Protein AF-A0A1T4M269-F1 (afdb_monomer)

Secondary structure (DSSP, 8-state):
-------HHHHHHHHHHHHHHTT----------PEEEEEEEEEGGG-S---S-TTTEEE---TTSGGG--SEEEEEEEETT-SS-SEEEEEETTT-GGGEEEEEES--SEEEEEEEE-GGGG---SSSSGGGG-TT--HHHHHH---EE-TTS-BTTB---SSS----EEEEEEEEE--TTSBS-SSSSSPEEP--HHHHHHH-TT---S---SEEEEESSEEEEEEEEEEEEEEEEETTEEEEEE-PPTT--TTEEEEEEEES--SEE-SS--SS---GGG----EEEEEETTSPP-GGGEEE----S--GGGPEEEEEEEEEEE--B---TT--GGGS-EEEEEEEETT-S--EEEEEE---SSS--TTHHHHTT-----TT-B-TTEEEEEEE--PPP-PPP--

Sequence (407 aa):
MKIYTLSAKTLFFSLLTIALLACNGISKKEIEQETFVAFQFETLRAHGEDTESDELTTPNTDAQHSEDRVSELRVVLFPSGVNAPIFNHKFTANELLNDRVVFKLKEMKHYDFYFIANESASNQTVAELAFLSSPSLTRAELEEFSNVKINDLVQANTQFTGKGNNIMMTACYKQVLLSKSLSGAGTQSDPYIIDFTSFNRVQRPLIKISSRKAAEMMRSLAKLEITFKNIVWVIPTGRKMYCYKWALPYGFKDNSHLEVAILNIPQAYTLFPRNIHTDIAQVGKVQKYTFDFANAPDKANVVFTKTSENSIGGILAGDYKLTVYLPEYLAKPTLAETERPGINISYYTQDADTKFNRLFPIQNGGKNTHYEEFLKGLTDRPDWNVYRNRLYKVTVDIPGRVYPASN

Structure (mmCIF, N/CA/C/O backbone):
data_AF-A0A1T4M269-F1
#
_entry.id   AF-A0A1T4M269-F1
#
loop_
_atom_site.group_PDB
_atom_site.id
_atom_site.type_symbol
_atom_site.label_atom_id
_atom_site.label_alt_id
_atom_site.label_comp_id
_atom_site.label_asym_id
_atom_site.label_entity_id
_atom_site.label_seq_id
_atom_site.pdbx_PDB_ins_code
_atom_site.Cartn_x
_atom_site.Cartn_y
_atom_site.Cartn_z
_atom_site.occupancy
_atom_site.B_iso_or_equiv
_atom_site.auth_seq_id
_atom_site.auth_comp_id
_atom_site.auth_asym_id
_atom_site.auth_atom_id
_atom_site.pdbx_PDB_model_num
ATOM 1 N N . MET A 1 1 ? -55.853 23.474 89.218 1.00 35.88 1 MET A N 1
ATOM 2 C CA . MET A 1 1 ? -54.665 22.739 88.737 1.00 35.88 1 MET A CA 1
ATOM 3 C C . MET A 1 1 ? -55.068 21.986 87.470 1.00 35.88 1 MET A C 1
ATOM 5 O O . MET A 1 1 ? -55.731 20.966 87.565 1.00 35.88 1 MET A O 1
ATOM 9 N N . LYS A 1 2 ? -54.833 22.570 86.288 1.00 36.75 2 LYS A N 1
ATOM 10 C CA . LYS A 1 2 ? -55.185 21.989 84.979 1.00 36.75 2 LYS A CA 1
ATOM 11 C C . LYS A 1 2 ? -53.878 21.731 84.239 1.00 36.75 2 LYS A C 1
ATOM 13 O O . LYS A 1 2 ? -53.133 22.680 84.019 1.00 36.75 2 LYS A O 1
ATOM 18 N N . ILE A 1 3 ? -53.589 20.472 83.916 1.00 41.00 3 ILE A N 1
ATOM 19 C CA . ILE A 1 3 ? -52.370 20.077 83.206 1.00 41.00 3 ILE A CA 1
ATOM 20 C C . ILE A 1 3 ? -52.748 19.517 81.831 1.00 41.00 3 ILE A C 1
ATOM 22 O O . ILE A 1 3 ? -53.536 18.586 81.697 1.00 41.00 3 ILE A O 1
ATOM 26 N N . TYR A 1 4 ? -52.179 20.204 80.847 1.00 40.38 4 TYR A N 1
ATOM 27 C CA . TYR A 1 4 ? -52.012 19.999 79.415 1.00 40.38 4 TYR A CA 1
ATOM 28 C C . TYR A 1 4 ? -52.230 18.590 78.835 1.00 40.38 4 TYR A C 1
ATOM 30 O O . TYR A 1 4 ? -51.443 17.672 79.039 1.00 40.38 4 TYR A O 1
ATOM 38 N N . THR A 1 5 ? -53.232 18.493 77.959 1.00 47.84 5 THR A N 1
ATOM 39 C CA . THR A 1 5 ? -53.354 17.495 76.885 1.00 47.84 5 THR A CA 1
ATOM 40 C C . THR A 1 5 ? -53.250 18.211 75.536 1.00 47.84 5 THR A C 1
ATOM 42 O O . THR A 1 5 ? -54.244 18.517 74.892 1.00 47.84 5 THR A O 1
ATOM 45 N N . LEU A 1 6 ? -52.028 18.546 75.126 1.00 44.69 6 LEU A N 1
ATOM 46 C CA . LEU A 1 6 ? -51.680 19.023 73.780 1.00 44.69 6 LEU A CA 1
ATOM 47 C C . LEU A 1 6 ? -50.144 18.955 73.721 1.00 44.69 6 LEU A C 1
ATOM 49 O O . LEU A 1 6 ? -49.491 19.674 74.462 1.00 44.69 6 LEU A O 1
ATOM 53 N N . SER A 1 7 ? -49.487 18.028 73.024 1.00 50.19 7 SER A N 1
ATOM 54 C CA . SER A 1 7 ? -49.105 18.258 71.624 1.00 50.19 7 SER A CA 1
ATOM 55 C C . SER A 1 7 ? -48.372 17.049 70.998 1.00 50.19 7 SER A C 1
ATOM 57 O O . SER A 1 7 ? -47.523 17.212 70.129 1.00 50.19 7 SER A O 1
ATOM 59 N N . ALA A 1 8 ? -48.688 15.806 71.381 1.00 46.16 8 ALA A N 1
ATOM 60 C CA . ALA A 1 8 ? -48.010 14.635 70.799 1.00 46.16 8 ALA A CA 1
ATOM 61 C C . ALA A 1 8 ? -48.356 14.389 69.309 1.00 46.16 8 ALA A C 1
ATOM 63 O O . ALA A 1 8 ? -47.584 13.767 68.584 1.00 46.16 8 ALA A O 1
ATOM 64 N N . LYS A 1 9 ? -49.491 14.911 68.817 1.00 45.25 9 LYS A N 1
ATOM 65 C CA . LYS A 1 9 ? -49.915 14.747 67.412 1.00 45.25 9 LYS A CA 1
ATOM 66 C C . LYS A 1 9 ? -49.215 15.702 66.438 1.00 45.25 9 LYS A C 1
ATOM 68 O O . LYS A 1 9 ? -49.086 15.369 65.264 1.00 45.25 9 LYS A O 1
ATOM 73 N N . THR A 1 10 ? -48.716 16.845 66.908 1.00 49.28 10 THR A N 1
ATOM 74 C CA . THR A 1 10 ? -48.052 17.836 66.044 1.00 49.28 10 THR A CA 1
ATOM 75 C C . THR A 1 10 ? -46.598 17.460 65.754 1.00 49.28 10 THR A C 1
ATOM 77 O O . THR A 1 10 ? -46.094 17.777 64.683 1.00 49.28 10 THR A O 1
ATOM 80 N N . LEU A 1 11 ? -45.944 16.721 66.660 1.00 47.12 11 LEU A N 1
ATOM 81 C CA . LEU A 1 11 ? -44.564 16.250 66.477 1.00 47.12 11 LEU A CA 1
ATOM 82 C C . LEU A 1 11 ? -44.461 15.067 65.495 1.00 47.12 11 LEU A C 1
ATOM 84 O O . LEU A 1 11 ? -43.456 14.903 64.811 1.00 47.12 11 LEU A O 1
ATOM 88 N N . PHE A 1 12 ? -45.512 14.248 65.397 1.00 48.75 12 PHE A N 1
ATOM 89 C CA . PHE A 1 12 ? -45.532 13.095 64.490 1.00 48.75 12 PHE A CA 1
ATOM 90 C C . PHE A 1 12 ? -45.795 13.507 63.030 1.00 48.75 12 PHE A C 1
ATOM 92 O O . PHE A 1 12 ? -45.286 12.882 62.104 1.00 48.75 12 PHE A O 1
ATOM 99 N N . PHE A 1 13 ? -46.535 14.601 62.813 1.00 47.94 13 PHE A N 1
ATOM 100 C CA . PHE A 1 13 ? -46.828 15.116 61.470 1.00 47.94 13 PHE A CA 1
ATOM 101 C C . PHE A 1 13 ? -45.659 15.908 60.853 1.00 47.94 13 PHE A C 1
ATOM 103 O O . PHE A 1 13 ? -45.517 15.942 59.629 1.00 47.94 13 PHE A O 1
ATOM 110 N N . SER A 1 14 ? -44.782 16.489 61.681 1.00 49.75 14 SER A N 1
ATOM 111 C CA . SER A 1 14 ? -43.559 17.168 61.228 1.00 49.75 14 SER A CA 1
ATOM 112 C C . SER A 1 14 ? -42.406 16.201 60.928 1.00 49.75 14 SER A C 1
ATOM 114 O O . SER A 1 14 ? -41.631 16.462 60.012 1.00 49.75 14 SER A O 1
ATOM 116 N N . LEU A 1 15 ? -42.315 15.046 61.604 1.00 46.69 15 LEU A N 1
ATOM 117 C CA . LEU A 1 15 ? -41.339 14.010 61.227 1.00 46.69 15 LEU A CA 1
ATOM 118 C C . LEU A 1 15 ? -41.738 13.244 59.955 1.00 46.69 15 LEU A C 1
ATOM 120 O O . LEU A 1 15 ? -40.865 12.872 59.170 1.00 46.69 15 LEU A O 1
ATOM 124 N N . LEU A 1 16 ? -43.037 13.053 59.699 1.00 42.34 16 LEU A N 1
ATOM 125 C CA . LEU A 1 16 ? -43.501 12.347 58.499 1.00 42.34 16 LEU A CA 1
ATOM 126 C C . LEU A 1 16 ? -43.324 13.183 57.214 1.00 42.34 16 LEU A C 1
ATOM 128 O O . LEU A 1 16 ? -43.076 12.629 56.147 1.00 42.34 16 LEU A O 1
ATOM 132 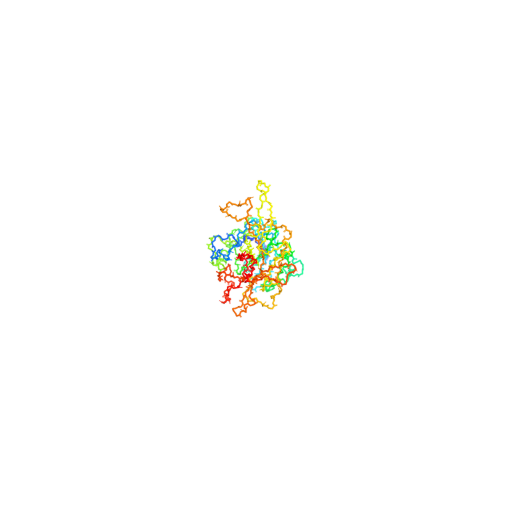N N . THR A 1 17 ? -43.364 14.517 57.310 1.00 48.34 17 THR A N 1
ATOM 133 C CA . THR A 1 17 ? -43.103 15.417 56.170 1.00 48.34 17 THR A CA 1
ATOM 134 C C . THR A 1 17 ? -41.613 15.581 55.847 1.00 48.34 17 THR A C 1
ATOM 136 O O . THR A 1 17 ? -41.276 15.787 54.683 1.00 48.34 17 THR A O 1
ATOM 139 N N . ILE A 1 18 ? -40.704 15.389 56.813 1.00 46.97 18 ILE A N 1
ATOM 140 C CA . ILE A 1 18 ? -39.248 15.371 56.555 1.00 46.97 18 ILE A CA 1
ATOM 141 C C . ILE A 1 18 ? -38.805 14.024 55.952 1.00 46.97 18 ILE A C 1
ATOM 143 O O . ILE A 1 18 ? -37.932 13.998 55.087 1.00 46.97 18 ILE A O 1
ATOM 147 N N . ALA A 1 19 ? -39.455 12.912 56.314 1.00 43.28 19 ALA A N 1
ATOM 148 C CA . ALA A 1 19 ? -39.176 11.601 55.717 1.00 43.28 19 ALA A CA 1
ATOM 149 C C . ALA A 1 19 ? -39.683 11.468 54.263 1.00 43.28 19 ALA A C 1
ATOM 151 O O . ALA A 1 19 ? -39.058 10.781 53.458 1.00 43.28 19 ALA A O 1
ATOM 152 N N . LEU A 1 20 ? -40.769 12.161 53.894 1.00 40.75 20 LEU A N 1
ATOM 153 C CA . LEU A 1 20 ? -41.319 12.136 52.528 1.00 40.75 20 LEU A CA 1
ATOM 154 C C . LEU A 1 20 ? -40.629 13.109 51.552 1.00 40.75 20 LEU A C 1
ATOM 156 O O . LEU A 1 20 ? -40.738 12.922 50.344 1.00 40.75 20 LEU A O 1
ATOM 160 N N . LEU A 1 21 ? -39.861 14.092 52.037 1.00 40.91 21 LEU A N 1
ATOM 161 C CA . LEU A 1 21 ? -39.027 14.965 51.190 1.00 40.91 21 LEU A CA 1
ATOM 162 C C . LEU A 1 21 ? -37.605 14.419 50.952 1.00 40.91 21 LEU A C 1
ATOM 164 O O . LEU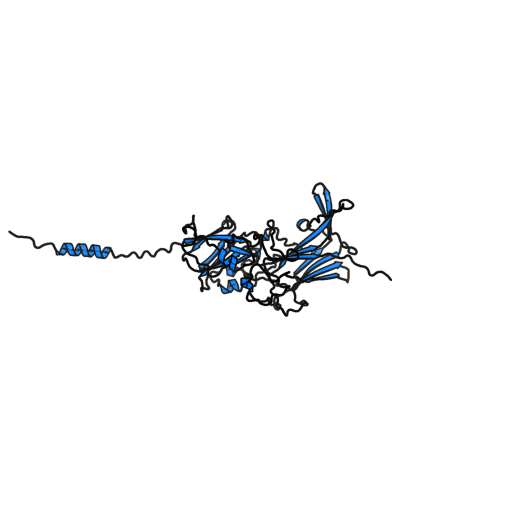 A 1 21 ? -36.907 14.909 50.068 1.00 40.91 21 LEU A O 1
ATOM 168 N N . ALA A 1 22 ? -37.194 13.364 51.666 1.00 36.00 22 ALA A N 1
ATOM 169 C CA . ALA A 1 22 ? -35.915 12.671 51.461 1.00 36.00 22 ALA A CA 1
ATOM 170 C C . ALA A 1 22 ? -35.990 11.503 50.450 1.00 36.00 22 ALA A C 1
ATOM 172 O O . ALA A 1 22 ? -35.004 10.801 50.238 1.00 36.00 22 ALA A O 1
ATOM 173 N N . CYS A 1 23 ? -37.143 11.302 49.802 1.00 36.28 23 CYS A N 1
ATOM 174 C CA . CYS A 1 23 ? -37.349 10.303 48.748 1.00 36.28 23 CYS A CA 1
ATOM 175 C C . CYS A 1 23 ? -37.754 10.928 47.405 1.00 36.28 23 CYS A C 1
ATOM 177 O O . CYS A 1 23 ? -38.388 10.282 46.582 1.00 36.28 23 CYS A O 1
ATOM 179 N N . ASN A 1 24 ? -37.312 12.154 47.120 1.00 33.31 24 ASN A N 1
ATOM 180 C CA . ASN A 1 24 ? -36.984 12.491 45.739 1.00 33.31 24 ASN A CA 1
ATOM 181 C C . ASN A 1 24 ? -35.551 12.033 45.509 1.00 33.31 24 ASN A C 1
ATOM 183 O O . ASN A 1 24 ? -34.603 12.819 45.540 1.00 33.31 24 ASN A O 1
ATOM 187 N N . GLY A 1 25 ? -35.412 10.726 45.284 1.00 32.81 25 GLY A N 1
ATOM 188 C CA . GLY A 1 25 ? -34.315 10.221 44.489 1.00 32.81 25 GLY A CA 1
ATOM 189 C C . GLY A 1 25 ? -34.392 10.943 43.156 1.00 32.81 25 GLY A C 1
ATOM 190 O O . GLY A 1 25 ? -35.079 10.509 42.235 1.00 32.81 25 GLY A O 1
ATOM 191 N N . ILE A 1 26 ? -33.687 12.070 43.060 1.00 32.03 26 ILE A N 1
ATOM 192 C CA . ILE A 1 26 ? -33.088 12.486 41.810 1.00 32.03 26 ILE A CA 1
ATOM 193 C C . ILE A 1 26 ? -32.258 11.265 41.444 1.00 32.03 26 ILE A C 1
ATOM 195 O O . ILE A 1 26 ? -31.132 11.092 41.909 1.00 32.03 26 ILE A O 1
ATOM 199 N N . SER A 1 27 ? -32.856 10.373 40.655 1.00 31.86 27 SER A N 1
ATOM 200 C CA . SER A 1 27 ? -32.118 9.605 39.684 1.00 31.86 27 SER A CA 1
ATOM 201 C C . SER A 1 27 ? -31.341 10.675 38.939 1.00 31.86 27 SER A C 1
ATOM 203 O O . SER A 1 27 ? -31.835 11.268 37.976 1.00 31.86 27 SER A O 1
ATOM 205 N N . LYS A 1 28 ? -30.124 10.960 39.417 1.00 35.16 28 LYS A N 1
ATOM 206 C CA . LYS A 1 28 ? -29.044 11.317 38.530 1.00 35.16 28 LYS A CA 1
ATOM 207 C C . LYS A 1 28 ? -29.113 10.180 37.527 1.00 35.16 28 LYS A C 1
ATOM 209 O O . LYS A 1 28 ? -28.625 9.089 37.788 1.00 35.16 28 LYS A O 1
ATOM 214 N N . LYS A 1 29 ? -29.782 10.430 36.395 1.00 33.06 29 LYS A N 1
ATOM 215 C CA . LYS A 1 29 ? -29.224 9.975 35.139 1.00 33.06 29 LYS A CA 1
ATOM 216 C C . LYS A 1 29 ? -27.777 10.399 35.295 1.00 33.06 29 LYS A C 1
ATOM 218 O O . LYS A 1 29 ? -27.512 11.603 35.314 1.00 33.06 29 LYS A O 1
ATOM 223 N N . GLU A 1 30 ? -26.896 9.455 35.623 1.00 35.16 30 GLU A N 1
ATOM 224 C CA . GLU A 1 30 ? -25.497 9.631 35.302 1.00 35.16 30 GLU A CA 1
ATOM 225 C C . GLU A 1 30 ? -25.568 10.063 33.850 1.00 35.16 30 GLU A C 1
ATOM 227 O O . GLU A 1 30 ? -26.002 9.313 32.977 1.00 35.16 30 GLU A O 1
ATOM 232 N N . ILE A 1 31 ? -25.374 11.362 33.632 1.00 36.56 31 ILE A N 1
ATOM 233 C CA . ILE A 1 31 ? -25.107 11.872 32.309 1.00 36.56 31 ILE A CA 1
ATOM 234 C C . ILE A 1 31 ? -23.854 11.087 31.985 1.00 36.56 31 ILE A C 1
ATOM 236 O O . ILE A 1 31 ? -22.835 11.363 32.616 1.00 36.56 31 ILE A O 1
ATOM 240 N N . GLU A 1 32 ? -23.983 10.027 31.180 1.00 48.44 32 GLU A N 1
ATOM 241 C CA . GLU A 1 32 ? -22.861 9.190 30.775 1.00 48.44 32 GLU A CA 1
ATOM 242 C C . GLU A 1 32 ? -21.792 10.154 30.291 1.00 48.44 32 GLU A C 1
ATOM 244 O O . GLU A 1 32 ? -21.928 10.798 29.246 1.00 48.44 32 GLU A O 1
ATOM 249 N N . GLN A 1 33 ? -20.804 10.380 31.153 1.00 66.94 33 GLN A N 1
ATOM 250 C CA . GLN A 1 33 ? -19.808 11.392 30.910 1.00 66.94 33 GLN A CA 1
ATOM 251 C C . GLN A 1 33 ? -18.917 10.783 29.850 1.00 66.94 33 GLN A C 1
ATOM 253 O O . GLN A 1 33 ? -18.185 9.824 30.103 1.00 66.94 33 GLN A O 1
ATOM 258 N N . GLU A 1 34 ? -19.054 11.310 28.638 1.00 83.25 34 GLU A N 1
ATOM 259 C CA . GLU A 1 34 ? -18.202 10.940 27.528 1.00 83.25 34 GLU A CA 1
ATOM 260 C C . GLU A 1 34 ? -16.745 10.994 27.980 1.00 83.25 34 GLU A C 1
ATOM 262 O O . GLU A 1 34 ? -16.253 12.015 28.466 1.00 83.25 34 GLU A O 1
ATOM 267 N N . THR A 1 35 ? -16.075 9.860 27.853 1.00 92.19 35 THR A N 1
ATOM 268 C CA . THR A 1 35 ? -14.712 9.672 28.319 1.00 92.19 35 THR A CA 1
ATOM 269 C C . THR A 1 35 ? -13.761 9.818 27.146 1.00 92.19 35 THR A C 1
ATOM 271 O O . THR A 1 35 ? -14.047 9.351 26.040 1.00 92.19 35 THR A O 1
ATOM 274 N N . PHE A 1 36 ? -12.624 10.467 27.377 1.00 95.44 36 PHE A N 1
ATOM 275 C CA . PHE A 1 36 ? -11.625 10.656 26.339 1.00 95.44 36 PHE A CA 1
ATOM 276 C C . PHE A 1 36 ? -10.740 9.421 26.208 1.00 95.44 36 PHE A C 1
ATOM 278 O O . PHE A 1 36 ? -10.197 8.909 27.189 1.00 95.44 36 PHE A O 1
ATOM 285 N N . VAL A 1 37 ? -10.569 8.982 24.969 1.00 96.06 37 VAL A N 1
ATOM 286 C CA . VAL A 1 37 ? -9.668 7.908 24.564 1.00 96.06 37 VAL A CA 1
ATOM 287 C C . VAL A 1 37 ? -8.691 8.438 23.528 1.00 96.06 37 VAL A C 1
ATOM 289 O O . VAL A 1 37 ? -8.994 9.375 22.785 1.00 96.06 37 VAL A O 1
ATOM 292 N N . ALA A 1 38 ? -7.507 7.845 23.483 1.00 96.06 38 ALA A N 1
ATOM 293 C CA . ALA A 1 38 ? -6.480 8.201 22.532 1.00 96.06 38 ALA A CA 1
ATOM 294 C C . ALA A 1 38 ? -5.747 6.975 22.009 1.00 96.06 38 ALA A C 1
ATOM 296 O O . ALA A 1 38 ? -5.571 5.985 22.715 1.00 96.06 38 ALA A O 1
ATOM 297 N N . PHE A 1 39 ? -5.254 7.087 20.785 1.00 96.19 39 PHE A N 1
ATOM 298 C CA . PHE A 1 39 ? -4.310 6.138 20.222 1.00 96.19 39 PHE A CA 1
ATOM 299 C C . PHE A 1 39 ? -3.256 6.868 19.401 1.00 96.19 39 PHE A C 1
ATOM 301 O O . PHE A 1 39 ? -3.462 8.001 18.958 1.00 96.19 39 PHE A O 1
ATOM 308 N N . GLN A 1 40 ? -2.128 6.196 19.211 1.00 95.38 40 GLN A N 1
ATOM 309 C CA . GLN A 1 40 ? -1.119 6.573 18.231 1.00 95.38 40 GLN A CA 1
ATOM 310 C C . GLN A 1 40 ? -1.299 5.725 16.980 1.00 95.38 40 GLN A C 1
ATOM 312 O O . GLN A 1 40 ? -1.774 4.592 17.073 1.00 95.38 40 GLN A O 1
ATOM 317 N N . PHE A 1 41 ? -0.909 6.250 15.829 1.00 93.12 41 PHE A N 1
ATOM 318 C CA . PHE A 1 41 ? -0.852 5.495 14.584 1.00 93.12 41 PHE A CA 1
ATOM 319 C C . PHE A 1 41 ? 0.529 5.640 13.954 1.00 93.12 41 PHE A C 1
ATOM 321 O O . PHE A 1 41 ? 1.234 6.615 14.181 1.00 93.12 41 PHE A O 1
ATOM 328 N N . GLU A 1 42 ? 0.917 4.656 13.161 1.00 89.31 42 GLU A N 1
ATOM 329 C CA . GLU A 1 42 ? 2.167 4.669 12.414 1.00 89.31 42 GLU A CA 1
ATOM 330 C C . GLU A 1 42 ? 1.971 3.976 11.070 1.00 89.31 42 GLU A C 1
ATOM 332 O O . GLU A 1 42 ? 1.026 3.209 10.875 1.00 89.31 42 GLU A O 1
ATOM 337 N N . THR A 1 43 ? 2.862 4.242 10.119 1.00 85.94 43 THR A N 1
ATOM 338 C CA . THR A 1 43 ? 2.883 3.477 8.872 1.00 85.94 43 THR A CA 1
ATOM 339 C C . THR A 1 43 ? 3.818 2.286 9.028 1.00 85.94 43 THR A C 1
ATOM 341 O O . THR A 1 43 ? 4.938 2.423 9.515 1.00 85.94 43 THR A O 1
ATOM 344 N N . LEU A 1 44 ? 3.383 1.111 8.569 1.00 78.19 44 LEU A N 1
ATOM 345 C CA . LEU A 1 44 ? 4.080 -0.166 8.783 1.00 78.19 44 LEU A CA 1
ATOM 346 C C . LEU A 1 44 ? 5.489 -0.248 8.146 1.00 78.19 44 LEU A C 1
ATOM 348 O O . LEU A 1 44 ? 6.165 -1.261 8.239 1.00 78.19 44 LEU A O 1
ATOM 352 N N . ARG A 1 45 ? 5.960 0.795 7.459 1.00 69.06 45 ARG A N 1
ATOM 353 C CA . ARG A 1 45 ? 7.310 0.826 6.874 1.00 69.06 45 ARG A CA 1
ATOM 354 C C . ARG A 1 45 ? 8.426 1.028 7.900 1.00 69.06 45 ARG A C 1
ATOM 356 O O . ARG A 1 45 ? 9.585 0.820 7.568 1.00 69.06 45 ARG A O 1
ATOM 363 N N . ALA A 1 46 ? 8.103 1.460 9.119 1.00 50.44 46 ALA A N 1
ATOM 364 C CA . ALA A 1 46 ? 9.095 1.851 10.123 1.00 50.44 46 ALA A CA 1
ATOM 365 C C . ALA A 1 46 ? 9.766 0.672 10.861 1.00 50.44 46 ALA A C 1
ATOM 367 O O . ALA A 1 46 ? 10.550 0.895 11.785 1.00 50.44 46 ALA A O 1
ATOM 368 N N . HIS A 1 47 ? 9.473 -0.579 10.496 1.00 55.25 47 HIS A N 1
ATOM 369 C CA . HIS A 1 47 ? 9.952 -1.743 11.237 1.00 55.25 47 HIS A CA 1
ATOM 370 C C . HIS A 1 47 ? 11.238 -2.303 10.607 1.00 55.25 47 HIS A C 1
ATOM 372 O O . HIS A 1 47 ? 11.225 -2.951 9.572 1.00 55.25 47 HIS A O 1
ATOM 378 N N . GLY A 1 48 ? 12.384 -2.002 11.220 1.00 49.69 48 GLY A N 1
ATOM 379 C CA . GLY A 1 48 ? 13.720 -2.287 10.676 1.00 49.69 48 GLY A CA 1
ATOM 380 C C . GLY A 1 48 ? 14.229 -3.734 10.773 1.00 49.69 48 GLY A C 1
ATOM 381 O O . GLY A 1 48 ? 15.437 -3.924 10.709 1.00 49.69 48 GLY A O 1
ATOM 382 N N . GLU A 1 49 ? 13.366 -4.741 10.943 1.00 56.03 49 GLU A N 1
ATOM 383 C CA . GLU A 1 49 ? 13.757 -6.161 11.032 1.00 56.03 49 GLU A CA 1
ATOM 384 C C . GLU A 1 49 ? 12.656 -7.068 10.444 1.00 56.03 49 GLU A C 1
ATOM 386 O O . GLU A 1 49 ? 11.903 -7.709 11.183 1.00 56.03 49 GLU A O 1
ATOM 391 N N . ASP A 1 50 ? 12.566 -7.117 9.111 1.00 62.62 50 ASP A N 1
ATOM 392 C CA . ASP A 1 50 ? 11.593 -7.934 8.373 1.00 62.62 50 ASP A CA 1
ATOM 393 C C . ASP A 1 50 ? 12.273 -9.143 7.694 1.00 62.62 50 ASP A C 1
ATOM 395 O O . ASP A 1 50 ? 13.473 -9.140 7.426 1.00 62.62 50 ASP A O 1
ATOM 399 N N . THR A 1 51 ? 11.519 -10.219 7.429 1.00 59.72 51 THR A N 1
ATOM 400 C CA . THR A 1 51 ? 12.046 -11.492 6.881 1.00 59.72 51 THR A CA 1
ATOM 401 C C . THR A 1 51 ? 11.978 -11.594 5.350 1.00 59.72 51 THR A C 1
ATOM 403 O O . THR A 1 51 ? 11.974 -12.703 4.813 1.00 59.72 51 THR A O 1
ATOM 406 N N . GLU A 1 52 ? 11.809 -10.480 4.638 1.00 65.06 52 GLU A N 1
ATOM 407 C CA . GLU A 1 52 ? 11.646 -10.478 3.177 1.00 65.06 52 GLU A CA 1
ATOM 408 C C . GLU A 1 52 ? 12.998 -10.504 2.431 1.00 65.06 52 GLU A C 1
ATOM 410 O O . GLU A 1 52 ? 14.038 -10.161 2.983 1.00 65.06 52 GLU A O 1
ATOM 415 N N . SER A 1 53 ? 12.991 -10.964 1.174 1.00 62.78 53 SER A N 1
ATOM 416 C CA . SER A 1 53 ? 14.203 -11.172 0.363 1.00 62.78 53 SER A CA 1
ATOM 417 C C . SER A 1 53 ? 14.671 -9.903 -0.357 1.00 62.78 53 SER A C 1
ATOM 419 O O . SER A 1 53 ? 14.142 -9.588 -1.427 1.00 62.78 53 SER A O 1
ATOM 421 N N . ASP A 1 54 ? 15.751 -9.286 0.127 1.00 63.34 54 ASP A N 1
ATOM 422 C CA . ASP A 1 54 ? 16.285 -7.999 -0.351 1.00 63.34 54 ASP A CA 1
ATOM 423 C C . ASP A 1 54 ? 16.478 -7.843 -1.872 1.00 63.34 54 ASP A C 1
ATOM 425 O O . ASP A 1 54 ? 16.360 -6.730 -2.402 1.00 63.34 54 ASP A O 1
ATOM 429 N N . GLU A 1 55 ? 16.723 -8.945 -2.583 1.00 64.88 55 GLU A N 1
ATOM 430 C CA . GLU A 1 55 ? 16.973 -8.972 -4.029 1.00 64.88 55 GLU A CA 1
ATOM 431 C C . GLU A 1 55 ? 15.715 -8.777 -4.895 1.00 64.88 55 GLU A C 1
ATOM 433 O O . GLU A 1 55 ? 15.777 -8.103 -5.923 1.00 64.88 55 GLU A O 1
ATOM 438 N N . LEU A 1 56 ? 14.571 -9.341 -4.490 1.00 63.75 56 LEU A N 1
ATOM 439 C CA . LEU A 1 56 ? 13.330 -9.349 -5.284 1.00 63.75 56 LEU A CA 1
ATOM 440 C C . LEU A 1 56 ? 12.241 -8.479 -4.660 1.00 63.75 56 LEU A C 1
ATOM 442 O O . LEU A 1 56 ? 11.483 -7.809 -5.368 1.00 63.75 56 LEU A O 1
ATOM 446 N N . THR A 1 57 ? 12.149 -8.488 -3.330 1.00 58.25 57 THR A N 1
ATOM 447 C CA . THR A 1 57 ? 11.107 -7.773 -2.596 1.00 58.25 57 THR A CA 1
ATOM 448 C C . THR A 1 57 ? 11.615 -7.264 -1.262 1.00 58.25 57 THR A C 1
ATOM 450 O O . THR A 1 57 ? 12.193 -8.032 -0.505 1.00 58.25 57 THR A O 1
ATOM 453 N N . THR A 1 58 ? 11.308 -6.022 -0.912 1.00 58.94 58 THR A N 1
ATOM 454 C CA . THR A 1 58 ? 11.599 -5.508 0.432 1.00 58.94 58 THR A CA 1
ATOM 455 C C . THR A 1 58 ? 10.369 -4.862 1.047 1.00 58.94 58 THR A C 1
ATOM 457 O O . THR A 1 58 ? 9.449 -4.465 0.318 1.00 58.94 58 THR A O 1
ATOM 460 N N . PRO A 1 59 ? 10.389 -4.613 2.364 1.00 57.62 59 PRO A N 1
ATOM 461 C CA . PRO A 1 59 ? 9.622 -3.517 2.917 1.00 57.62 59 PRO A CA 1
ATOM 462 C C . PRO A 1 59 ? 10.004 -2.257 2.144 1.00 57.62 59 PRO A C 1
ATOM 464 O O . PRO A 1 59 ? 11.168 -2.023 1.798 1.00 57.62 59 PRO A O 1
ATOM 467 N N . ASN A 1 60 ? 9.013 -1.461 1.782 1.00 58.91 60 ASN A N 1
ATOM 468 C CA . ASN A 1 60 ? 9.294 -0.175 1.175 1.00 58.91 60 ASN A CA 1
ATOM 469 C C . ASN A 1 60 ? 9.734 0.783 2.297 1.00 58.91 60 ASN A C 1
ATOM 471 O O . ASN A 1 60 ? 9.096 0.784 3.339 1.00 58.91 60 ASN A O 1
ATOM 475 N N . THR A 1 61 ? 10.828 1.530 2.146 1.00 52.66 61 THR A N 1
ATOM 476 C CA . THR A 1 61 ? 11.477 2.272 3.257 1.00 52.66 61 THR A CA 1
ATOM 477 C C . THR A 1 61 ? 11.764 3.742 2.928 1.00 52.66 61 THR A C 1
ATOM 479 O O . THR A 1 61 ? 12.581 4.393 3.581 1.00 52.66 61 THR A O 1
ATOM 482 N N . ASP A 1 62 ? 11.104 4.295 1.909 1.00 57.16 62 ASP A N 1
ATOM 483 C CA . ASP A 1 62 ? 11.429 5.625 1.392 1.00 57.16 62 ASP A CA 1
ATOM 484 C C . ASP A 1 62 ? 10.791 6.784 2.180 1.00 57.16 62 ASP A C 1
ATOM 486 O O . ASP A 1 62 ? 9.721 7.292 1.844 1.00 57.16 62 ASP A O 1
ATOM 490 N N . ALA A 1 63 ? 11.506 7.263 3.201 1.00 54.28 63 ALA A N 1
ATOM 491 C CA . ALA A 1 63 ? 11.075 8.376 4.049 1.00 54.28 63 ALA A CA 1
ATOM 492 C C . ALA A 1 63 ? 10.945 9.733 3.323 1.00 54.28 63 ALA A C 1
ATOM 494 O O . ALA A 1 63 ? 10.430 10.688 3.906 1.00 54.28 63 ALA A O 1
ATOM 495 N N . GLN A 1 64 ? 11.433 9.867 2.083 1.00 59.50 64 GLN A N 1
ATOM 496 C CA . GLN A 1 64 ? 11.395 11.140 1.351 1.00 59.50 64 GLN A CA 1
ATOM 497 C C . GLN A 1 64 ? 10.125 11.312 0.509 1.00 59.50 64 GLN A C 1
ATOM 499 O O . GLN A 1 64 ? 9.875 12.407 -0.005 1.00 59.50 64 GLN A O 1
ATOM 504 N N . HIS A 1 65 ? 9.319 10.260 0.357 1.00 69.50 65 HIS A N 1
ATOM 505 C CA . HIS A 1 65 ? 8.165 10.271 -0.531 1.00 69.50 65 HIS A CA 1
ATOM 506 C C . HIS A 1 65 ? 6.845 10.449 0.237 1.00 69.50 65 HIS A C 1
ATOM 508 O O . HIS A 1 65 ? 6.636 9.927 1.329 1.00 69.50 65 HIS A O 1
ATOM 514 N N . SER A 1 66 ? 5.911 11.198 -0.358 1.00 75.50 66 SER A N 1
ATOM 515 C CA . SER A 1 66 ? 4.595 11.468 0.244 1.00 75.50 66 SER A CA 1
ATOM 516 C C . SER A 1 66 ? 3.699 10.230 0.311 1.00 75.50 66 SER A C 1
ATOM 518 O O . SER A 1 66 ? 2.719 10.244 1.049 1.00 75.50 66 SER A O 1
ATOM 520 N N . GLU A 1 67 ? 4.064 9.141 -0.376 1.00 76.69 67 GLU A N 1
ATOM 521 C CA . GLU A 1 67 ? 3.384 7.842 -0.272 1.00 76.69 67 GLU A CA 1
ATOM 522 C C . GLU A 1 67 ? 3.310 7.283 1.161 1.00 76.69 67 GLU A C 1
ATOM 524 O O . GLU A 1 67 ? 2.547 6.345 1.408 1.00 76.69 67 GLU A O 1
ATOM 529 N N . ASP A 1 68 ? 4.080 7.853 2.092 1.00 78.56 68 ASP A N 1
ATOM 530 C CA . ASP A 1 68 ? 4.206 7.407 3.485 1.00 78.56 68 ASP A CA 1
ATOM 531 C C . ASP A 1 68 ? 3.540 8.358 4.470 1.00 78.56 68 ASP A C 1
ATOM 533 O O . ASP A 1 68 ? 3.423 8.062 5.656 1.00 78.56 68 ASP A O 1
ATOM 537 N N . ARG A 1 69 ? 3.059 9.499 3.983 1.00 85.19 69 ARG A N 1
ATOM 538 C CA . ARG A 1 69 ? 2.436 10.513 4.815 1.00 85.19 69 ARG A CA 1
ATOM 539 C C . ARG A 1 69 ? 0.969 10.177 5.051 1.00 85.19 69 ARG A C 1
ATOM 541 O O . ARG A 1 69 ? 0.233 9.886 4.112 1.00 85.19 69 ARG A O 1
ATOM 548 N N . VAL A 1 70 ? 0.519 10.318 6.294 1.00 88.50 70 VAL A N 1
ATOM 549 C CA . VAL A 1 70 ? -0.906 10.354 6.647 1.00 88.50 70 VAL A CA 1
ATOM 550 C C . VAL A 1 70 ? -1.326 11.821 6.755 1.00 88.50 70 VAL A C 1
ATOM 552 O O . VAL A 1 70 ? -0.867 12.540 7.636 1.00 88.50 70 VAL A O 1
ATOM 555 N N . SER A 1 71 ? -2.155 12.301 5.826 1.00 89.38 71 SER A N 1
ATOM 556 C CA . SER A 1 71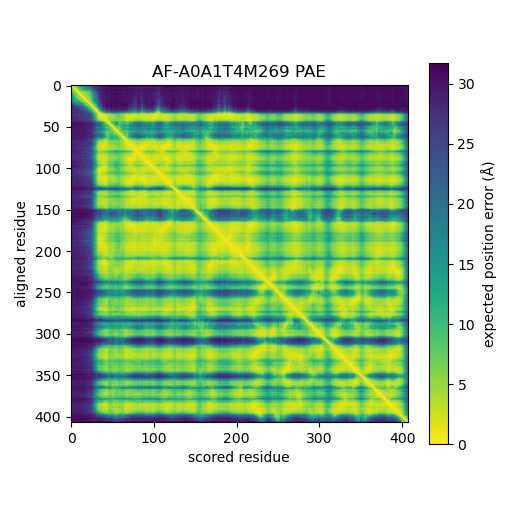 ? -2.700 13.670 5.855 1.00 89.38 71 SER A CA 1
ATOM 557 C C . SER A 1 71 ? -4.122 13.741 6.402 1.00 89.38 71 SER A C 1
ATOM 559 O O . SER A 1 71 ? -4.606 14.813 6.747 1.00 89.38 71 SER A O 1
ATOM 561 N N . GLU A 1 72 ? -4.814 12.612 6.428 1.00 93.06 72 GLU A N 1
ATOM 562 C CA . GLU A 1 72 ? -6.166 12.468 6.953 1.00 93.06 72 GLU A CA 1
ATOM 563 C C . GLU A 1 72 ? -6.359 11.028 7.423 1.00 93.06 72 GLU A C 1
ATOM 565 O O . GLU A 1 72 ? -5.746 10.110 6.870 1.00 93.06 72 GLU A O 1
ATOM 570 N N . LEU A 1 73 ? -7.217 10.831 8.421 1.00 96.25 73 LEU A N 1
ATOM 571 C CA . LEU A 1 73 ? -7.496 9.520 8.996 1.00 96.25 73 LEU A CA 1
ATOM 572 C C . LEU A 1 73 ? -8.971 9.419 9.369 1.00 96.25 73 LEU A C 1
ATOM 574 O O . LEU A 1 73 ? -9.450 10.137 10.242 1.00 96.25 73 LEU A O 1
ATOM 578 N N . ARG A 1 74 ? -9.695 8.497 8.740 1.00 96.69 74 ARG A N 1
ATOM 579 C CA . ARG A 1 74 ? -11.016 8.076 9.193 1.00 96.69 74 ARG A CA 1
ATOM 580 C C . ARG A 1 74 ? -10.888 6.952 10.205 1.00 96.69 74 ARG A C 1
ATOM 582 O O . ARG A 1 74 ? -10.191 5.968 9.966 1.00 96.69 74 ARG A O 1
ATOM 589 N N . VAL A 1 75 ? -11.609 7.098 11.307 1.00 97.44 75 VAL A N 1
ATOM 590 C CA . VAL A 1 75 ? -11.778 6.079 12.339 1.00 97.44 75 VAL A CA 1
ATOM 591 C C . VAL A 1 75 ? -13.252 5.701 12.382 1.00 97.44 75 VAL A C 1
ATOM 593 O O . VAL A 1 75 ? -14.108 6.563 12.595 1.00 97.44 75 VAL A O 1
ATOM 596 N N . VAL A 1 76 ? -13.541 4.416 12.194 1.00 97.69 76 VAL A N 1
ATOM 597 C CA . VAL A 1 76 ? -14.890 3.853 12.305 1.00 97.69 76 VAL A CA 1
ATOM 598 C C . VAL A 1 76 ? -14.893 2.787 13.391 1.00 97.69 76 VAL A C 1
ATOM 600 O O . VAL A 1 76 ? -14.077 1.865 13.351 1.00 97.69 76 VAL A O 1
ATOM 603 N N . LEU A 1 77 ? -15.798 2.914 14.363 1.00 96.75 77 LEU A N 1
ATOM 604 C CA . LEU A 1 77 ? -15.920 1.990 15.489 1.00 96.75 77 LEU A CA 1
ATOM 605 C C . LEU A 1 77 ? -17.278 1.312 15.488 1.00 96.75 77 LEU A C 1
ATOM 607 O O . LEU A 1 77 ? -18.319 1.968 15.585 1.00 96.75 77 LEU A O 1
ATOM 611 N N . PHE A 1 78 ? -17.246 -0.013 15.476 1.00 97.19 78 PHE A N 1
ATOM 612 C CA . PHE A 1 78 ? -18.428 -0.844 15.644 1.00 97.19 78 PHE A CA 1
ATOM 613 C C . PHE A 1 78 ? -18.375 -1.510 17.016 1.00 97.19 78 PHE A C 1
ATOM 615 O O . PHE A 1 78 ? -17.365 -2.141 17.338 1.00 97.19 78 PHE A O 1
ATOM 622 N N . PRO A 1 79 ? -19.429 -1.429 17.843 1.00 95.44 79 PRO A N 1
ATOM 623 C CA . PRO A 1 79 ? -19.535 -2.305 18.998 1.00 95.44 79 PRO A CA 1
ATOM 624 C C . PRO A 1 79 ? -19.465 -3.768 18.552 1.00 95.44 79 PRO A C 1
ATOM 626 O O . PRO A 1 79 ? -19.977 -4.144 17.491 1.00 95.44 79 PRO A O 1
ATOM 629 N N . SER A 1 80 ? -18.837 -4.603 19.369 1.00 87.38 80 SER A N 1
ATOM 630 C CA . SER A 1 80 ? -18.704 -6.033 19.076 1.00 87.38 80 SER A CA 1
ATOM 631 C C . SER A 1 80 ? -20.068 -6.682 18.844 1.00 87.38 80 SER A C 1
ATOM 633 O O . SER A 1 80 ? -20.980 -6.517 19.650 1.00 87.38 80 SER A O 1
ATOM 635 N N . GLY A 1 81 ? -20.222 -7.378 17.715 1.00 85.31 81 GLY A N 1
ATOM 636 C CA . GLY A 1 81 ? -21.488 -8.006 17.315 1.00 85.31 81 GLY A CA 1
ATOM 637 C C . GLY A 1 81 ? -22.549 -7.057 16.734 1.00 85.31 81 GLY A C 1
ATOM 638 O O . GLY A 1 81 ? -23.595 -7.524 16.300 1.00 85.31 81 GLY A O 1
ATOM 639 N N . VAL A 1 82 ? -22.293 -5.745 16.663 1.00 92.69 82 VAL A N 1
ATOM 640 C CA . VAL A 1 82 ? -23.234 -4.744 16.122 1.00 92.69 82 VAL A CA 1
ATOM 641 C C . VAL A 1 82 ? -22.753 -4.240 14.767 1.00 92.69 82 VAL A C 1
ATOM 643 O O . VAL A 1 82 ? -21.589 -3.882 14.630 1.00 92.69 82 VAL A O 1
ATOM 646 N N . ASN A 1 83 ? -23.629 -4.216 13.760 1.00 92.44 83 ASN A N 1
ATOM 647 C CA . ASN A 1 83 ? -23.262 -3.847 12.385 1.00 92.44 83 ASN A CA 1
ATOM 648 C C . ASN A 1 83 ? -23.322 -2.347 12.076 1.00 92.44 83 ASN A C 1
ATOM 650 O O . ASN A 1 83 ? -22.848 -1.960 11.014 1.00 92.44 83 ASN A O 1
ATOM 654 N N . ALA A 1 84 ? -23.869 -1.521 12.970 1.00 94.06 84 ALA A N 1
ATOM 655 C CA . ALA A 1 84 ? -23.903 -0.067 12.828 1.00 94.06 84 ALA A CA 1
ATOM 656 C C . ALA A 1 84 ? -22.760 0.589 13.628 1.00 94.06 84 ALA A C 1
ATOM 658 O O . ALA A 1 84 ? -22.503 0.170 14.766 1.00 94.06 84 ALA A O 1
ATOM 659 N N . PRO A 1 85 ? -22.072 1.604 13.075 1.00 95.50 85 PRO A N 1
ATOM 660 C CA . PRO A 1 85 ? -21.001 2.287 13.771 1.00 95.50 85 PRO A CA 1
ATOM 661 C C . PRO A 1 85 ? -21.576 3.224 14.834 1.00 95.50 85 PRO A C 1
ATOM 663 O O . PRO A 1 85 ? -22.575 3.905 14.617 1.00 95.50 85 PRO A O 1
ATOM 666 N N . ILE A 1 86 ? -20.910 3.295 15.982 1.00 94.12 86 ILE A N 1
ATOM 667 C CA . ILE A 1 86 ? -21.202 4.300 17.024 1.00 94.12 86 ILE A CA 1
ATOM 668 C C . ILE A 1 86 ? -20.287 5.521 16.920 1.00 94.12 86 ILE A C 1
ATOM 670 O O . ILE A 1 86 ? -20.538 6.548 17.545 1.00 94.12 86 ILE A O 1
ATOM 674 N N . PHE A 1 87 ? -19.215 5.396 16.140 1.00 94.62 87 PHE A N 1
ATOM 675 C CA . PHE A 1 87 ? -18.257 6.448 15.861 1.00 94.62 87 PHE A CA 1
ATOM 676 C C . PHE A 1 87 ? -17.800 6.301 14.412 1.00 94.62 87 PHE A C 1
ATOM 678 O O . PHE A 1 87 ? -17.409 5.214 13.994 1.00 94.62 87 PHE A O 1
ATOM 685 N N . ASN A 1 88 ? -17.868 7.384 13.649 1.00 96.06 88 ASN A N 1
ATOM 686 C CA . ASN A 1 88 ? -17.359 7.467 12.287 1.00 96.06 88 ASN A CA 1
ATOM 687 C C . ASN A 1 88 ? -16.909 8.908 12.065 1.00 96.06 88 ASN A C 1
ATOM 689 O O . ASN A 1 88 ? -17.738 9.802 11.893 1.00 96.06 88 ASN A O 1
ATOM 693 N N . HIS A 1 89 ? -15.605 9.141 12.145 1.00 95.38 89 HIS A N 1
ATOM 694 C CA . HIS A 1 89 ? -15.055 10.485 12.062 1.00 95.38 89 HIS A CA 1
ATOM 695 C C . HIS A 1 89 ? -13.791 10.506 11.218 1.00 95.38 89 HIS A C 1
ATOM 697 O O . HIS A 1 89 ? -12.948 9.618 11.338 1.00 95.38 89 HIS A O 1
ATOM 703 N N . LYS A 1 90 ? -13.665 11.541 10.386 1.00 95.31 90 LYS A N 1
ATOM 704 C CA . LYS A 1 90 ? -12.493 11.810 9.561 1.00 95.31 90 LYS A CA 1
ATOM 705 C C . LYS A 1 90 ? -11.710 12.973 10.158 1.00 95.31 90 LYS A C 1
ATOM 707 O O . LYS A 1 90 ? -12.124 14.118 10.023 1.00 95.31 90 LYS A O 1
ATOM 712 N N . PHE A 1 91 ? -10.568 12.654 10.748 1.00 94.88 91 PHE A N 1
ATOM 713 C CA . PHE A 1 91 ? -9.605 13.615 11.263 1.00 94.88 91 PHE A CA 1
ATOM 714 C C . PHE A 1 91 ? -8.781 14.208 10.116 1.00 94.88 91 PHE A C 1
ATOM 716 O O . PHE A 1 91 ? -8.286 13.488 9.241 1.00 94.88 91 PHE A O 1
ATOM 723 N N . THR A 1 92 ? -8.627 15.526 10.130 1.00 92.50 92 THR A N 1
ATOM 724 C CA . THR A 1 92 ? -7.797 16.297 9.199 1.00 92.50 92 THR A CA 1
ATOM 725 C C . THR A 1 92 ? -6.344 16.371 9.669 1.00 92.50 92 THR A C 1
ATOM 727 O O . THR A 1 92 ? -6.047 16.115 10.832 1.00 92.50 92 THR A O 1
ATOM 730 N N . ALA A 1 93 ? -5.421 16.800 8.801 1.00 87.56 93 ALA A N 1
ATOM 731 C CA . ALA A 1 93 ? -4.002 16.955 9.146 1.00 87.56 93 ALA A CA 1
ATOM 732 C C . ALA A 1 93 ? -3.756 17.783 10.425 1.00 87.56 93 ALA A C 1
ATOM 734 O O . ALA A 1 93 ? -2.822 17.500 11.168 1.00 87.56 93 ALA A O 1
ATOM 735 N N . ASN A 1 94 ? -4.602 18.782 10.698 1.00 88.06 94 ASN A N 1
ATOM 736 C CA . ASN A 1 94 ? -4.481 19.635 11.884 1.00 88.06 94 ASN A CA 1
ATOM 737 C C . ASN A 1 94 ? -4.898 18.926 13.181 1.00 88.06 94 ASN A C 1
ATOM 739 O O . ASN A 1 94 ? -4.506 19.353 14.262 1.00 88.06 94 ASN A O 1
ATOM 743 N N . GLU A 1 95 ? -5.695 17.864 13.082 1.00 90.12 95 GLU A N 1
ATOM 744 C CA . GLU A 1 95 ? -6.170 17.064 14.216 1.00 90.12 95 GLU A CA 1
ATOM 745 C C . GLU A 1 95 ? -5.261 15.857 14.492 1.00 90.12 95 GLU A C 1
ATOM 747 O O . GLU A 1 95 ? -5.350 15.249 15.555 1.00 90.12 95 GLU A O 1
ATOM 752 N N . LEU A 1 96 ? -4.358 15.538 13.560 1.00 88.25 96 LEU A N 1
ATOM 753 C CA . LEU A 1 96 ? -3.399 14.431 13.624 1.00 88.25 96 LEU A CA 1
ATOM 754 C C . LEU A 1 96 ? -2.031 14.865 14.178 1.00 88.25 96 LEU A C 1
ATOM 756 O O . LEU A 1 96 ? -0.981 14.473 13.672 1.00 88.25 96 LEU A O 1
ATOM 760 N N . LEU A 1 97 ? -2.023 15.712 15.208 1.00 83.12 97 LEU A N 1
ATOM 761 C CA . LEU A 1 97 ? -0.781 16.224 15.792 1.00 83.12 97 LEU A CA 1
ATOM 762 C C . LEU A 1 97 ? 0.018 15.099 16.466 1.00 83.12 97 LEU A C 1
ATOM 764 O O . LEU A 1 97 ? -0.510 14.376 17.311 1.00 83.12 97 LEU A O 1
ATOM 768 N N . ASN A 1 98 ? 1.313 15.006 16.144 1.00 84.38 98 ASN A N 1
ATOM 769 C CA . ASN A 1 98 ? 2.240 13.997 16.678 1.00 84.38 98 ASN A CA 1
ATOM 770 C C . ASN A 1 98 ? 1.738 12.551 16.503 1.00 84.38 98 ASN A C 1
ATOM 772 O O . ASN A 1 98 ? 1.864 11.740 17.423 1.00 84.38 98 ASN A O 1
ATOM 776 N N . ASP A 1 99 ? 1.110 12.268 15.359 1.00 88.00 99 ASP A N 1
ATOM 777 C CA . ASP A 1 99 ? 0.580 10.950 14.994 1.00 88.00 99 ASP A CA 1
ATOM 778 C C . ASP A 1 99 ? -0.350 10.343 16.058 1.00 88.00 99 ASP A C 1
ATOM 780 O O . ASP A 1 99 ? -0.374 9.137 16.322 1.00 88.00 99 ASP A O 1
ATOM 784 N N . ARG A 1 100 ? -1.130 11.214 16.707 1.00 91.88 100 ARG A N 1
ATOM 785 C CA . ARG A 1 100 ? -2.042 10.868 17.793 1.00 91.88 100 ARG A CA 1
ATOM 786 C C . ARG A 1 100 ? -3.441 11.378 17.498 1.00 91.88 100 ARG A C 1
ATOM 788 O O . ARG A 1 100 ? -3.628 12.508 17.062 1.00 91.88 100 ARG A O 1
ATOM 795 N N . VAL A 1 101 ? -4.427 10.555 17.829 1.00 94.06 101 VAL A N 1
ATOM 796 C CA . VAL A 1 101 ? -5.845 10.911 17.786 1.00 94.06 101 VAL A CA 1
ATOM 797 C C . VAL A 1 101 ? -6.412 10.871 19.196 1.00 94.06 101 VAL A C 1
ATOM 799 O O . VAL A 1 101 ? -6.109 9.956 19.963 1.00 94.06 101 VAL A O 1
ATOM 802 N N . VAL A 1 102 ? -7.251 11.852 19.531 1.00 93.94 102 VAL A N 1
ATOM 803 C CA . VAL A 1 102 ? -8.006 11.910 20.789 1.00 93.94 102 VAL A CA 1
ATOM 804 C C . VAL A 1 102 ? -9.476 12.135 20.464 1.00 93.94 102 VAL A C 1
ATOM 806 O O . VAL A 1 102 ? -9.814 13.042 19.708 1.00 93.94 102 VAL A O 1
ATOM 809 N N . PHE A 1 103 ? -10.361 11.325 21.035 1.00 94.25 103 PHE A N 1
ATOM 810 C CA . PHE A 1 103 ? -11.800 11.434 20.810 1.00 94.25 103 PHE A CA 1
ATOM 811 C C . PHE A 1 103 ? -12.592 10.945 22.021 1.00 94.25 103 PHE A C 1
ATOM 813 O O . PHE A 1 103 ? -12.034 10.422 22.984 1.00 94.25 103 PHE A O 1
ATOM 820 N N . LYS A 1 104 ? -13.904 11.164 21.986 1.00 94.50 104 LYS A N 1
ATOM 821 C CA . LYS A 1 104 ? -14.825 10.854 23.077 1.00 94.50 104 LYS A CA 1
ATOM 822 C C . LYS A 1 104 ? -15.644 9.606 22.784 1.00 94.50 104 LYS A C 1
ATOM 824 O O . LYS A 1 104 ? -16.117 9.426 21.665 1.00 94.50 104 LYS A O 1
ATOM 829 N N . LEU A 1 105 ? -15.867 8.797 23.815 1.00 92.62 105 LEU A N 1
ATOM 830 C CA . LEU A 1 105 ? -16.772 7.651 23.786 1.00 92.62 105 LEU A CA 1
ATOM 831 C C . LEU A 1 105 ? -17.679 7.640 25.011 1.00 92.62 105 LEU A C 1
ATOM 833 O O . LEU A 1 105 ? -17.249 7.971 26.114 1.00 92.62 105 LEU A O 1
ATOM 837 N N . LYS A 1 106 ? -18.933 7.227 24.814 1.00 89.88 106 LYS A N 1
ATOM 838 C CA . LYS A 1 106 ? -19.923 7.102 25.894 1.00 89.88 106 LYS A CA 1
ATOM 839 C C . LYS A 1 106 ? -19.709 5.841 26.722 1.00 89.88 106 LYS A C 1
ATOM 841 O O . LYS A 1 106 ? -19.693 5.895 27.944 1.00 89.88 106 LYS A O 1
ATOM 846 N N . GLU A 1 107 ? -19.482 4.719 26.045 1.00 90.44 107 GLU A N 1
ATOM 847 C CA . GLU A 1 107 ? -19.393 3.406 26.677 1.00 90.44 107 GLU A CA 1
ATOM 848 C C . GLU A 1 107 ? -18.004 2.784 26.510 1.00 90.44 107 GLU A C 1
ATOM 850 O O . GLU A 1 107 ? -17.430 2.775 25.418 1.00 90.44 107 GLU A O 1
ATOM 855 N N . MET A 1 108 ? -17.497 2.188 27.588 1.00 91.06 108 MET A N 1
ATOM 856 C CA . MET A 1 108 ? -16.255 1.414 27.615 1.00 91.06 108 MET A CA 1
ATOM 857 C C . MET A 1 108 ? -16.585 -0.075 27.493 1.00 91.06 108 MET A C 1
ATOM 859 O O . MET A 1 108 ? -17.098 -0.682 28.431 1.00 91.06 108 MET A O 1
ATOM 863 N N . LYS A 1 109 ? -16.348 -0.645 26.311 1.00 94.25 109 LYS A N 1
ATOM 864 C CA . LYS A 1 109 ? -16.651 -2.041 25.963 1.00 94.25 109 LYS A CA 1
ATOM 865 C C . LYS A 1 109 ? -15.744 -2.515 24.826 1.00 94.25 109 LYS A C 1
ATOM 867 O O . LYS A 1 109 ? -14.796 -1.825 24.459 1.00 94.25 109 LYS A O 1
ATOM 872 N N . HIS A 1 110 ? -16.024 -3.694 24.275 1.00 96.56 110 HIS A N 1
ATOM 873 C CA . HIS A 1 110 ? -15.295 -4.218 23.123 1.00 96.56 110 HIS A CA 1
ATOM 874 C C . HIS A 1 110 ? -15.757 -3.560 21.818 1.00 96.56 110 HIS A C 1
ATOM 876 O O . HIS A 1 110 ? -16.948 -3.605 21.481 1.00 96.56 110 HIS A O 1
ATOM 882 N N . TYR A 1 111 ? -14.806 -3.048 21.043 1.00 97.00 111 TYR A N 1
ATOM 883 C CA . TYR A 1 111 ? -15.043 -2.438 19.737 1.00 97.00 111 TYR A CA 1
ATOM 884 C C . TYR A 1 111 ? -14.182 -3.067 18.646 1.00 97.00 111 TYR A C 1
ATOM 886 O O . TYR A 1 111 ? -13.045 -3.472 18.880 1.00 97.00 111 TYR A O 1
ATOM 894 N N . ASP A 1 112 ? -14.716 -3.083 17.432 1.00 97.00 112 ASP A N 1
ATOM 895 C CA . ASP A 1 112 ? -13.933 -3.282 16.224 1.00 97.00 112 ASP A CA 1
ATOM 896 C C . ASP A 1 112 ? -13.534 -1.910 15.674 1.00 97.00 112 ASP A C 1
ATOM 898 O O . ASP A 1 112 ? -14.396 -1.085 15.359 1.00 97.00 112 ASP A O 1
ATOM 902 N N . PHE A 1 113 ? -12.230 -1.675 15.576 1.00 97.44 113 PHE A N 1
ATOM 903 C CA . PHE A 1 113 ? -11.628 -0.467 15.031 1.00 97.44 113 PHE A CA 1
ATOM 904 C C . PHE A 1 113 ? -11.291 -0.664 13.561 1.00 97.44 113 PHE A C 1
ATOM 906 O O . PHE A 1 113 ? -10.593 -1.615 13.204 1.00 97.44 113 PHE A O 1
ATOM 913 N N . TYR A 1 114 ? -11.709 0.289 12.736 1.00 97.50 114 TYR A N 1
ATOM 914 C CA . TYR A 1 114 ? -11.300 0.403 11.345 1.00 97.50 114 TYR A CA 1
ATOM 915 C C . TYR A 1 114 ? -10.677 1.765 11.111 1.00 97.50 114 TYR A C 1
ATOM 917 O O . TYR A 1 114 ? -11.247 2.800 11.463 1.00 97.50 114 TYR A O 1
ATOM 925 N N . PHE A 1 115 ? -9.515 1.742 10.479 1.00 97.75 115 PHE A N 1
ATOM 926 C CA . PHE A 1 115 ? -8.730 2.911 10.149 1.00 97.75 115 PHE A CA 1
ATOM 927 C C . PHE A 1 115 ? -8.588 3.013 8.637 1.00 97.75 115 PHE A C 1
ATOM 929 O O . PHE A 1 115 ? -8.236 2.027 7.988 1.00 97.75 115 PHE A O 1
ATOM 936 N N . ILE A 1 116 ? -8.845 4.199 8.086 1.00 96.38 116 ILE A N 1
ATOM 937 C CA . ILE A 1 116 ? -8.656 4.510 6.665 1.00 96.38 116 ILE A CA 1
ATOM 938 C C . ILE A 1 116 ? -7.927 5.846 6.574 1.00 96.38 116 ILE A C 1
ATOM 940 O O . ILE A 1 116 ? -8.509 6.902 6.809 1.00 96.38 116 ILE A O 1
ATOM 944 N N . ALA A 1 117 ? -6.641 5.808 6.260 1.00 94.06 117 ALA A N 1
ATOM 945 C CA . ALA A 1 117 ? -5.850 6.998 5.998 1.00 94.06 117 ALA A CA 1
ATOM 946 C C . ALA A 1 117 ? -5.914 7.377 4.521 1.00 94.06 117 ALA A C 1
ATOM 948 O O . ALA A 1 117 ? -5.947 6.500 3.657 1.00 94.06 117 ALA A O 1
ATOM 949 N N . ASN A 1 118 ? -5.845 8.681 4.247 1.00 90.75 118 ASN A N 1
ATOM 950 C CA . ASN A 1 118 ? -5.757 9.244 2.897 1.00 90.75 118 ASN A CA 1
ATOM 951 C C . ASN A 1 118 ? -6.849 8.727 1.945 1.00 90.75 118 ASN A C 1
ATOM 953 O O . ASN A 1 118 ? -6.561 8.388 0.798 1.00 90.75 118 ASN A O 1
ATOM 957 N N . GLU A 1 119 ? -8.102 8.648 2.398 1.00 89.31 119 GLU A N 1
ATOM 958 C CA . GLU A 1 119 ? -9.213 8.215 1.541 1.00 89.31 119 GLU A CA 1
ATOM 959 C C . GLU A 1 119 ? -9.375 9.102 0.290 1.00 89.31 119 GLU A C 1
ATOM 961 O O . GLU A 1 119 ? -9.728 8.609 -0.784 1.00 89.31 119 GLU A O 1
ATOM 966 N N . SER A 1 120 ? -9.027 10.389 0.400 1.00 85.19 120 SER A N 1
ATOM 967 C CA . SER A 1 120 ? -9.018 11.361 -0.695 1.00 85.19 120 SER A CA 1
ATOM 968 C C . SER A 1 120 ? -7.964 11.081 -1.766 1.00 85.19 120 SER A C 1
ATOM 970 O O . SER A 1 120 ? -8.136 11.539 -2.890 1.00 85.19 120 SER A O 1
ATOM 972 N N . ALA A 1 121 ? -6.928 10.281 -1.480 1.00 79.81 121 ALA A N 1
ATOM 973 C CA . ALA A 1 121 ? -5.891 9.931 -2.457 1.00 79.81 121 ALA A CA 1
ATOM 974 C C . ALA A 1 121 ? -6.420 9.116 -3.648 1.00 79.81 121 ALA A C 1
ATOM 976 O O . ALA A 1 121 ? -5.790 9.075 -4.699 1.00 79.81 121 ALA A O 1
ATOM 977 N N . SER A 1 122 ? -7.575 8.468 -3.487 1.00 71.56 122 SER A N 1
ATOM 978 C CA . SER A 1 122 ? -8.267 7.781 -4.580 1.00 71.56 122 SER A CA 1
ATOM 979 C C . SER A 1 122 ? -8.902 8.741 -5.592 1.00 71.56 122 SER A C 1
ATOM 981 O O . SER A 1 122 ? -9.318 8.288 -6.652 1.00 71.56 122 SER A O 1
ATOM 983 N N . ASN A 1 123 ? -9.052 10.031 -5.243 1.00 69.56 123 ASN A N 1
ATOM 984 C CA . ASN A 1 123 ? -9.817 11.048 -5.979 1.00 69.56 123 ASN A CA 1
ATOM 985 C C . ASN A 1 123 ? -11.260 10.637 -6.341 1.00 69.56 123 ASN A C 1
ATOM 987 O O . ASN A 1 123 ? -11.943 11.328 -7.102 1.00 69.56 123 ASN A O 1
ATOM 991 N N . GLN A 1 124 ? -11.779 9.560 -5.742 1.00 69.00 124 GLN A N 1
ATOM 992 C CA . GLN A 1 124 ? -13.166 9.128 -5.873 1.00 69.00 124 GLN A CA 1
ATOM 993 C C . GLN A 1 124 ? -14.061 10.081 -5.075 1.00 69.00 124 GLN A C 1
ATOM 995 O O . GLN A 1 124 ? -14.447 9.818 -3.936 1.00 69.00 124 GLN A O 1
ATOM 1000 N N . THR A 1 125 ? -14.360 11.244 -5.653 1.00 56.50 125 THR A N 1
ATOM 1001 C CA . THR A 1 125 ? -15.192 12.263 -5.010 1.00 56.50 125 THR A CA 1
ATOM 1002 C C . THR A 1 125 ? -16.684 11.890 -5.069 1.00 56.50 125 THR A C 1
ATOM 1004 O O . THR A 1 125 ? -17.215 11.490 -6.102 1.00 56.50 125 THR A O 1
ATOM 1007 N N . VAL A 1 126 ? -17.346 12.008 -3.909 1.00 54.19 126 VAL A N 1
ATOM 1008 C CA . VAL A 1 126 ? -18.801 12.075 -3.613 1.00 54.19 126 VAL A CA 1
ATOM 1009 C C . VAL A 1 126 ? -19.724 10.918 -4.056 1.00 54.19 126 VAL A C 1
ATOM 1011 O O . VAL A 1 126 ? -20.765 10.752 -3.434 1.00 54.19 126 VAL A O 1
ATOM 1014 N N . ALA A 1 127 ? -19.397 10.075 -5.037 1.00 62.78 127 ALA A N 1
ATOM 1015 C CA . ALA A 1 127 ? -20.294 8.974 -5.434 1.00 62.78 127 ALA A CA 1
ATOM 1016 C C . ALA A 1 127 ? -19.865 7.604 -4.881 1.00 62.78 127 ALA A C 1
ATOM 1018 O O . ALA A 1 127 ? -20.663 6.906 -4.263 1.00 62.78 127 ALA A O 1
ATOM 1019 N N . GLU A 1 128 ? -18.603 7.214 -5.073 1.00 75.50 128 GLU A N 1
ATOM 1020 C CA . GLU A 1 128 ? -18.180 5.816 -4.869 1.00 75.50 128 GLU A CA 1
ATOM 1021 C C . GLU A 1 128 ? -17.682 5.526 -3.449 1.00 75.50 128 GLU A C 1
ATOM 1023 O O . GLU A 1 128 ? -17.930 4.443 -2.929 1.00 75.50 128 GLU A O 1
ATOM 1028 N N . LEU A 1 129 ? -17.042 6.500 -2.791 1.00 86.81 129 LEU A N 1
ATOM 1029 C CA . LEU A 1 129 ? -16.616 6.404 -1.387 1.00 86.81 129 LEU A CA 1
ATOM 1030 C C . LEU A 1 129 ? -17.518 7.190 -0.422 1.00 86.81 129 LEU A C 1
ATOM 1032 O O . LEU A 1 129 ? -17.244 7.241 0.775 1.00 86.81 129 LEU A O 1
ATOM 1036 N N . ALA A 1 130 ? -18.616 7.791 -0.895 1.00 86.00 130 ALA A N 1
ATOM 1037 C CA . ALA A 1 130 ? -19.500 8.571 -0.023 1.00 86.00 130 ALA A CA 1
ATOM 1038 C C . ALA A 1 130 ? -20.191 7.737 1.058 1.00 86.00 130 ALA A C 1
ATOM 1040 O O . ALA A 1 130 ? -20.502 8.271 2.124 1.00 86.00 130 ALA A O 1
ATOM 1041 N N . PHE A 1 131 ? -20.353 6.430 0.832 1.00 90.38 131 PHE A N 1
ATOM 1042 C CA . PHE A 1 131 ? -20.865 5.512 1.847 1.00 90.38 131 PHE A CA 1
ATOM 1043 C C . PHE A 1 131 ? -20.020 5.541 3.134 1.00 90.38 131 PHE A C 1
ATOM 1045 O O . PHE A 1 131 ? -20.575 5.398 4.220 1.00 90.38 131 PHE A O 1
ATOM 1052 N N . LEU A 1 132 ? -18.712 5.840 3.047 1.00 92.38 132 LEU A N 1
ATOM 1053 C CA . LEU A 1 132 ? -17.833 5.990 4.214 1.00 92.38 132 LEU A CA 1
ATOM 1054 C C . LEU A 1 132 ? -18.278 7.114 5.153 1.00 92.38 132 LEU A C 1
ATOM 1056 O O . LEU A 1 132 ? -17.969 7.071 6.339 1.00 92.38 132 LEU A O 1
ATOM 1060 N N . SER A 1 133 ? -18.990 8.119 4.643 1.00 90.12 133 SER A N 1
ATOM 1061 C CA . SER A 1 133 ? -19.559 9.210 5.445 1.00 90.12 133 SER A CA 1
ATOM 1062 C C . SER A 1 133 ? -21.055 9.027 5.716 1.00 90.12 133 SER A C 1
ATOM 1064 O O . SER A 1 133 ? -21.673 9.902 6.319 1.00 90.12 133 SER A O 1
ATOM 1066 N N . SER A 1 134 ? -21.651 7.912 5.279 1.00 89.25 134 SER A N 1
ATOM 1067 C CA . SER A 1 134 ? -23.075 7.657 5.468 1.00 89.25 134 SER A CA 1
ATOM 1068 C C . SER A 1 134 ? -23.388 7.314 6.930 1.00 89.25 134 SER A C 1
ATOM 1070 O O . SER A 1 134 ? -22.696 6.480 7.523 1.00 89.25 134 SER A O 1
ATOM 1072 N N . PRO A 1 135 ? -24.471 7.864 7.513 1.00 85.00 135 PRO A N 1
ATOM 1073 C CA . PRO A 1 135 ? -24.973 7.408 8.809 1.00 85.00 135 PRO A CA 1
ATOM 1074 C C . PRO A 1 135 ? -25.512 5.968 8.757 1.00 85.00 135 PRO A C 1
ATOM 1076 O O . PRO A 1 135 ? -25.659 5.340 9.800 1.00 85.00 135 PRO A O 1
ATOM 1079 N N . SER A 1 136 ? -25.804 5.445 7.561 1.00 89.81 136 SER A N 1
ATOM 1080 C CA . SER A 1 136 ? -26.260 4.068 7.346 1.00 89.81 136 SER A CA 1
ATOM 1081 C C . SER A 1 136 ? -25.126 3.082 7.063 1.00 89.81 136 SER A C 1
ATOM 1083 O O . SER A 1 136 ? -25.426 1.942 6.723 1.00 89.81 136 SER A O 1
ATOM 1085 N N . LEU A 1 137 ? -23.859 3.513 7.153 1.00 94.69 137 LEU A N 1
ATOM 1086 C CA . LEU A 1 137 ? -22.701 2.648 6.933 1.00 94.69 137 LEU A CA 1
ATOM 1087 C C . LEU A 1 137 ? -22.831 1.377 7.775 1.00 94.69 137 LEU A C 1
ATOM 1089 O O . LEU A 1 137 ? -23.055 1.443 8.983 1.00 94.69 137 LEU A O 1
ATOM 1093 N N . THR A 1 138 ? -22.631 0.226 7.150 1.00 94.88 138 THR A N 1
ATOM 1094 C CA . THR A 1 138 ? -22.584 -1.061 7.837 1.00 94.88 138 THR A CA 1
ATOM 1095 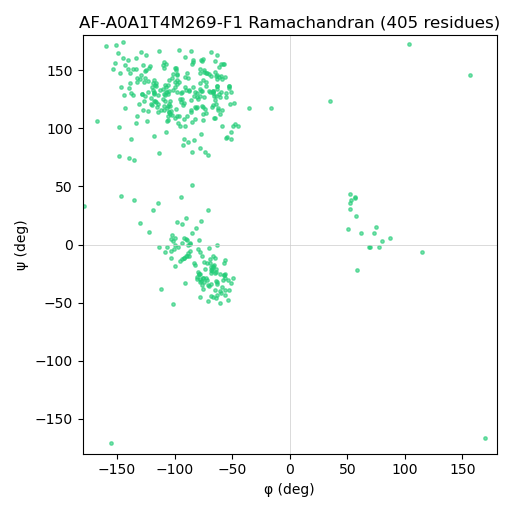C C . THR A 1 138 ? -21.171 -1.629 7.867 1.00 94.88 138 THR A C 1
ATOM 1097 O O . THR A 1 138 ? -20.322 -1.318 7.029 1.00 94.88 138 THR A O 1
ATOM 1100 N N . ARG A 1 139 ? -20.916 -2.516 8.836 1.00 94.44 139 ARG A N 1
ATOM 1101 C CA . ARG A 1 139 ? -19.654 -3.266 8.913 1.00 94.44 139 ARG A CA 1
ATOM 1102 C C . ARG A 1 139 ? -19.382 -4.044 7.617 1.00 94.44 139 ARG A C 1
ATOM 1104 O O . ARG A 1 139 ? -18.261 -4.022 7.125 1.00 94.44 139 ARG A O 1
ATOM 1111 N N . ALA A 1 140 ? -20.409 -4.698 7.071 1.00 92.31 140 ALA A N 1
ATOM 1112 C CA . ALA A 1 140 ? -20.293 -5.512 5.863 1.00 92.31 140 ALA A CA 1
ATOM 1113 C C . ALA A 1 140 ? -19.915 -4.666 4.639 1.00 92.31 140 ALA A C 1
ATOM 1115 O O . ALA A 1 140 ? -18.965 -5.007 3.944 1.00 92.31 140 ALA A O 1
ATOM 1116 N N . GLU A 1 141 ? -20.573 -3.519 4.430 1.00 92.56 141 GLU A N 1
ATOM 1117 C CA . GLU A 1 141 ? -20.211 -2.595 3.344 1.00 92.56 141 GLU A CA 1
ATOM 1118 C C . GLU A 1 141 ? -18.743 -2.169 3.427 1.00 92.56 141 GLU A C 1
ATOM 1120 O O . GLU A 1 141 ? -18.068 -2.092 2.406 1.00 92.56 141 GLU A O 1
ATOM 1125 N N . LEU A 1 142 ? -18.230 -1.931 4.638 1.00 92.88 142 LEU A N 1
ATOM 1126 C CA . LEU A 1 142 ? -16.841 -1.538 4.852 1.00 92.88 142 LEU A CA 1
ATOM 1127 C C . LEU A 1 142 ? -15.844 -2.663 4.521 1.00 92.88 142 LEU A C 1
ATOM 1129 O O . LEU A 1 142 ? -14.814 -2.411 3.896 1.00 92.88 142 LEU A O 1
ATOM 1133 N N . GLU A 1 143 ? -16.135 -3.892 4.949 1.00 92.06 143 GLU A N 1
ATOM 1134 C CA . GLU A 1 143 ? -15.257 -5.060 4.774 1.00 92.06 143 GLU A CA 1
ATOM 1135 C C . GLU A 1 143 ? -15.282 -5.631 3.354 1.00 92.06 143 GLU A C 1
ATOM 1137 O O . GLU A 1 143 ? -14.277 -6.160 2.875 1.00 92.06 143 GLU A O 1
ATOM 1142 N N . GLU A 1 144 ? -16.420 -5.526 2.671 1.00 90.88 144 GLU A N 1
ATOM 1143 C CA . GLU A 1 144 ? -16.623 -6.111 1.347 1.00 90.88 144 GLU A CA 1
ATOM 1144 C C . GLU A 1 144 ? -16.288 -5.144 0.205 1.00 90.88 144 GLU A C 1
ATOM 1146 O O . GLU A 1 144 ? -16.156 -5.586 -0.940 1.00 90.88 144 GLU A O 1
ATOM 1151 N N . PHE A 1 145 ? -16.093 -3.849 0.493 1.00 91.06 145 PHE A N 1
ATOM 1152 C CA . PHE A 1 145 ? -15.821 -2.844 -0.533 1.00 91.06 145 PHE A CA 1
ATOM 1153 C C . PHE A 1 145 ? -14.553 -3.162 -1.340 1.00 91.06 145 PHE A C 1
ATOM 1155 O O . PHE A 1 145 ? -13.427 -3.141 -0.830 1.00 91.06 145 PHE A O 1
ATOM 1162 N N . SER A 1 146 ? -14.743 -3.419 -2.637 1.00 87.88 146 SER A N 1
ATOM 1163 C CA . SER A 1 146 ? -13.694 -3.850 -3.570 1.00 87.88 146 SER A CA 1
ATOM 1164 C C . SER A 1 146 ? -13.508 -2.940 -4.782 1.00 87.88 146 SER A C 1
ATOM 1166 O O . SER A 1 146 ? -12.832 -3.329 -5.730 1.00 87.88 146 SER A O 1
ATOM 1168 N N . ASN A 1 147 ? -14.129 -1.759 -4.781 1.00 86.44 147 ASN A N 1
ATOM 1169 C CA . ASN A 1 147 ? -14.166 -0.865 -5.938 1.00 86.44 147 ASN A CA 1
ATOM 1170 C C . ASN A 1 147 ? -13.413 0.454 -5.694 1.00 86.44 147 ASN A C 1
ATOM 1172 O O . ASN A 1 147 ? -13.842 1.520 -6.145 1.00 86.44 147 ASN A O 1
ATOM 1176 N N . VAL A 1 148 ? -12.305 0.408 -4.945 1.00 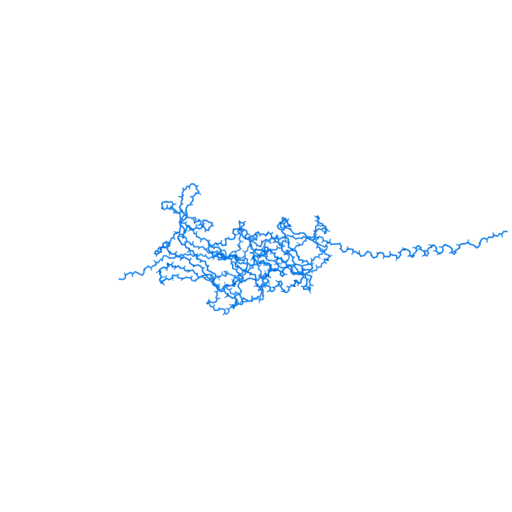86.31 148 VAL A N 1
ATOM 1177 C CA . VAL A 1 148 ? -11.439 1.584 -4.813 1.00 86.3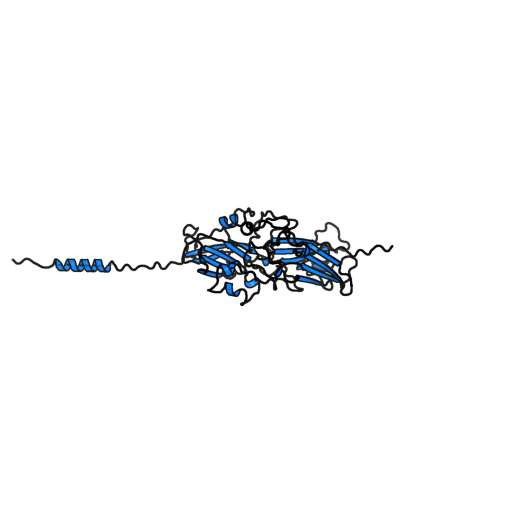1 148 VAL A CA 1
ATOM 1178 C C . VAL A 1 148 ? -10.628 1.722 -6.103 1.00 86.31 148 VAL A C 1
ATOM 1180 O O . VAL A 1 148 ? -9.905 0.802 -6.481 1.00 86.31 148 VAL A O 1
ATOM 1183 N N . LYS A 1 149 ? -10.771 2.839 -6.817 1.00 79.00 149 LYS A N 1
ATOM 1184 C CA . LYS A 1 149 ? -10.161 3.046 -8.140 1.00 79.00 149 LYS A CA 1
ATOM 1185 C C . LYS A 1 149 ? -8.676 3.381 -8.050 1.00 79.00 149 LYS A C 1
ATOM 1187 O O . LYS A 1 149 ? -8.216 4.015 -7.104 1.00 79.00 149 LYS A O 1
ATOM 1192 N N . ILE A 1 150 ? -7.950 3.000 -9.102 1.00 72.06 150 ILE A N 1
ATOM 1193 C CA . ILE A 1 150 ? -6.509 3.258 -9.282 1.00 72.06 150 ILE A CA 1
ATOM 1194 C C . ILE A 1 150 ? -6.254 4.409 -10.274 1.00 72.06 150 ILE A C 1
ATOM 1196 O O . ILE A 1 150 ? -5.136 4.910 -10.355 1.00 72.06 150 ILE A O 1
ATOM 1200 N N . ASN A 1 151 ? -7.286 4.852 -11.007 1.00 55.97 151 ASN A N 1
ATOM 1201 C CA . ASN A 1 151 ? -7.179 5.657 -12.235 1.00 55.97 151 ASN A CA 1
ATOM 1202 C C . ASN A 1 151 ? -6.421 6.995 -12.114 1.00 55.97 151 ASN A C 1
ATOM 1204 O O . ASN A 1 151 ? -5.994 7.520 -13.136 1.00 55.97 151 ASN A O 1
ATOM 1208 N N . ASP A 1 152 ? -6.183 7.512 -10.908 1.00 51.19 152 ASP A N 1
ATOM 1209 C CA . ASP A 1 152 ? -5.429 8.754 -10.686 1.00 51.19 152 ASP A CA 1
ATOM 1210 C C . ASP A 1 152 ? -3.982 8.546 -10.202 1.00 51.19 152 ASP A C 1
ATOM 1212 O O . ASP A 1 152 ? -3.199 9.494 -10.136 1.00 51.19 152 ASP A O 1
ATOM 1216 N N . LEU A 1 153 ? -3.586 7.300 -9.919 1.00 50.41 153 LEU A N 1
ATOM 1217 C CA . LEU A 1 153 ? -2.206 6.924 -9.585 1.00 50.41 153 LEU A CA 1
ATOM 1218 C C . LEU A 1 153 ? -1.417 6.470 -10.819 1.00 50.41 153 LEU A C 1
ATOM 1220 O O . LEU A 1 153 ? -0.255 6.089 -10.711 1.00 50.41 153 LEU A O 1
ATOM 1224 N N . VAL A 1 154 ? -2.035 6.491 -12.002 1.00 46.97 154 VAL A N 1
ATOM 1225 C CA . VAL A 1 154 ? -1.371 6.191 -13.267 1.00 46.97 154 VAL A CA 1
ATOM 1226 C C . VAL A 1 154 ? -1.823 7.178 -14.331 1.00 46.97 154 VAL A C 1
ATOM 1228 O O . VAL A 1 154 ? -2.794 6.952 -15.047 1.00 46.97 154 VAL A O 1
ATOM 1231 N N . GLN A 1 155 ? -1.098 8.284 -14.460 1.00 45.59 155 GLN A N 1
ATOM 1232 C CA . GLN A 1 155 ? -1.310 9.196 -15.573 1.00 45.59 155 GLN A CA 1
ATOM 1233 C C . GLN A 1 155 ? -0.457 8.754 -16.769 1.00 45.59 155 GLN A C 1
ATOM 1235 O O . GLN A 1 155 ? 0.730 8.444 -16.643 1.00 45.59 155 GLN A O 1
ATOM 1240 N N . ALA A 1 156 ? -1.064 8.710 -17.956 1.00 39.66 156 ALA A N 1
ATOM 1241 C CA . ALA A 1 156 ? -0.313 8.540 -19.192 1.00 39.66 156 ALA A CA 1
ATOM 1242 C C . ALA A 1 156 ? 0.666 9.719 -19.335 1.00 39.66 156 ALA A C 1
ATOM 1244 O O . ALA A 1 156 ? 0.258 10.873 -19.249 1.00 39.66 156 ALA A O 1
ATOM 1245 N N . ASN A 1 157 ? 1.951 9.428 -19.545 1.00 40.03 157 ASN A N 1
ATOM 1246 C CA . ASN A 1 157 ? 3.044 10.399 -19.722 1.00 40.03 157 ASN A CA 1
ATOM 1247 C C . ASN A 1 157 ? 3.466 11.214 -18.478 1.00 40.03 157 ASN A C 1
ATOM 1249 O O . ASN A 1 157 ? 4.454 11.942 -18.552 1.00 40.03 157 ASN A O 1
A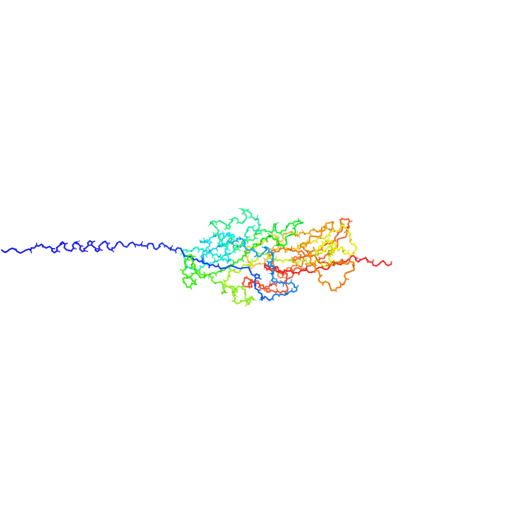TOM 1253 N N . THR A 1 158 ? 2.812 11.051 -17.326 1.00 49.59 158 THR A N 1
ATOM 1254 C CA . THR A 1 158 ? 3.252 11.596 -16.030 1.00 49.59 158 THR A CA 1
ATOM 1255 C C . THR A 1 158 ? 3.383 10.455 -15.030 1.00 49.59 158 THR A C 1
ATOM 1257 O O . THR A 1 158 ? 2.407 9.866 -14.569 1.00 49.59 158 THR A O 1
ATOM 1260 N N . GLN A 1 159 ? 4.626 10.091 -14.713 1.00 55.19 159 GLN A N 1
ATOM 1261 C CA . GLN A 1 159 ? 4.883 8.998 -13.785 1.00 55.19 159 GLN A CA 1
ATOM 1262 C C . GLN A 1 159 ? 4.382 9.361 -12.388 1.00 55.19 159 GLN A C 1
ATOM 1264 O O . GLN A 1 159 ? 4.769 10.380 -11.813 1.00 55.19 159 GLN A O 1
ATOM 1269 N N . PHE A 1 160 ? 3.576 8.482 -11.805 1.00 54.38 160 PHE A N 1
ATOM 1270 C CA . PHE A 1 160 ? 3.294 8.534 -10.385 1.00 54.38 160 PHE A CA 1
ATOM 1271 C C . PHE A 1 160 ? 4.502 7.969 -9.630 1.00 54.38 160 PHE A C 1
ATOM 1273 O O . PHE A 1 160 ? 4.671 6.767 -9.456 1.00 54.38 160 PHE A O 1
ATOM 1280 N N . THR A 1 161 ? 5.387 8.858 -9.199 1.00 55.00 161 THR A N 1
ATOM 1281 C CA . THR A 1 161 ? 6.655 8.498 -8.544 1.00 55.00 161 THR A CA 1
ATOM 1282 C C . THR A 1 161 ? 6.514 8.297 -7.028 1.00 55.00 161 THR A C 1
ATOM 1284 O O . THR A 1 161 ? 7.508 8.094 -6.331 1.00 55.00 161 THR A O 1
ATOM 1287 N N . GLY A 1 162 ? 5.301 8.443 -6.477 1.00 54.78 162 GLY A N 1
ATOM 1288 C CA . GLY A 1 162 ? 5.059 8.570 -5.030 1.00 54.78 162 GLY A CA 1
ATOM 1289 C C . GLY A 1 162 ? 5.575 9.891 -4.430 1.00 54.78 162 GLY A C 1
ATOM 1290 O O . GLY A 1 162 ? 5.394 10.159 -3.242 1.00 54.78 162 GLY A O 1
ATOM 1291 N N . LYS A 1 163 ? 6.212 10.746 -5.242 1.00 55.94 163 LYS A N 1
ATOM 1292 C CA . LYS A 1 163 ? 6.797 12.027 -4.842 1.00 55.94 163 LYS A CA 1
ATOM 1293 C C . LYS A 1 163 ? 5.740 13.128 -4.958 1.00 55.94 163 LYS A C 1
ATOM 1295 O O . LYS A 1 163 ? 5.604 13.755 -6.002 1.00 55.94 163 LYS A O 1
ATOM 1300 N N . GLY A 1 164 ? 4.966 13.329 -3.894 1.00 62.41 164 GLY A N 1
ATOM 1301 C CA . GLY A 1 164 ? 3.941 14.381 -3.803 1.00 62.41 164 GLY A CA 1
ATOM 1302 C C . GLY A 1 164 ? 2.501 13.883 -3.695 1.00 62.41 164 GLY A C 1
ATOM 1303 O O . GLY A 1 164 ? 1.610 14.687 -3.444 1.00 62.41 164 GLY A O 1
ATOM 1304 N N . ASN A 1 165 ? 2.275 12.576 -3.823 1.00 73.19 165 ASN A N 1
ATOM 1305 C CA . ASN A 1 165 ? 0.947 11.985 -3.729 1.00 73.19 165 ASN A CA 1
ATOM 1306 C C . ASN A 1 165 ? 0.869 11.015 -2.550 1.00 73.19 165 ASN A C 1
ATOM 1308 O O . ASN A 1 165 ? 1.721 10.137 -2.402 1.00 73.19 165 ASN A O 1
ATOM 1312 N N . ASN A 1 166 ? -0.167 11.174 -1.732 1.00 81.38 166 ASN A N 1
ATOM 1313 C CA . ASN A 1 166 ? -0.457 10.256 -0.638 1.00 81.38 166 ASN A CA 1
ATOM 1314 C C . ASN A 1 166 ? -1.060 8.957 -1.192 1.00 81.38 166 ASN A C 1
ATOM 1316 O O . ASN A 1 166 ? -1.588 8.932 -2.301 1.00 81.38 166 ASN A O 1
ATOM 1320 N N . ILE A 1 167 ? -1.006 7.877 -0.414 1.00 84.81 167 ILE A N 1
ATOM 1321 C CA . ILE A 1 167 ? -1.633 6.595 -0.762 1.00 84.81 167 ILE A CA 1
ATOM 1322 C C . ILE A 1 167 ? -2.594 6.203 0.350 1.00 84.81 167 ILE A C 1
ATOM 1324 O O . ILE A 1 167 ? -2.284 6.390 1.529 1.00 84.81 167 ILE A O 1
ATOM 1328 N N . MET A 1 168 ? -3.748 5.650 -0.026 1.00 89.81 168 MET A N 1
ATOM 1329 C CA . MET A 1 168 ? -4.720 5.131 0.929 1.00 89.81 168 MET A CA 1
ATOM 1330 C C . MET A 1 168 ? -4.107 3.993 1.752 1.00 89.81 168 MET A C 1
ATOM 1332 O O . MET A 1 168 ? -3.569 3.026 1.198 1.00 89.81 168 MET A O 1
ATOM 1336 N N . MET A 1 169 ? -4.231 4.080 3.074 1.00 92.38 169 MET A N 1
ATOM 1337 C CA . MET A 1 169 ? -3.765 3.043 3.995 1.00 92.38 169 MET A CA 1
ATOM 1338 C C . MET A 1 169 ? -4.889 2.584 4.906 1.00 92.38 169 MET A C 1
ATOM 1340 O O . MET A 1 169 ? -5.764 3.373 5.251 1.00 92.38 169 MET A O 1
ATOM 1344 N N . THR A 1 170 ? -4.842 1.333 5.338 1.00 94.75 170 THR A N 1
ATOM 1345 C CA . THR A 1 170 ? -5.861 0.748 6.200 1.00 94.75 170 THR A CA 1
ATOM 1346 C C . THR A 1 170 ? -5.264 -0.080 7.332 1.00 94.75 170 THR A C 1
ATOM 1348 O O . THR A 1 170 ? -4.169 -0.636 7.218 1.00 94.75 170 THR A O 1
ATOM 1351 N N . ALA A 1 171 ? -5.989 -0.144 8.449 1.00 95.06 171 ALA A N 1
ATOM 1352 C CA . ALA A 1 171 ? -5.743 -1.078 9.545 1.00 95.06 171 ALA A CA 1
ATOM 1353 C C . ALA A 1 171 ? -7.070 -1.465 10.203 1.00 95.06 171 ALA A C 1
ATOM 1355 O O . ALA A 1 171 ? -8.006 -0.666 10.253 1.00 95.06 171 ALA A O 1
ATOM 1356 N N . CYS A 1 172 ? -7.161 -2.695 10.702 1.00 94.62 172 CYS A N 1
ATOM 1357 C CA . CYS A 1 172 ? -8.370 -3.213 11.330 1.00 94.62 172 CYS A CA 1
ATOM 1358 C C . CYS A 1 172 ? -8.013 -4.013 12.580 1.00 94.62 172 CYS A C 1
ATOM 1360 O O . CYS A 1 172 ? -7.192 -4.926 12.519 1.00 94.62 172 CYS A O 1
ATOM 1362 N N . TYR A 1 173 ? -8.687 -3.725 13.690 1.00 95.19 173 TYR A N 1
ATOM 1363 C CA . TYR A 1 173 ? -8.498 -4.404 14.969 1.00 95.19 173 TYR A CA 1
ATOM 1364 C C . TYR A 1 173 ? -9.848 -4.821 15.523 1.00 95.19 173 TYR A C 1
ATOM 1366 O O . TYR A 1 173 ? -10.725 -3.990 15.729 1.00 95.19 173 TYR A O 1
ATOM 1374 N N . LYS A 1 174 ? -10.029 -6.117 15.746 1.00 93.88 174 LYS A N 1
ATOM 1375 C CA . LYS A 1 174 ? -11.297 -6.686 16.207 1.00 93.88 174 LYS A CA 1
ATOM 1376 C C . LYS A 1 174 ? -11.265 -6.905 17.707 1.00 93.88 174 LYS A C 1
ATOM 1378 O O . LYS A 1 174 ? -10.221 -7.282 18.226 1.00 93.88 174 LYS A O 1
ATOM 1383 N N . GLN A 1 175 ? -12.406 -6.752 18.375 1.00 95.44 175 GLN A N 1
ATOM 1384 C CA . GLN A 1 175 ? -12.548 -7.064 19.806 1.00 95.44 175 GLN A CA 1
ATOM 1385 C C . GLN A 1 175 ? -11.558 -6.306 20.714 1.00 95.44 175 GLN A C 1
ATOM 1387 O O . GLN A 1 175 ? -11.024 -6.854 21.676 1.00 95.44 175 GLN A O 1
ATOM 1392 N N . VAL A 1 176 ? -11.310 -5.027 20.434 1.00 96.12 176 VAL A N 1
ATOM 1393 C CA . VAL A 1 176 ? -10.481 -4.166 21.284 1.00 96.12 176 VAL A CA 1
ATOM 1394 C C . VAL A 1 176 ? -11.278 -3.768 22.521 1.00 96.12 176 VAL A C 1
ATOM 1396 O O . VAL A 1 176 ? -12.263 -3.034 22.419 1.00 96.12 176 VAL A O 1
ATOM 1399 N N . LEU A 1 177 ? -10.865 -4.253 23.693 1.00 95.44 177 LEU A N 1
ATOM 1400 C CA . LEU A 1 177 ? -11.465 -3.869 24.968 1.00 95.44 177 LEU A CA 1
ATOM 1401 C C . LEU A 1 177 ? -11.042 -2.449 25.348 1.00 95.44 177 LEU A C 1
ATOM 1403 O O . LEU A 1 177 ? -9.875 -2.198 25.641 1.00 95.44 177 LEU A O 1
ATOM 1407 N N . LEU A 1 178 ? -12.013 -1.542 25.419 1.00 94.25 178 LEU A N 1
ATOM 1408 C CA . LEU A 1 178 ? -11.838 -0.253 26.074 1.00 94.25 178 LEU A CA 1
ATOM 1409 C C . LEU A 1 178 ? -12.346 -0.347 27.507 1.00 94.25 178 LEU A C 1
ATOM 1411 O O . LEU A 1 178 ? -13.485 -0.748 27.746 1.00 94.25 178 LEU A O 1
ATOM 1415 N N . SER A 1 179 ? -11.497 0.010 28.464 1.00 92.62 179 SER A N 1
ATOM 1416 C CA . SER A 1 179 ? -11.808 -0.064 29.889 1.00 92.62 179 SER A CA 1
ATOM 1417 C C . SER A 1 179 ? -11.077 1.031 30.665 1.00 92.62 179 SER A C 1
ATOM 1419 O O . SER A 1 179 ? -10.098 1.613 30.199 1.00 92.62 179 SER A O 1
ATOM 1421 N N . LYS A 1 180 ? -11.512 1.263 31.908 1.00 90.19 180 LYS A N 1
ATOM 1422 C CA . LYS A 1 180 ? -10.852 2.193 32.837 1.00 90.19 180 LYS A CA 1
ATOM 1423 C C . LYS A 1 180 ? -9.487 1.701 33.347 1.00 90.19 180 LYS A C 1
ATOM 1425 O O . LYS A 1 180 ? -8.851 2.410 34.117 1.00 90.19 180 LYS A O 1
ATOM 1430 N N . SER A 1 181 ? -9.057 0.492 32.965 1.00 91.38 181 SER A N 1
ATOM 1431 C CA . SER A 1 181 ? -7.727 -0.039 33.297 1.00 91.38 181 SER A CA 1
ATOM 1432 C C . SER A 1 181 ? -6.659 0.342 32.271 1.00 91.38 181 SER A C 1
ATOM 1434 O O . SER A 1 181 ? -5.487 0.038 32.481 1.00 91.38 181 SER A O 1
ATOM 1436 N N . LEU A 1 182 ? -7.050 0.961 31.153 1.00 93.50 182 LEU A N 1
ATOM 1437 C CA . LEU A 1 182 ? -6.106 1.575 30.226 1.00 93.50 182 LEU A CA 1
ATOM 1438 C C . LEU A 1 182 ? -5.334 2.697 30.933 1.00 93.50 182 LEU A C 1
ATOM 1440 O O . LEU A 1 182 ? -5.828 3.308 31.879 1.00 93.50 182 LEU A O 1
ATOM 1444 N N . SER A 1 183 ? -4.114 2.975 30.477 1.00 93.69 183 SER A N 1
ATOM 1445 C CA . SER A 1 183 ? -3.308 4.067 31.033 1.00 93.69 183 SER A CA 1
ATOM 1446 C C . SER A 1 183 ? -3.974 5.425 30.794 1.00 93.69 183 SER A C 1
ATOM 1448 O O . SER A 1 183 ? -4.524 5.640 29.719 1.00 93.69 183 SER A O 1
ATOM 1450 N N . GLY A 1 184 ? -3.878 6.335 31.765 1.00 93.62 184 GLY A N 1
ATOM 1451 C CA . GLY A 1 184 ? -4.503 7.664 31.744 1.00 93.62 184 GLY A CA 1
ATOM 1452 C C . GLY A 1 184 ? -5.752 7.754 32.629 1.00 93.62 184 GLY A C 1
ATOM 1453 O O . GLY A 1 184 ? -6.217 6.755 33.174 1.00 93.62 184 GLY A O 1
ATOM 1454 N N . ALA A 1 185 ? -6.290 8.961 32.798 1.00 93.12 185 ALA A N 1
ATOM 1455 C CA . ALA A 1 185 ? -7.446 9.246 33.656 1.00 93.12 185 ALA A CA 1
ATOM 1456 C C . ALA A 1 185 ? -8.784 9.379 32.897 1.00 93.12 185 ALA A C 1
ATOM 1458 O O . ALA A 1 185 ? -9.817 9.639 33.514 1.00 93.12 185 ALA A O 1
ATOM 1459 N N . GLY A 1 186 ? -8.786 9.242 31.567 1.00 92.69 186 GLY A N 1
ATOM 1460 C CA . GLY A 1 186 ? -9.983 9.404 30.730 1.00 92.69 186 GLY A CA 1
ATOM 1461 C C . GLY A 1 186 ? -10.423 10.860 30.520 1.00 92.69 186 GLY A C 1
ATOM 1462 O O . GLY A 1 186 ? -11.547 11.115 30.080 1.00 92.69 186 GLY A O 1
ATOM 1463 N N . THR A 1 187 ? -9.553 11.825 30.826 1.00 93.69 187 THR A N 1
ATOM 1464 C CA . THR A 1 187 ? -9.803 13.267 30.656 1.00 93.69 187 THR A CA 1
ATOM 1465 C C . THR A 1 187 ? -9.220 13.777 29.338 1.00 93.69 187 THR A C 1
ATOM 1467 O O . THR A 1 187 ? -8.420 13.101 28.705 1.00 93.69 187 THR A O 1
ATOM 1470 N N . GLN A 1 188 ? -9.575 14.990 28.906 1.00 90.81 188 GLN A N 1
ATOM 1471 C CA . GLN A 1 188 ? -9.025 15.548 27.663 1.00 90.81 188 GLN A CA 1
ATOM 1472 C C . GLN A 1 188 ? -7.496 15.705 27.702 1.00 90.81 188 GLN A C 1
ATOM 1474 O O . GLN A 1 188 ? -6.825 15.446 26.706 1.00 90.81 188 GLN A O 1
ATOM 1479 N N . SER A 1 189 ? -6.952 16.135 28.844 1.00 92.62 189 SER A N 1
ATOM 1480 C CA . SER A 1 189 ? -5.510 16.308 29.054 1.00 92.62 189 SER A CA 1
ATOM 1481 C C . SER A 1 189 ? -4.783 14.990 29.323 1.00 92.62 189 SER A C 1
ATOM 1483 O O . SER A 1 189 ? -3.590 14.892 29.052 1.00 92.62 189 SER A O 1
ATOM 1485 N N . ASP A 1 190 ? -5.495 13.988 29.838 1.00 94.56 190 ASP A N 1
ATOM 1486 C CA . ASP A 1 190 ? -4.967 12.661 30.156 1.00 94.56 190 ASP A CA 1
ATOM 1487 C C . ASP A 1 190 ? -5.985 11.570 29.767 1.00 94.56 190 ASP A C 1
ATOM 1489 O O . ASP A 1 190 ? -6.717 11.058 30.625 1.00 94.56 190 ASP A O 1
ATOM 1493 N N . PRO A 1 191 ? -6.128 11.283 28.459 1.00 96.50 191 PRO A N 1
ATOM 1494 C CA . PRO A 1 191 ? -7.117 10.339 27.948 1.00 96.50 191 PRO A CA 1
ATOM 1495 C C . PRO A 1 191 ? -6.668 8.897 28.171 1.00 96.50 191 PRO A C 1
ATOM 1497 O O . PRO A 1 191 ? -5.474 8.623 28.272 1.00 96.50 191 PRO A O 1
ATOM 1500 N N . TYR A 1 192 ? -7.615 7.960 28.159 1.00 97.12 192 TYR A N 1
ATOM 1501 C CA . TYR A 1 192 ? -7.279 6.538 28.174 1.00 97.12 192 TYR A CA 1
ATOM 1502 C C . TYR A 1 192 ? -6.539 6.137 26.892 1.00 97.12 192 TYR A C 1
ATOM 1504 O O . TYR A 1 192 ? -7.041 6.358 25.791 1.00 97.12 192 TYR A O 1
ATOM 1512 N N . ILE A 1 193 ? -5.351 5.549 27.025 1.00 95.94 193 ILE A N 1
ATOM 1513 C CA . ILE A 1 193 ? -4.467 5.209 25.905 1.00 95.94 193 ILE A CA 1
ATOM 1514 C C . ILE A 1 193 ? -4.707 3.765 25.467 1.00 95.94 193 ILE A C 1
ATOM 1516 O O . ILE A 1 193 ? -4.552 2.832 26.254 1.00 95.94 193 ILE A O 1
ATOM 1520 N N . ILE A 1 194 ? -5.048 3.587 24.195 1.00 96.69 194 ILE A N 1
ATOM 1521 C CA . ILE A 1 194 ? -5.223 2.281 23.559 1.00 96.69 194 ILE A CA 1
ATOM 1522 C C . ILE A 1 194 ? -3.851 1.759 23.121 1.00 96.69 194 ILE A C 1
ATOM 1524 O O . ILE A 1 194 ? -3.118 2.456 22.420 1.00 96.69 194 ILE A O 1
ATOM 1528 N N . ASP A 1 195 ? -3.521 0.531 23.523 1.00 94.88 195 ASP A N 1
ATOM 1529 C CA . ASP A 1 195 ? -2.287 -0.163 23.143 1.00 94.88 195 ASP A CA 1
ATOM 1530 C C . ASP A 1 195 ? -2.608 -1.317 22.182 1.00 94.88 195 ASP A C 1
ATOM 1532 O O . ASP A 1 195 ? -3.290 -2.279 22.547 1.00 94.88 195 ASP A O 1
ATOM 1536 N N . PHE A 1 196 ? -2.111 -1.225 20.947 1.00 95.50 196 PHE A N 1
ATOM 1537 C CA . PHE A 1 196 ? -2.331 -2.227 19.903 1.00 95.50 196 PHE A CA 1
ATOM 1538 C C . PHE A 1 196 ? -1.278 -3.348 19.875 1.00 95.50 196 PHE A C 1
ATOM 1540 O O . PHE A 1 196 ? -1.361 -4.232 19.022 1.00 95.50 196 PHE A O 1
ATOM 1547 N N . THR A 1 197 ? -0.326 -3.385 20.817 1.00 93.50 197 THR A N 1
ATOM 1548 C CA . THR A 1 197 ? 0.820 -4.318 20.799 1.00 93.50 197 THR A CA 1
ATOM 1549 C C . THR A 1 197 ? 0.408 -5.779 20.660 1.00 93.50 197 THR A C 1
ATOM 1551 O O . THR A 1 197 ? 0.979 -6.505 19.844 1.00 93.50 197 THR A O 1
ATOM 1554 N N . SER A 1 198 ? -0.570 -6.239 21.445 1.00 93.12 198 SER A N 1
ATOM 1555 C CA . SER A 1 198 ? -1.024 -7.635 21.393 1.00 93.12 198 SER A CA 1
ATOM 1556 C C . SER A 1 198 ? -1.622 -7.979 20.028 1.00 93.12 198 SER A C 1
ATOM 1558 O O . SER A 1 198 ? -1.283 -9.012 19.453 1.00 93.12 198 SER A O 1
ATOM 1560 N N . PHE A 1 199 ? -2.446 -7.090 19.473 1.00 94.00 199 PHE A N 1
ATOM 1561 C CA . PHE A 1 199 ? -3.058 -7.283 18.165 1.00 94.00 199 PHE A CA 1
ATOM 1562 C C . PHE A 1 199 ? -2.030 -7.264 17.038 1.00 94.00 199 PHE A C 1
ATOM 1564 O O . PHE A 1 199 ? -2.055 -8.138 16.179 1.00 94.00 199 PHE A O 1
ATOM 1571 N N . ASN A 1 200 ? -1.101 -6.310 17.064 1.00 92.50 200 ASN A N 1
ATOM 1572 C CA . ASN A 1 200 ? -0.041 -6.183 16.070 1.00 92.50 200 ASN A CA 1
ATOM 1573 C C . ASN A 1 200 ? 0.845 -7.438 16.027 1.00 92.50 200 ASN A C 1
ATOM 1575 O O . ASN A 1 200 ? 1.160 -7.938 14.944 1.00 92.50 200 ASN A O 1
ATOM 1579 N N . ARG A 1 201 ? 1.183 -8.007 17.193 1.00 90.56 201 ARG A N 1
ATOM 1580 C CA . ARG A 1 201 ? 1.942 -9.266 17.291 1.00 90.56 201 ARG A CA 1
ATOM 1581 C C . ARG A 1 201 ? 1.185 -10.466 16.727 1.00 90.56 201 ARG A C 1
ATOM 1583 O O . ARG A 1 201 ? 1.803 -11.307 16.086 1.00 90.56 201 ARG A O 1
ATOM 1590 N N . VAL A 1 202 ? -0.127 -10.540 16.951 1.00 90.56 202 VAL A N 1
ATOM 1591 C CA . VAL A 1 202 ? -0.967 -11.618 16.407 1.00 90.56 202 VAL A CA 1
ATOM 1592 C C . VAL A 1 202 ? -1.133 -11.469 14.897 1.00 90.56 202 VAL A C 1
ATOM 1594 O O . VAL A 1 202 ? -0.925 -12.426 14.163 1.00 90.56 202 VAL A O 1
ATOM 1597 N N . GLN A 1 203 ? -1.473 -10.271 14.420 1.00 88.50 203 GLN A N 1
ATOM 1598 C CA . GLN A 1 203 ? -1.738 -10.032 13.002 1.00 88.50 203 GLN A CA 1
ATOM 1599 C C . GLN A 1 203 ? -0.479 -10.146 12.138 1.00 88.50 203 GLN A C 1
ATOM 1601 O O . GLN A 1 203 ? -0.557 -10.574 10.984 1.00 88.50 203 GLN A O 1
ATOM 1606 N N . ARG A 1 204 ? 0.676 -9.746 12.688 1.00 86.38 204 ARG A N 1
ATOM 1607 C CA . ARG A 1 204 ? 1.955 -9.664 11.969 1.00 86.38 204 ARG A CA 1
ATOM 1608 C C . ARG A 1 204 ? 3.079 -10.266 12.821 1.00 86.38 204 ARG A C 1
ATOM 1610 O O . ARG A 1 204 ? 3.907 -9.530 13.364 1.00 86.38 204 ARG A O 1
ATOM 1617 N N . PRO A 1 205 ? 3.122 -11.600 12.964 1.00 85.75 205 PRO A N 1
ATOM 1618 C CA . PRO A 1 205 ? 4.076 -12.273 13.848 1.00 85.75 205 PRO A CA 1
ATOM 1619 C C . PRO A 1 205 ? 5.531 -12.192 13.364 1.00 85.75 205 PRO A C 1
ATOM 1621 O O . PRO A 1 205 ? 6.450 -12.457 14.133 1.00 85.75 205 PRO A O 1
ATOM 1624 N N . LEU A 1 206 ? 5.750 -11.829 12.098 1.00 83.56 206 LEU A N 1
ATOM 1625 C CA . LEU A 1 206 ? 7.081 -11.772 11.489 1.00 83.56 206 LEU A CA 1
ATOM 1626 C C . LEU A 1 206 ? 7.844 -10.477 11.794 1.00 83.56 206 LEU A C 1
ATOM 1628 O O . LEU A 1 206 ? 9.063 -10.467 11.665 1.00 83.56 206 LEU A O 1
ATOM 1632 N N . ILE A 1 207 ? 7.147 -9.426 12.238 1.00 82.12 207 ILE A N 1
ATOM 1633 C CA . ILE A 1 207 ? 7.741 -8.134 12.597 1.00 82.12 207 ILE A CA 1
ATOM 1634 C C . ILE A 1 207 ? 8.217 -8.189 14.052 1.00 82.12 207 ILE A C 1
ATOM 1636 O O . ILE A 1 207 ? 7.399 -8.300 14.976 1.00 82.12 207 ILE A O 1
ATOM 1640 N N . LYS A 1 208 ? 9.538 -8.099 14.258 1.00 77.69 208 LYS A N 1
ATOM 1641 C CA . LYS A 1 208 ? 10.196 -8.434 15.538 1.00 77.69 208 LYS A CA 1
ATOM 1642 C C . LYS A 1 208 ? 10.501 -7.257 16.470 1.00 77.69 208 LYS A C 1
ATOM 1644 O O . LYS A 1 208 ? 10.970 -7.481 17.585 1.00 77.69 208 LYS A O 1
ATOM 1649 N N . ILE A 1 209 ? 10.203 -6.019 16.073 1.00 79.12 209 ILE A N 1
ATOM 1650 C CA . ILE A 1 209 ? 10.474 -4.842 16.912 1.00 79.12 209 ILE A CA 1
ATOM 1651 C C . ILE A 1 209 ? 9.676 -4.863 18.232 1.00 79.12 209 ILE A C 1
ATOM 1653 O O . ILE A 1 209 ? 8.541 -5.340 18.306 1.00 79.12 209 ILE A O 1
ATOM 1657 N N . SER A 1 210 ? 10.277 -4.334 19.300 1.00 69.31 210 SER A N 1
ATOM 1658 C CA . SER A 1 210 ? 9.754 -4.421 20.670 1.00 69.31 210 SER A CA 1
ATOM 1659 C C . SER A 1 210 ? 8.587 -3.471 20.970 1.00 69.31 210 SER A C 1
ATOM 1661 O O . SER A 1 210 ? 7.683 -3.848 21.720 1.00 69.31 210 SER A O 1
ATOM 1663 N N . SER A 1 211 ? 8.576 -2.269 20.383 1.00 81.75 211 SER A N 1
ATOM 1664 C CA . SER A 1 211 ? 7.511 -1.271 20.545 1.00 81.75 211 SER A CA 1
ATOM 1665 C C . SER A 1 211 ? 6.565 -1.303 19.348 1.00 81.75 211 SER A C 1
ATOM 1667 O O . SER A 1 211 ? 6.949 -0.886 18.263 1.00 81.75 211 SER A O 1
ATOM 1669 N N . ARG A 1 212 ? 5.337 -1.794 19.560 1.00 88.62 212 ARG A N 1
ATOM 1670 C CA . ARG A 1 212 ? 4.284 -1.922 18.532 1.00 88.62 212 ARG A CA 1
ATOM 1671 C C . ARG A 1 212 ? 2.932 -1.432 19.058 1.00 88.62 212 ARG A C 1
ATOM 1673 O O . ARG A 1 212 ? 1.905 -2.065 18.841 1.00 88.62 212 ARG A O 1
ATOM 1680 N N . LYS A 1 213 ? 2.952 -0.352 19.847 1.00 92.12 213 LYS A N 1
ATOM 1681 C CA . LYS A 1 213 ? 1.772 0.164 20.566 1.00 92.12 213 LYS A CA 1
ATOM 1682 C C . LYS A 1 213 ? 0.789 0.904 19.664 1.00 92.12 213 LYS A C 1
ATOM 1684 O O . LYS A 1 213 ? -0.398 0.952 19.979 1.00 92.12 213 LYS A O 1
ATOM 1689 N N . ALA A 1 214 ? 1.287 1.506 18.589 1.00 93.19 214 ALA A N 1
ATOM 1690 C CA . ALA A 1 214 ? 0.494 2.293 17.661 1.00 93.19 214 ALA A CA 1
ATOM 1691 C C . ALA A 1 214 ? -0.349 1.402 16.735 1.00 93.19 214 ALA A C 1
ATOM 1693 O O . ALA A 1 214 ? -0.047 0.230 16.513 1.00 93.19 214 ALA A O 1
ATOM 1694 N N . ALA A 1 215 ? -1.421 1.964 16.182 1.00 94.69 215 ALA A N 1
ATOM 1695 C CA . ALA A 1 215 ? -2.141 1.359 15.073 1.00 94.69 215 ALA A CA 1
ATOM 1696 C C . ALA A 1 215 ? -1.241 1.368 13.827 1.00 94.69 215 ALA A C 1
ATOM 1698 O O . ALA A 1 215 ? -0.850 2.425 13.338 1.00 94.69 215 ALA A O 1
ATOM 1699 N N . GLU A 1 216 ? -0.926 0.189 13.313 1.00 91.56 216 GLU A N 1
ATOM 1700 C CA . GLU A 1 216 ? -0.008 -0.025 12.200 1.00 91.56 216 GLU A CA 1
ATOM 1701 C C . GLU A 1 216 ? -0.764 -0.027 10.863 1.00 91.56 216 GLU A C 1
ATOM 1703 O O . GLU A 1 216 ? -1.395 -1.017 10.468 1.00 91.56 216 GLU A O 1
ATOM 1708 N N . MET A 1 217 ? -0.680 1.096 10.155 1.00 90.62 217 MET A N 1
ATOM 1709 C CA . MET A 1 217 ? -1.343 1.338 8.878 1.00 90.62 217 MET A CA 1
ATOM 1710 C C . MET A 1 217 ? -0.573 0.704 7.717 1.00 90.62 217 MET A C 1
ATOM 1712 O O . MET A 1 217 ? 0.628 0.930 7.537 1.00 90.62 217 MET A O 1
ATOM 1716 N N . MET A 1 218 ? -1.283 -0.047 6.876 1.00 89.06 218 MET A N 1
ATOM 1717 C CA . MET A 1 218 ? -0.746 -0.663 5.663 1.00 89.06 218 MET A CA 1
ATOM 1718 C C . MET A 1 218 ? -1.269 0.037 4.420 1.00 89.06 218 MET A C 1
ATOM 1720 O O . MET A 1 218 ? -2.469 0.265 4.315 1.00 89.06 218 MET A O 1
ATOM 1724 N N . ARG A 1 219 ? -0.418 0.296 3.423 1.00 88.62 219 ARG A N 1
ATOM 1725 C CA . ARG A 1 219 ? -0.916 0.728 2.108 1.00 88.62 219 ARG A CA 1
ATOM 1726 C C . ARG A 1 219 ? -1.844 -0.313 1.515 1.00 88.62 219 ARG A C 1
ATOM 1728 O O . ARG A 1 219 ? -1.576 -1.510 1.577 1.00 88.62 219 ARG A O 1
ATOM 1735 N N . SER A 1 220 ? -2.883 0.179 0.859 1.00 89.31 220 SER A N 1
ATOM 1736 C CA . SER A 1 220 ? -3.835 -0.661 0.132 1.00 89.31 220 SER A CA 1
ATOM 1737 C C . SER A 1 220 ? -3.273 -1.172 -1.203 1.00 89.31 220 SER A C 1
ATOM 1739 O O . SER A 1 220 ? -3.855 -2.062 -1.813 1.00 89.31 220 SER A O 1
ATOM 1741 N N . LEU A 1 221 ? -2.121 -0.641 -1.632 1.00 87.94 221 LEU A N 1
ATOM 1742 C CA . LEU A 1 221 ? -1.419 -0.975 -2.872 1.00 87.94 221 LEU A CA 1
ATOM 1743 C C . LEU A 1 221 ? 0.004 -1.473 -2.588 1.00 87.94 221 LEU A C 1
ATOM 1745 O O . LEU A 1 221 ? 0.620 -1.097 -1.586 1.00 87.94 221 LEU A O 1
ATOM 1749 N N . ALA A 1 222 ? 0.533 -2.294 -3.488 1.00 87.12 222 ALA A N 1
ATOM 1750 C CA . ALA A 1 222 ? 1.948 -2.622 -3.604 1.00 87.12 222 ALA A CA 1
ATOM 1751 C C . ALA A 1 222 ? 2.689 -1.560 -4.432 1.00 87.12 222 ALA A C 1
ATOM 1753 O O . ALA A 1 222 ? 2.077 -0.868 -5.246 1.00 87.12 222 ALA A O 1
ATOM 1754 N N . LYS A 1 223 ? 4.010 -1.464 -4.268 1.00 86.25 223 LYS A N 1
ATOM 1755 C CA . LYS A 1 223 ? 4.905 -0.690 -5.139 1.00 86.25 223 LYS A CA 1
ATOM 1756 C C . LYS A 1 223 ? 5.694 -1.651 -6.020 1.00 86.25 223 LYS A C 1
ATOM 1758 O O . LYS A 1 223 ? 6.183 -2.666 -5.543 1.00 86.25 223 LYS A O 1
ATOM 1763 N N . LEU A 1 224 ? 5.841 -1.319 -7.289 1.00 85.38 224 LEU A N 1
ATOM 1764 C CA . LEU A 1 224 ? 6.687 -1.997 -8.256 1.00 85.38 224 LEU A CA 1
ATOM 1765 C C . LEU A 1 224 ? 7.713 -0.984 -8.765 1.00 85.38 224 LEU A C 1
ATOM 1767 O O . LEU A 1 224 ? 7.344 0.044 -9.327 1.00 85.38 224 LEU A O 1
ATOM 1771 N N . GLU A 1 225 ? 8.994 -1.272 -8.571 1.00 86.88 225 GLU A N 1
ATOM 1772 C CA . GLU A 1 225 ? 10.099 -0.497 -9.127 1.00 86.88 225 GLU A CA 1
ATOM 1773 C C . GLU A 1 225 ? 10.750 -1.277 -10.270 1.00 86.88 225 GLU A C 1
ATOM 1775 O O . GLU A 1 225 ? 11.303 -2.357 -10.064 1.00 86.88 225 GLU A O 1
ATOM 1780 N N . ILE A 1 226 ? 10.700 -0.719 -11.479 1.00 86.44 226 ILE A N 1
ATOM 1781 C CA . ILE A 1 226 ? 11.352 -1.266 -12.670 1.00 86.44 226 ILE A CA 1
ATOM 1782 C C . ILE A 1 226 ? 12.588 -0.416 -12.957 1.00 86.44 226 ILE A C 1
ATOM 1784 O O . ILE A 1 226 ? 12.472 0.761 -13.291 1.00 86.44 226 ILE A O 1
ATOM 1788 N N . THR A 1 227 ? 13.773 -1.000 -12.822 1.00 88.19 227 THR A N 1
ATOM 1789 C CA . THR A 1 227 ? 15.050 -0.334 -13.089 1.00 88.19 227 THR A CA 1
ATOM 1790 C C . THR A 1 227 ? 15.589 -0.769 -14.444 1.00 88.19 227 THR A C 1
ATOM 1792 O O . THR A 1 227 ? 16.004 -1.914 -14.612 1.00 88.19 227 THR A O 1
ATOM 1795 N N . PHE A 1 228 ? 15.612 0.158 -15.396 1.00 86.06 228 PHE A N 1
ATOM 1796 C CA . PHE A 1 228 ? 16.250 -0.010 -16.696 1.00 86.06 228 PHE A CA 1
ATOM 1797 C C . PHE A 1 228 ? 17.723 0.352 -16.591 1.00 86.06 228 PHE A C 1
ATOM 1799 O O . PHE A 1 228 ? 18.065 1.502 -16.303 1.00 86.06 228 PHE A O 1
ATOM 1806 N N . LYS A 1 229 ? 18.590 -0.630 -16.806 1.00 87.69 229 LYS A N 1
ATOM 1807 C CA . LYS A 1 229 ? 20.027 -0.463 -16.627 1.00 87.69 229 LYS A CA 1
ATOM 1808 C C . LYS A 1 229 ? 20.674 0.271 -17.788 1.00 87.69 229 LYS A C 1
ATOM 1810 O O . LYS A 1 229 ? 20.365 -0.007 -18.945 1.00 87.69 229 LYS A O 1
ATOM 1815 N N . ASN A 1 230 ? 21.600 1.175 -17.463 1.00 84.25 230 ASN A N 1
ATOM 1816 C CA . ASN A 1 230 ? 22.491 1.845 -18.416 1.00 84.25 230 ASN A CA 1
ATOM 1817 C C . ASN A 1 230 ? 21.780 2.509 -19.615 1.00 84.25 230 ASN A C 1
ATOM 1819 O O . ASN A 1 230 ? 22.345 2.589 -20.705 1.00 84.25 230 ASN A O 1
ATOM 1823 N N . ILE A 1 231 ? 20.546 2.986 -19.426 1.00 82.56 231 ILE A N 1
ATOM 1824 C CA . ILE A 1 231 ? 19.718 3.580 -20.490 1.00 82.56 231 ILE A CA 1
ATOM 1825 C C . ILE A 1 231 ? 19.742 5.116 -20.473 1.00 82.56 231 ILE A C 1
ATOM 1827 O O . ILE A 1 231 ? 19.028 5.769 -21.232 1.00 82.56 231 ILE A O 1
ATOM 1831 N N . VAL A 1 232 ? 20.559 5.730 -19.615 1.00 86.44 232 VAL A N 1
ATOM 1832 C CA . VAL A 1 232 ? 20.700 7.188 -19.524 1.00 86.44 232 VAL A CA 1
ATOM 1833 C C . VAL A 1 232 ? 22.170 7.579 -19.604 1.00 86.44 232 VAL A C 1
ATOM 1835 O O . VAL A 1 232 ? 23.003 7.075 -18.858 1.00 86.44 232 VAL A O 1
ATOM 1838 N N . TRP A 1 233 ? 22.492 8.527 -20.478 1.00 87.94 233 TRP A N 1
ATOM 1839 C CA . TRP A 1 233 ? 23.737 9.279 -20.421 1.00 87.94 233 TRP A CA 1
ATOM 1840 C C . TRP A 1 233 ? 23.573 10.465 -19.483 1.00 87.94 233 TRP A C 1
ATOM 1842 O O . TRP A 1 233 ? 22.697 11.312 -19.673 1.00 87.94 233 TRP A O 1
ATOM 1852 N N . VAL A 1 234 ? 24.455 10.542 -18.494 1.00 87.56 234 VAL A N 1
ATOM 1853 C CA . VAL A 1 234 ? 24.548 11.649 -17.551 1.00 87.56 234 VAL A CA 1
ATOM 1854 C C . VAL A 1 234 ? 25.784 12.468 -17.904 1.00 87.56 234 VAL A C 1
ATOM 1856 O O . VAL A 1 234 ? 26.921 12.050 -17.689 1.00 87.56 234 VAL A O 1
ATOM 1859 N N . ILE A 1 235 ? 25.554 13.641 -18.486 1.00 87.88 235 ILE A N 1
ATOM 1860 C CA . ILE A 1 235 ? 26.581 14.508 -19.062 1.00 87.88 235 ILE A CA 1
ATOM 1861 C C . ILE A 1 235 ? 26.829 15.674 -18.097 1.00 87.88 235 ILE A C 1
ATOM 1863 O O . ILE A 1 235 ? 25.940 16.513 -17.925 1.00 87.88 235 ILE A O 1
ATOM 1867 N N . PRO A 1 236 ? 28.006 15.776 -17.460 1.00 85.19 236 PRO A N 1
ATOM 1868 C CA . PRO A 1 236 ? 28.340 16.915 -16.614 1.00 85.19 236 PRO A CA 1
ATOM 1869 C C . PRO A 1 236 ? 28.399 18.207 -17.436 1.00 85.19 236 PRO A C 1
ATOM 1871 O O . PRO A 1 236 ? 29.111 18.289 -18.433 1.00 85.19 236 PRO A O 1
ATOM 1874 N N . THR A 1 237 ? 27.674 19.236 -17.004 1.00 85.69 237 THR A N 1
ATOM 1875 C CA . THR A 1 237 ? 27.679 20.572 -17.632 1.00 85.69 237 THR A CA 1
ATOM 1876 C C . THR A 1 237 ? 28.287 21.646 -16.729 1.00 85.69 237 THR A C 1
ATOM 1878 O O . THR A 1 237 ? 28.414 22.802 -17.122 1.00 85.69 237 THR A O 1
ATOM 1881 N N . GLY A 1 238 ? 28.684 21.275 -15.510 1.00 78.38 238 GLY A N 1
ATOM 1882 C CA . GLY A 1 238 ? 29.329 22.149 -14.536 1.00 78.38 238 GLY A CA 1
ATOM 1883 C C . GLY A 1 238 ? 29.420 21.491 -13.160 1.00 78.38 238 GLY A C 1
ATOM 1884 O O . GLY A 1 238 ? 29.201 20.288 -13.004 1.00 78.38 238 GLY A O 1
ATOM 1885 N N . ARG A 1 239 ? 29.725 22.276 -12.121 1.00 75.81 239 ARG A N 1
ATOM 1886 C CA . ARG A 1 239 ? 29.843 21.759 -10.748 1.00 75.81 239 ARG A CA 1
ATOM 1887 C C . ARG A 1 239 ? 28.480 21.270 -10.245 1.00 75.81 239 ARG A C 1
ATOM 1889 O O . ARG A 1 239 ? 27.614 22.084 -9.947 1.00 75.81 239 ARG A O 1
ATOM 1896 N N . LYS A 1 240 ? 28.313 19.947 -10.116 1.00 73.88 240 LYS A N 1
ATOM 1897 C CA . LYS A 1 240 ? 27.052 19.284 -9.713 1.00 73.88 240 LYS A CA 1
ATOM 1898 C C . LYS A 1 240 ? 25.856 19.608 -10.628 1.00 73.88 240 LYS A C 1
ATOM 1900 O O . LYS A 1 240 ? 24.711 19.525 -10.191 1.00 73.88 240 LYS A O 1
ATOM 1905 N N . MET A 1 241 ? 26.117 19.980 -11.880 1.00 81.25 241 MET A N 1
ATOM 1906 C CA . MET A 1 241 ? 25.089 20.205 -12.896 1.00 81.25 241 MET A CA 1
ATOM 1907 C C . MET A 1 241 ? 25.212 19.139 -13.976 1.00 81.25 241 MET A C 1
ATOM 1909 O O . MET A 1 241 ? 26.315 18.871 -14.457 1.00 81.25 241 MET A O 1
ATOM 1913 N N . TYR A 1 242 ? 24.079 18.542 -14.337 1.00 85.19 242 TYR A N 1
ATOM 1914 C CA . TYR A 1 242 ? 24.016 17.423 -15.268 1.00 85.19 242 TYR A CA 1
ATOM 1915 C C . TYR A 1 242 ? 22.931 17.653 -16.319 1.00 85.19 242 TYR A C 1
ATOM 1917 O O . TYR A 1 242 ? 21.836 18.132 -16.015 1.00 85.19 242 TYR A O 1
ATOM 1925 N N . CYS A 1 243 ? 23.259 17.282 -17.548 1.00 88.25 243 CYS A N 1
ATOM 1926 C CA . CYS A 1 243 ? 22.354 17.070 -18.666 1.00 88.25 243 CYS A CA 1
ATOM 1927 C C . CYS A 1 243 ? 22.076 15.565 -18.769 1.00 88.25 243 CYS A C 1
ATOM 1929 O O . CYS A 1 243 ? 22.985 14.760 -18.570 1.00 88.25 243 CYS A O 1
ATOM 1931 N N . TYR A 1 244 ? 20.837 15.190 -19.079 1.00 87.25 244 TYR A N 1
ATOM 1932 C CA . TYR A 1 244 ? 20.436 13.793 -19.206 1.00 87.25 244 TYR A CA 1
ATOM 1933 C C . TYR A 1 244 ? 19.940 13.527 -20.623 1.00 87.25 244 TYR A C 1
ATOM 1935 O O . TYR A 1 244 ? 19.142 14.299 -21.157 1.00 87.25 244 TYR A O 1
ATOM 1943 N N . LYS A 1 245 ? 20.407 12.437 -21.229 1.00 86.69 245 LYS A N 1
ATOM 1944 C CA . LYS A 1 245 ? 19.952 11.957 -22.540 1.00 86.69 245 LYS A CA 1
ATOM 1945 C C . LYS A 1 245 ? 19.695 10.462 -22.473 1.00 86.69 245 LYS A C 1
ATOM 1947 O O . LYS A 1 245 ? 20.352 9.771 -21.703 1.00 86.69 245 LYS A O 1
ATOM 1952 N N . TRP A 1 246 ? 18.771 9.957 -23.279 1.00 84.50 246 TRP A N 1
ATOM 1953 C CA . TRP A 1 246 ? 18.596 8.516 -23.410 1.00 84.50 246 TRP A CA 1
ATOM 1954 C C . TRP A 1 246 ? 19.822 7.894 -24.080 1.00 84.50 246 TRP A C 1
ATOM 1956 O O . TRP A 1 246 ? 20.290 8.374 -25.110 1.00 84.50 246 TRP A O 1
ATOM 1966 N N . ALA A 1 247 ? 20.337 6.829 -23.477 1.00 81.44 247 ALA A N 1
ATOM 1967 C CA . ALA A 1 247 ? 21.338 5.956 -24.063 1.00 81.44 247 ALA A CA 1
ATOM 1968 C C . ALA A 1 247 ? 20.592 4.828 -24.778 1.00 81.44 247 ALA A C 1
ATOM 1970 O O . ALA A 1 247 ? 20.211 3.828 -24.168 1.00 81.44 247 ALA A O 1
ATOM 1971 N N . LEU A 1 248 ? 20.300 5.026 -26.064 1.00 71.75 248 LEU A N 1
ATOM 1972 C CA . LEU A 1 248 ? 19.601 4.015 -26.849 1.00 71.75 248 LEU A CA 1
ATOM 1973 C C . LEU A 1 248 ? 20.502 2.782 -27.015 1.00 71.75 248 LEU A C 1
ATOM 1975 O O . LEU A 1 248 ? 21.669 2.937 -27.389 1.00 71.75 248 LEU A O 1
ATOM 1979 N N . PRO A 1 249 ? 19.995 1.559 -26.772 1.00 68.12 249 PRO A N 1
ATOM 1980 C CA . PRO A 1 249 ? 20.766 0.362 -27.068 1.00 68.12 249 PRO A CA 1
ATOM 1981 C C . PRO A 1 249 ? 21.126 0.301 -28.562 1.00 68.12 249 PRO A C 1
ATOM 1983 O O . PRO A 1 249 ? 20.454 0.884 -29.418 1.00 68.12 249 PRO A O 1
ATOM 1986 N N . TYR A 1 250 ? 22.200 -0.417 -28.889 1.00 64.00 250 TYR A N 1
ATOM 1987 C CA . TYR A 1 250 ? 22.694 -0.524 -30.263 1.00 64.00 250 TYR A CA 1
ATOM 1988 C C . TYR A 1 250 ? 21.589 -0.956 -31.247 1.00 64.00 250 TYR A C 1
ATOM 1990 O O . TYR A 1 250 ? 20.842 -1.896 -30.978 1.00 64.00 250 TYR A O 1
ATOM 1998 N N . GLY A 1 251 ? 21.497 -0.285 -32.400 1.00 59.94 251 GLY A N 1
ATOM 1999 C CA . GLY A 1 251 ? 20.523 -0.598 -33.454 1.00 59.94 251 GLY A CA 1
ATOM 2000 C C . GLY A 1 251 ? 19.155 0.078 -33.311 1.00 59.94 251 GLY A C 1
ATOM 2001 O O . GLY A 1 251 ? 18.264 -0.195 -34.118 1.00 59.94 251 GLY A O 1
ATOM 2002 N N . PHE A 1 252 ? 18.990 0.970 -32.336 1.00 66.50 252 PHE A N 1
ATOM 2003 C CA . PHE A 1 252 ? 17.784 1.771 -32.174 1.00 66.50 252 PHE A CA 1
ATOM 2004 C C . PHE A 1 252 ? 18.006 3.259 -32.503 1.00 66.50 252 PHE A C 1
ATOM 2006 O O . PHE A 1 252 ? 19.124 3.761 -32.417 1.00 66.50 252 PHE A O 1
ATOM 2013 N N . LYS A 1 253 ? 16.941 3.940 -32.950 1.00 69.25 253 LYS A N 1
ATOM 2014 C CA . LYS A 1 253 ? 16.953 5.319 -33.485 1.00 69.25 253 LYS A CA 1
ATOM 2015 C C . LYS A 1 253 ? 16.201 6.294 -32.575 1.00 69.25 253 LYS A C 1
ATOM 2017 O O . LYS A 1 253 ? 15.402 5.856 -31.754 1.00 69.25 253 LYS A O 1
ATOM 2022 N N . ASP A 1 254 ? 16.369 7.595 -32.795 1.00 66.75 254 ASP A N 1
ATOM 2023 C CA . ASP A 1 254 ? 15.713 8.661 -32.018 1.00 66.75 254 ASP A CA 1
ATOM 2024 C C . ASP A 1 254 ? 14.170 8.587 -32.018 1.00 66.75 254 ASP A C 1
ATOM 2026 O O . ASP A 1 254 ? 13.546 9.006 -31.051 1.00 66.75 254 ASP A O 1
ATOM 2030 N N . ASN A 1 255 ? 13.545 7.994 -33.047 1.00 71.50 255 ASN A N 1
ATOM 2031 C CA . ASN A 1 255 ? 12.093 7.741 -33.125 1.00 71.50 255 ASN A CA 1
ATOM 2032 C C . ASN A 1 255 ? 11.666 6.375 -32.549 1.00 71.50 255 ASN A C 1
ATOM 2034 O O . ASN A 1 255 ? 10.661 5.786 -32.963 1.00 71.50 255 ASN A O 1
ATOM 2038 N N . SER A 1 256 ? 12.479 5.807 -31.663 1.00 76.50 256 SER A N 1
ATOM 2039 C CA . SER A 1 256 ? 12.137 4.568 -30.975 1.00 76.50 256 SER A CA 1
ATOM 2040 C C . SER A 1 256 ? 11.281 4.838 -29.740 1.00 76.50 256 SER A C 1
ATOM 2042 O O . SER A 1 256 ? 11.355 5.898 -29.122 1.00 76.50 256 SER A O 1
ATOM 2044 N N . HIS A 1 257 ? 10.517 3.829 -29.342 1.00 77.88 257 HIS A N 1
ATOM 2045 C CA . HIS A 1 257 ? 9.632 3.854 -28.191 1.00 77.88 257 HIS A CA 1
ATOM 2046 C C . HIS A 1 257 ? 9.874 2.634 -27.305 1.00 77.88 257 HIS A C 1
ATOM 2048 O O . HIS A 1 257 ? 10.070 1.514 -27.791 1.00 77.88 257 HIS A O 1
ATOM 2054 N N . LEU A 1 258 ? 9.795 2.859 -25.995 1.00 78.44 258 LEU A N 1
ATOM 2055 C CA . LEU A 1 258 ? 9.739 1.817 -24.976 1.00 78.44 258 LEU A CA 1
ATOM 2056 C C . LEU A 1 258 ? 8.331 1.794 -24.384 1.00 78.44 258 LEU A C 1
ATOM 2058 O O . LEU A 1 258 ? 7.877 2.772 -23.801 1.00 78.44 258 LEU A O 1
ATOM 2062 N N . GLU A 1 259 ? 7.640 0.670 -24.522 1.00 82.12 259 GLU A N 1
ATOM 2063 C CA . GLU A 1 259 ? 6.343 0.428 -23.897 1.00 82.12 259 GLU A CA 1
ATOM 2064 C C . GLU A 1 259 ? 6.518 -0.542 -22.727 1.00 82.12 259 GLU A C 1
ATOM 2066 O O . GLU A 1 259 ? 7.109 -1.609 -22.872 1.00 82.12 259 GLU A O 1
ATOM 2071 N N . VAL A 1 260 ? 5.982 -0.181 -21.567 1.00 81.81 260 VAL A N 1
ATOM 2072 C CA . VAL A 1 260 ? 5.872 -1.038 -20.388 1.00 81.81 260 VAL A CA 1
ATOM 2073 C C . VAL A 1 260 ? 4.394 -1.283 -20.138 1.00 81.81 260 VAL A C 1
ATOM 2075 O O . VAL A 1 260 ? 3.639 -0.366 -19.825 1.00 81.81 260 VAL A O 1
ATOM 2078 N N . ALA A 1 261 ? 3.974 -2.528 -20.294 1.00 84.12 261 ALA A N 1
ATOM 2079 C CA . ALA A 1 261 ? 2.600 -2.971 -20.150 1.00 84.12 261 ALA A CA 1
ATOM 2080 C C . ALA A 1 261 ? 2.470 -3.859 -18.908 1.00 84.12 261 ALA A C 1
ATOM 2082 O O . ALA A 1 261 ? 3.042 -4.943 -18.860 1.00 84.12 261 ALA A O 1
ATOM 2083 N N . ILE A 1 262 ? 1.704 -3.426 -17.910 1.00 84.69 262 ILE A N 1
ATOM 2084 C CA . ILE A 1 262 ? 1.369 -4.251 -16.746 1.00 84.69 262 ILE A CA 1
ATOM 2085 C C . ILE A 1 262 ? 0.196 -5.149 -17.123 1.00 84.69 262 ILE A C 1
ATOM 2087 O O . ILE A 1 262 ? -0.878 -4.662 -17.476 1.00 84.69 262 ILE A O 1
ATOM 2091 N N . LEU A 1 263 ? 0.419 -6.457 -17.084 1.00 84.50 263 LEU A N 1
ATOM 2092 C CA . LEU A 1 263 ? -0.531 -7.482 -17.486 1.00 84.50 263 LEU A CA 1
ATOM 2093 C C . LEU A 1 263 ? -1.201 -8.113 -16.272 1.00 84.50 263 LEU A C 1
ATOM 2095 O O . LEU A 1 263 ? -0.566 -8.335 -15.244 1.00 84.50 263 LEU A O 1
ATOM 2099 N N . ASN A 1 264 ? -2.459 -8.494 -16.466 1.00 83.69 264 ASN A N 1
ATOM 2100 C CA . ASN A 1 264 ? -3.218 -9.354 -15.569 1.00 83.69 264 ASN A CA 1
ATOM 2101 C C . ASN A 1 264 ? -3.335 -8.848 -14.117 1.00 83.69 264 ASN A C 1
ATOM 2103 O O . ASN A 1 264 ? -3.261 -9.619 -13.164 1.00 83.69 264 ASN A O 1
ATOM 2107 N N . ILE A 1 265 ? -3.540 -7.540 -13.960 1.00 83.88 265 ILE A N 1
ATOM 2108 C CA . ILE A 1 265 ? -3.724 -6.871 -12.671 1.00 83.88 265 ILE A CA 1
ATOM 2109 C C . ILE A 1 265 ? -5.125 -6.220 -12.610 1.00 83.88 265 ILE A C 1
ATOM 2111 O O . ILE A 1 265 ? -5.584 -5.696 -13.626 1.00 83.88 265 ILE A O 1
ATOM 2115 N N . PRO A 1 266 ? -5.826 -6.251 -11.457 1.00 82.06 266 PRO A N 1
ATOM 2116 C CA . PRO A 1 266 ? -7.110 -5.574 -11.267 1.00 82.06 266 PRO A CA 1
ATOM 2117 C C . PRO A 1 266 ? -7.055 -4.062 -11.529 1.00 82.06 266 PRO A C 1
ATOM 2119 O O . PRO A 1 266 ? -6.020 -3.425 -11.366 1.00 82.06 266 PRO A O 1
ATOM 2122 N N . GLN A 1 267 ? -8.191 -3.456 -11.879 1.00 77.56 267 GLN A N 1
ATOM 2123 C CA . GLN A 1 267 ? -8.305 -1.991 -12.038 1.00 77.56 267 GLN A CA 1
ATOM 2124 C C . GLN A 1 267 ? -8.755 -1.271 -10.761 1.00 77.56 267 GLN A C 1
ATOM 2126 O O . GLN A 1 267 ? -8.713 -0.042 -10.670 1.00 77.56 267 GLN A O 1
ATOM 2131 N N . ALA A 1 268 ? -9.200 -2.048 -9.779 1.00 82.44 268 ALA A N 1
ATOM 2132 C CA . ALA A 1 268 ? -9.636 -1.581 -8.481 1.00 82.44 268 ALA A CA 1
ATOM 2133 C C . ALA A 1 268 ? -9.012 -2.442 -7.382 1.00 82.44 268 ALA A C 1
ATOM 2135 O O . ALA A 1 268 ? -8.561 -3.562 -7.627 1.00 82.44 268 ALA A O 1
ATOM 2136 N N . TYR A 1 269 ? -8.989 -1.910 -6.168 1.00 86.62 269 TYR A N 1
ATOM 2137 C CA . TYR A 1 269 ? -8.526 -2.614 -4.982 1.00 86.62 269 TYR A CA 1
ATOM 2138 C C . TYR A 1 269 ? -9.584 -2.617 -3.887 1.00 86.62 269 TYR A C 1
ATOM 2140 O O . TYR A 1 269 ? -10.549 -1.848 -3.891 1.00 86.62 269 TYR A O 1
ATOM 2148 N N . THR A 1 270 ? -9.385 -3.514 -2.928 1.00 89.81 270 THR A N 1
ATOM 2149 C CA . THR A 1 270 ? -10.225 -3.621 -1.741 1.00 89.81 270 THR A CA 1
ATOM 2150 C C . THR A 1 270 ? -9.716 -2.707 -0.643 1.00 89.81 270 THR A C 1
ATOM 2152 O O . THR A 1 270 ? -8.505 -2.566 -0.439 1.00 89.81 270 THR A O 1
ATOM 2155 N N . LEU A 1 271 ? -10.653 -2.126 0.104 1.00 91.12 271 LEU A N 1
ATOM 2156 C CA . LEU A 1 271 ? -10.338 -1.216 1.201 1.00 91.12 271 LEU A CA 1
ATOM 2157 C C . LEU A 1 271 ? -9.505 -1.929 2.282 1.00 91.12 271 LEU A C 1
ATOM 2159 O O . LEU A 1 271 ? -8.410 -1.492 2.633 1.00 91.12 271 LEU A O 1
ATOM 2163 N N . PHE A 1 272 ? -9.969 -3.099 2.722 1.00 91.88 272 PHE A N 1
ATOM 2164 C CA . PHE A 1 272 ? -9.268 -3.978 3.661 1.00 91.88 272 PHE A CA 1
ATOM 2165 C C . PHE A 1 272 ? -8.773 -5.260 2.966 1.00 91.88 272 PHE A C 1
ATOM 2167 O O . PHE A 1 272 ? -9.344 -5.649 1.939 1.00 91.88 272 PHE A O 1
ATOM 2174 N N . PRO A 1 273 ? -7.714 -5.922 3.481 1.00 89.38 273 PRO A N 1
ATOM 2175 C CA . PRO A 1 273 ? -7.276 -7.228 2.984 1.00 89.38 273 PRO A CA 1
ATOM 2176 C C . PRO A 1 273 ? -8.429 -8.228 2.964 1.00 89.38 273 PRO A C 1
ATOM 2178 O O . PRO A 1 273 ? -9.184 -8.316 3.934 1.00 89.38 273 PRO A O 1
ATOM 2181 N N . ARG A 1 274 ? -8.552 -9.003 1.881 1.00 84.31 274 ARG A N 1
ATOM 2182 C CA . ARG A 1 274 ? -9.555 -10.070 1.792 1.00 84.31 274 ARG A CA 1
ATOM 2183 C C . ARG A 1 274 ? -8.865 -11.418 1.679 1.00 84.31 274 ARG A C 1
ATOM 2185 O O . ARG A 1 274 ? -7.941 -11.596 0.899 1.00 84.31 274 ARG A O 1
ATOM 2192 N N . ASN A 1 275 ? -9.368 -12.391 2.425 1.00 86.88 275 ASN A N 1
ATOM 2193 C CA . ASN A 1 275 ? -8.909 -13.774 2.355 1.00 86.88 275 ASN A CA 1
ATOM 2194 C C . ASN A 1 275 ? -9.616 -14.541 1.220 1.00 86.88 275 ASN A C 1
ATOM 2196 O O . ASN A 1 275 ? -10.234 -15.578 1.453 1.00 86.88 275 ASN A O 1
ATOM 2200 N N . ILE A 1 276 ? -9.617 -13.978 0.008 1.00 88.31 276 ILE A N 1
ATOM 2201 C CA . ILE A 1 276 ? -10.245 -14.582 -1.174 1.00 88.31 276 ILE A CA 1
ATOM 2202 C C . ILE A 1 276 ? -9.355 -14.400 -2.397 1.00 88.31 276 ILE A C 1
ATOM 2204 O O . ILE A 1 276 ? -8.682 -13.383 -2.538 1.00 88.31 276 ILE A O 1
ATOM 2208 N N . HIS A 1 277 ? -9.390 -15.368 -3.308 1.00 88.88 277 HIS A N 1
ATOM 2209 C CA . HIS A 1 277 ? -8.717 -15.222 -4.592 1.00 88.88 277 HIS A CA 1
ATOM 2210 C C . HIS A 1 277 ? -9.334 -14.092 -5.419 1.00 88.88 277 HIS A C 1
ATOM 2212 O O . HIS A 1 277 ? -10.551 -13.894 -5.413 1.00 88.88 277 HIS A O 1
ATOM 2218 N N . THR A 1 278 ? -8.488 -13.395 -6.171 1.00 86.88 278 THR A N 1
ATOM 2219 C CA . THR A 1 278 ? -8.914 -12.377 -7.128 1.00 86.88 278 THR A CA 1
ATOM 2220 C C . THR A 1 278 ? -9.769 -13.016 -8.220 1.00 86.88 278 THR A C 1
ATOM 2222 O O . THR A 1 278 ? -9.417 -14.060 -8.776 1.00 86.88 278 THR A O 1
ATOM 2225 N N . ASP A 1 279 ? -10.897 -12.383 -8.538 1.00 83.50 279 ASP A N 1
ATOM 2226 C CA . ASP A 1 279 ? -11.710 -12.776 -9.682 1.00 83.50 279 ASP A CA 1
ATOM 2227 C C . ASP A 1 279 ? -11.008 -12.364 -10.981 1.00 83.50 279 ASP A C 1
ATOM 2229 O O . ASP A 1 279 ? -10.854 -11.178 -11.278 1.00 83.50 279 ASP A O 1
ATOM 2233 N N . ILE A 1 280 ? -10.581 -13.356 -11.762 1.00 74.38 280 ILE A N 1
ATOM 2234 C CA . ILE A 1 280 ? -9.877 -13.145 -13.030 1.00 74.38 280 ILE A CA 1
ATOM 2235 C C . ILE A 1 280 ? -10.756 -12.438 -14.068 1.00 74.38 280 ILE A C 1
ATOM 2237 O O . ILE A 1 280 ? -10.230 -11.750 -14.934 1.00 74.38 280 ILE A O 1
ATOM 2241 N N . ALA A 1 281 ? -12.087 -12.527 -13.957 1.00 70.75 281 ALA A N 1
ATOM 2242 C CA . ALA A 1 281 ? -12.994 -11.788 -14.832 1.00 70.75 281 ALA A CA 1
ATOM 2243 C C . ALA A 1 281 ? -12.930 -10.269 -14.586 1.00 70.75 281 ALA A C 1
ATOM 2245 O O . ALA A 1 281 ? -13.243 -9.482 -15.479 1.00 70.75 281 ALA A O 1
ATOM 2246 N N . GLN A 1 282 ? -12.493 -9.849 -13.393 1.00 64.88 282 GLN A N 1
ATOM 2247 C CA . GLN A 1 282 ? -12.284 -8.442 -13.032 1.00 64.88 282 GLN A CA 1
ATOM 2248 C C . GLN A 1 282 ? -10.880 -7.930 -13.373 1.00 64.88 282 GLN A C 1
ATOM 2250 O O . GLN A 1 282 ? -10.564 -6.757 -13.154 1.00 64.88 282 GLN A O 1
ATOM 2255 N N . VAL A 1 283 ? -10.031 -8.787 -13.939 1.00 64.50 283 VAL A N 1
ATOM 2256 C CA . VAL A 1 283 ? -8.711 -8.411 -14.432 1.00 64.50 283 VAL A CA 1
ATOM 2257 C C . VAL A 1 283 ? -8.887 -7.713 -15.784 1.00 64.50 283 VAL A C 1
ATOM 2259 O O . VAL A 1 283 ? -8.838 -8.305 -16.859 1.00 64.50 283 VAL A O 1
ATOM 2262 N N . GLY A 1 284 ? -9.195 -6.420 -15.714 1.00 53.81 284 GLY A N 1
ATOM 2263 C CA . GLY A 1 284 ? -9.457 -5.566 -16.867 1.00 53.81 284 GLY A CA 1
ATOM 2264 C C . GLY A 1 284 ? -8.206 -4.833 -17.349 1.00 53.81 284 GLY A C 1
ATOM 2265 O O . GLY A 1 284 ? -7.530 -4.189 -16.562 1.00 53.81 284 GLY A O 1
ATOM 2266 N N . LYS A 1 285 ? -7.954 -4.903 -18.664 1.00 52.53 285 LYS A N 1
ATOM 2267 C CA . LYS A 1 285 ? -7.015 -4.131 -19.514 1.00 52.53 285 LYS A CA 1
ATOM 2268 C C . LYS A 1 285 ? -5.664 -3.693 -18.923 1.00 52.53 285 LYS A C 1
ATOM 2270 O O . LYS A 1 285 ? -5.572 -2.871 -18.023 1.00 52.53 285 LYS A O 1
ATOM 2275 N N . VAL A 1 286 ? -4.630 -4.120 -19.647 1.00 58.38 286 VAL A N 1
ATOM 2276 C CA . VAL A 1 286 ? -3.231 -3.690 -19.582 1.00 58.38 286 VAL A CA 1
ATOM 2277 C C . VAL A 1 286 ? -3.070 -2.201 -19.265 1.00 58.38 286 VAL A C 1
ATOM 2279 O O . VAL A 1 286 ? -3.431 -1.355 -20.088 1.00 58.38 286 VAL A O 1
ATOM 2282 N N . GLN A 1 287 ? -2.444 -1.885 -18.131 1.00 63.88 287 GLN A N 1
ATOM 2283 C CA . GLN A 1 287 ? -1.953 -0.532 -17.885 1.00 63.88 287 GLN A CA 1
ATOM 2284 C C . GLN A 1 287 ? -0.684 -0.330 -18.713 1.00 63.88 287 GLN A C 1
ATOM 2286 O O . GLN A 1 287 ? 0.293 -1.058 -18.539 1.00 63.88 287 GLN A O 1
ATOM 2291 N N . LYS A 1 288 ? -0.701 0.634 -19.636 1.00 67.31 288 LYS A N 1
ATOM 2292 C CA . LYS A 1 288 ? 0.418 0.897 -20.546 1.00 67.31 288 LYS A CA 1
ATOM 2293 C C . LYS A 1 288 ? 1.110 2.204 -20.195 1.00 67.31 288 LYS A C 1
ATOM 2295 O O . LYS A 1 288 ? 0.465 3.246 -20.113 1.00 67.31 288 LYS A O 1
ATOM 2300 N N . TYR A 1 289 ? 2.425 2.144 -20.074 1.00 66.56 289 TYR A N 1
ATOM 2301 C CA . TYR A 1 289 ? 3.317 3.292 -20.033 1.00 66.56 289 TYR A CA 1
ATOM 2302 C C . TYR A 1 289 ? 4.105 3.305 -21.336 1.00 66.56 289 TYR A C 1
ATOM 2304 O O . TYR A 1 289 ? 4.727 2.304 -21.678 1.00 66.56 289 TYR A O 1
ATOM 2312 N N . THR A 1 290 ? 4.067 4.412 -22.074 1.00 66.50 290 THR A N 1
ATOM 2313 C CA . THR A 1 290 ? 4.881 4.585 -23.283 1.00 66.50 290 THR A CA 1
ATOM 2314 C C . THR A 1 290 ? 5.881 5.701 -23.034 1.00 66.50 290 THR A C 1
ATOM 2316 O O . THR A 1 290 ? 5.503 6.786 -22.600 1.00 66.50 290 THR A O 1
ATOM 2319 N N . PHE A 1 291 ? 7.150 5.421 -23.294 1.00 66.06 291 PHE A N 1
ATOM 2320 C CA . PHE A 1 291 ? 8.242 6.377 -23.225 1.00 66.06 291 PHE A CA 1
ATOM 2321 C C . PHE A 1 291 ? 8.692 6.695 -24.641 1.00 66.06 291 PHE A C 1
ATOM 2323 O O . PHE A 1 291 ? 9.039 5.798 -25.414 1.00 66.06 291 PHE A O 1
ATOM 2330 N N . ASP A 1 292 ? 8.661 7.983 -24.960 1.00 66.56 292 ASP A N 1
ATOM 2331 C CA . ASP A 1 292 ? 9.226 8.521 -26.185 1.00 66.56 292 ASP A CA 1
ATOM 2332 C C . ASP A 1 292 ? 10.658 8.985 -25.912 1.00 66.56 292 ASP A C 1
ATOM 2334 O O . ASP A 1 292 ? 10.902 9.779 -24.996 1.00 66.56 292 ASP A O 1
ATOM 2338 N N . PHE A 1 293 ? 11.605 8.474 -26.696 1.00 71.75 293 PHE A N 1
ATOM 2339 C CA . PHE A 1 293 ? 13.010 8.838 -26.575 1.00 71.75 293 PHE A CA 1
ATOM 2340 C C . PHE A 1 293 ? 13.359 10.177 -27.241 1.00 71.75 293 PHE A C 1
ATOM 2342 O O . PHE A 1 293 ? 14.486 10.648 -27.080 1.00 71.75 293 PHE A O 1
ATOM 2349 N N . ALA A 1 294 ? 12.407 10.833 -27.913 1.00 70.00 294 ALA A N 1
ATOM 2350 C CA . ALA A 1 294 ? 12.593 12.165 -28.485 1.00 70.00 294 ALA A CA 1
ATOM 2351 C C . ALA A 1 294 ? 12.839 13.249 -27.417 1.00 70.00 294 ALA A C 1
ATOM 2353 O O . ALA A 1 294 ? 13.560 14.217 -27.662 1.00 70.00 294 ALA A O 1
ATOM 2354 N N . ASN A 1 295 ? 12.264 13.091 -26.219 1.00 76.81 295 ASN A N 1
ATOM 2355 C CA . ASN A 1 295 ? 12.428 14.028 -25.107 1.00 76.81 295 ASN A CA 1
ATOM 2356 C C . ASN A 1 295 ? 13.476 13.535 -24.106 1.00 76.81 295 ASN A C 1
ATOM 2358 O O . ASN A 1 295 ? 13.655 12.335 -23.921 1.00 76.81 295 ASN A O 1
ATOM 2362 N N . ALA A 1 296 ? 14.139 14.460 -23.406 1.00 81.94 296 ALA A N 1
ATOM 2363 C CA . ALA A 1 296 ? 15.083 14.101 -22.348 1.00 81.94 296 ALA A CA 1
ATOM 2364 C C . ALA A 1 296 ? 14.398 13.293 -21.221 1.00 81.94 296 ALA A C 1
ATOM 2366 O O . ALA A 1 296 ? 13.245 13.581 -20.881 1.00 81.94 296 ALA A O 1
ATOM 2367 N N . PRO A 1 297 ? 15.093 12.318 -20.603 1.00 81.81 297 PRO A N 1
ATOM 2368 C CA . PRO A 1 297 ? 14.560 11.585 -19.460 1.00 81.81 297 PRO A CA 1
ATOM 2369 C C . PRO A 1 297 ? 14.289 12.526 -18.283 1.00 81.81 297 PRO A C 1
ATOM 2371 O O . PRO A 1 297 ? 15.063 13.447 -18.006 1.00 81.81 297 PRO A O 1
ATOM 2374 N N . ASP A 1 298 ? 13.216 12.255 -17.538 1.00 80.75 298 ASP A N 1
ATOM 2375 C CA . ASP A 1 298 ? 12.962 12.953 -16.277 1.00 80.75 298 ASP A CA 1
ATOM 2376 C C . ASP A 1 298 ? 14.089 12.667 -15.273 1.00 80.75 298 ASP A C 1
ATOM 2378 O O . ASP A 1 298 ? 14.265 11.538 -14.806 1.00 80.75 298 ASP A O 1
ATOM 2382 N N . LYS A 1 299 ? 14.827 13.722 -14.911 1.00 83.06 299 LYS A N 1
ATOM 2383 C CA . LYS A 1 299 ? 15.942 13.682 -13.958 1.00 83.06 299 LYS A CA 1
ATOM 2384 C C . LYS A 1 299 ? 15.561 13.113 -12.590 1.00 83.06 299 LYS A C 1
ATOM 2386 O O . LYS A 1 299 ? 16.442 12.640 -11.884 1.00 83.06 299 LYS A O 1
ATOM 2391 N N . ALA A 1 300 ? 14.287 13.183 -12.189 1.00 79.31 300 ALA A N 1
ATOM 2392 C CA . ALA A 1 300 ? 13.832 12.645 -10.907 1.00 79.31 300 ALA A CA 1
ATOM 2393 C C . ALA A 1 300 ? 13.900 11.110 -10.845 1.00 79.31 300 ALA A C 1
ATOM 2395 O O . ALA A 1 300 ? 13.958 10.557 -9.750 1.00 79.31 300 ALA A O 1
ATOM 2396 N N . ASN A 1 301 ? 13.929 10.453 -12.007 1.00 81.19 301 ASN A N 1
ATOM 2397 C CA . ASN A 1 301 ? 13.914 8.998 -12.155 1.00 81.19 301 ASN A CA 1
ATOM 2398 C C . ASN A 1 301 ? 15.277 8.430 -12.575 1.00 81.19 301 ASN A C 1
ATOM 2400 O O . ASN A 1 301 ? 15.431 7.216 -12.701 1.00 81.19 301 ASN A O 1
ATOM 2404 N N . VAL A 1 302 ? 16.274 9.295 -12.789 1.00 84.56 302 VAL A N 1
ATOM 2405 C CA . VAL A 1 302 ? 17.638 8.875 -13.120 1.00 84.56 302 VAL A CA 1
ATOM 2406 C C . VAL A 1 302 ? 18.359 8.447 -11.848 1.00 84.56 302 VAL A C 1
ATOM 2408 O O . VAL A 1 302 ? 18.477 9.215 -10.891 1.00 84.56 302 VAL A O 1
ATOM 2411 N N . VAL A 1 303 ? 18.883 7.225 -11.854 1.00 84.56 303 VAL A N 1
ATOM 2412 C CA . VAL A 1 303 ? 19.686 6.673 -10.763 1.00 84.56 303 VAL A CA 1
ATOM 2413 C C . VAL A 1 303 ? 21.144 6.648 -11.206 1.00 84.56 303 VAL A C 1
ATOM 2415 O O . VAL A 1 303 ? 21.504 6.002 -12.189 1.00 84.56 303 VAL A O 1
ATOM 2418 N N . PHE A 1 304 ? 21.998 7.364 -10.476 1.00 79.56 304 PHE A N 1
ATOM 2419 C CA . PHE A 1 304 ? 23.435 7.363 -10.733 1.00 79.56 304 PHE A CA 1
ATOM 2420 C C . PHE A 1 304 ? 24.014 5.985 -10.422 1.00 79.56 304 PHE A C 1
ATOM 2422 O O . PHE A 1 304 ? 23.982 5.536 -9.273 1.00 79.56 304 PHE A O 1
ATOM 2429 N N . THR A 1 305 ? 24.605 5.338 -11.422 1.00 70.69 305 THR A N 1
ATOM 2430 C CA . THR A 1 305 ? 25.415 4.150 -11.175 1.00 70.69 305 THR A CA 1
ATOM 2431 C C . THR A 1 305 ? 26.740 4.590 -10.565 1.00 70.69 305 THR A C 1
ATOM 2433 O O . THR A 1 305 ? 27.436 5.446 -11.111 1.00 70.69 305 THR A O 1
ATOM 2436 N N . LYS A 1 306 ? 27.106 4.015 -9.415 1.00 61.47 306 LYS A N 1
ATOM 2437 C CA . LYS A 1 306 ? 28.451 4.166 -8.847 1.00 61.47 306 LYS A CA 1
ATOM 2438 C C . LYS A 1 306 ? 29.434 3.369 -9.710 1.00 61.47 306 LYS A C 1
ATOM 2440 O O . LYS A 1 306 ? 29.801 2.259 -9.349 1.00 61.47 306 LYS A O 1
ATOM 2445 N N . THR A 1 307 ? 29.823 3.882 -10.869 1.00 56.16 307 THR A N 1
ATOM 2446 C CA . THR A 1 307 ? 30.879 3.255 -11.670 1.00 56.16 307 THR A CA 1
ATOM 2447 C C . THR A 1 307 ? 32.246 3.648 -11.115 1.00 56.16 307 THR A C 1
ATOM 2449 O O . THR A 1 307 ? 32.534 4.829 -10.932 1.00 56.16 307 THR A O 1
ATOM 2452 N N . SER A 1 308 ? 33.080 2.644 -10.833 1.00 48.19 308 SER A N 1
ATOM 2453 C CA . SER A 1 308 ? 34.487 2.779 -10.425 1.00 48.19 308 SER A CA 1
ATOM 2454 C C . SER A 1 308 ? 35.431 3.086 -11.591 1.00 48.19 308 SER A C 1
ATOM 2456 O O . SER A 1 308 ? 36.619 3.311 -11.374 1.00 48.19 308 SER A O 1
ATOM 2458 N N . GLU A 1 309 ? 34.926 3.068 -12.824 1.00 49.22 309 GLU A N 1
ATOM 2459 C CA . GLU A 1 309 ? 35.715 3.270 -14.035 1.00 49.22 309 GLU A CA 1
ATOM 2460 C C . GLU A 1 309 ? 35.656 4.722 -14.516 1.00 49.22 309 GLU A C 1
ATOM 2462 O O . GLU A 1 309 ? 34.610 5.376 -14.491 1.00 49.22 309 GLU A O 1
ATOM 2467 N N . ASN A 1 310 ? 36.805 5.223 -14.973 1.00 49.00 310 ASN A N 1
ATOM 2468 C CA . ASN A 1 310 ? 36.929 6.546 -15.568 1.00 49.00 310 ASN A CA 1
ATOM 2469 C C . ASN A 1 310 ? 36.122 6.593 -16.874 1.00 49.00 310 ASN A C 1
ATOM 2471 O O . ASN A 1 310 ? 36.518 5.999 -17.874 1.00 49.00 310 ASN A O 1
ATOM 2475 N N . SER A 1 311 ? 35.004 7.318 -16.883 1.00 57.41 311 SER A N 1
ATOM 2476 C CA . SER A 1 311 ? 34.223 7.546 -18.100 1.00 57.41 311 SER A CA 1
ATOM 2477 C C . SER A 1 311 ? 35.051 8.253 -19.176 1.00 57.41 311 SER A C 1
ATOM 2479 O O . SER A 1 311 ? 35.633 9.312 -18.913 1.00 57.41 311 SER A O 1
ATOM 2481 N N . ILE A 1 312 ? 35.031 7.741 -20.406 1.00 54.75 312 ILE A N 1
ATOM 2482 C CA . ILE A 1 312 ? 35.620 8.420 -21.566 1.00 54.75 312 ILE A CA 1
ATOM 2483 C C . ILE A 1 312 ? 34.851 9.731 -21.804 1.00 54.75 312 ILE A C 1
ATOM 2485 O O . ILE A 1 312 ? 33.635 9.731 -21.982 1.00 54.75 312 ILE A O 1
ATOM 2489 N N . GLY A 1 313 ? 35.549 10.870 -21.757 1.00 63.03 313 GLY A N 1
ATOM 2490 C CA . GLY A 1 313 ? 34.950 12.195 -21.969 1.00 63.03 313 GLY A CA 1
ATOM 2491 C C . GLY A 1 313 ? 34.076 12.721 -20.820 1.00 63.03 313 GLY A C 1
ATOM 2492 O O . GLY A 1 313 ? 33.407 13.736 -20.993 1.00 63.03 313 GLY A O 1
ATOM 2493 N N . GLY A 1 314 ? 34.068 12.063 -19.654 1.00 71.38 314 GLY A N 1
ATOM 2494 C CA . GLY A 1 314 ? 33.286 12.503 -18.489 1.00 71.38 314 GLY A CA 1
ATOM 2495 C C . GLY A 1 314 ? 31.796 12.130 -18.522 1.00 71.38 314 GLY A C 1
ATOM 2496 O O . GLY A 1 314 ? 31.067 12.532 -17.618 1.00 71.38 314 GLY A O 1
ATOM 2497 N N . ILE A 1 315 ? 31.329 11.398 -19.542 1.00 80.44 315 ILE A N 1
ATOM 2498 C CA . ILE A 1 315 ? 29.928 10.964 -19.665 1.00 80.44 315 ILE A CA 1
ATOM 2499 C C . ILE A 1 315 ? 29.706 9.720 -18.809 1.00 80.44 315 ILE A C 1
ATOM 2501 O O . ILE A 1 315 ? 30.279 8.665 -19.071 1.00 80.44 315 ILE A O 1
ATOM 2505 N N . LEU A 1 316 ? 28.839 9.825 -17.808 1.00 83.94 316 LEU A N 1
ATOM 2506 C CA . LEU A 1 316 ? 28.511 8.708 -16.931 1.00 83.94 316 LEU A CA 1
ATOM 2507 C C . LEU A 1 316 ? 27.313 7.936 -17.493 1.00 83.94 316 LEU A C 1
ATOM 2509 O O . LEU A 1 316 ? 26.384 8.533 -18.044 1.00 83.94 316 LEU A O 1
ATOM 2513 N N . ALA A 1 317 ? 27.317 6.617 -17.323 1.00 83.81 317 ALA A N 1
ATOM 2514 C CA . ALA A 1 317 ? 26.106 5.823 -17.480 1.00 83.81 317 ALA A CA 1
ATOM 2515 C C . ALA A 1 317 ? 25.196 6.031 -16.260 1.00 83.81 317 ALA A C 1
ATOM 2517 O O . ALA A 1 317 ? 25.656 6.328 -15.156 1.00 83.81 317 ALA A O 1
ATOM 2518 N N . GLY A 1 318 ? 23.894 5.920 -16.477 1.00 87.00 318 GLY A N 1
ATOM 2519 C CA . GLY A 1 318 ? 22.879 5.965 -15.442 1.00 87.00 318 GLY A CA 1
ATOM 2520 C C . GLY A 1 318 ? 21.750 4.997 -15.755 1.00 87.00 318 GLY A C 1
ATOM 2521 O O . GLY A 1 318 ? 21.481 4.670 -16.916 1.00 87.00 318 GLY A O 1
ATOM 2522 N N . ASP A 1 319 ? 21.077 4.567 -14.698 1.00 87.94 319 ASP A N 1
ATOM 2523 C CA . ASP A 1 319 ? 19.870 3.760 -14.786 1.00 87.94 319 ASP A CA 1
ATOM 2524 C C . ASP A 1 319 ? 18.636 4.673 -14.809 1.00 87.94 319 ASP A C 1
ATOM 2526 O O . ASP A 1 319 ? 18.682 5.832 -14.381 1.00 87.94 319 ASP A O 1
ATOM 2530 N N . TYR A 1 320 ? 17.507 4.138 -15.264 1.00 85.31 320 TYR A N 1
ATOM 2531 C CA . TYR A 1 320 ? 16.212 4.808 -15.200 1.00 85.31 320 TYR A CA 1
ATOM 2532 C C . TYR A 1 320 ? 15.225 3.968 -14.391 1.00 85.31 320 TYR A C 1
ATOM 2534 O O . TYR A 1 320 ? 14.965 2.817 -14.738 1.00 85.31 320 TYR A O 1
ATOM 2542 N N . LYS A 1 321 ? 14.679 4.525 -13.307 1.00 85.94 321 LYS A N 1
ATOM 2543 C CA . LYS A 1 321 ? 13.748 3.830 -12.412 1.00 85.94 321 LYS A CA 1
ATOM 2544 C C . LYS A 1 321 ? 12.317 4.295 -12.650 1.00 85.94 321 LYS A C 1
ATOM 2546 O O . LYS A 1 321 ? 11.997 5.457 -12.431 1.00 85.94 321 LYS A O 1
ATOM 2551 N N . LEU A 1 322 ? 11.452 3.370 -13.042 1.00 81.69 322 LEU A N 1
ATOM 2552 C CA . LEU A 1 322 ? 10.011 3.569 -13.123 1.00 81.69 322 LEU A CA 1
ATOM 2553 C C . LEU A 1 322 ? 9.344 3.016 -11.862 1.00 81.69 322 LEU A C 1
ATOM 2555 O O . LEU A 1 322 ? 9.584 1.870 -11.489 1.00 81.69 322 LEU A O 1
ATOM 2559 N N . THR A 1 323 ? 8.465 3.807 -11.253 1.00 81.12 323 THR A N 1
ATOM 2560 C CA . THR A 1 323 ? 7.628 3.378 -10.127 1.00 81.12 323 THR A CA 1
ATOM 2561 C C . THR A 1 323 ? 6.187 3.197 -10.591 1.00 81.12 323 THR A C 1
ATOM 2563 O O . THR A 1 323 ? 5.618 4.075 -11.236 1.00 81.12 323 THR A O 1
ATOM 2566 N N . VAL A 1 324 ? 5.594 2.060 -10.241 1.00 80.69 324 VAL A N 1
ATOM 2567 C CA . VAL A 1 324 ? 4.199 1.700 -10.509 1.00 80.69 324 VAL A CA 1
ATOM 2568 C C . VAL A 1 324 ? 3.558 1.230 -9.208 1.00 80.69 324 VAL A C 1
ATOM 2570 O O . VAL A 1 324 ? 4.221 0.597 -8.391 1.00 80.69 324 VAL A O 1
ATOM 2573 N N . TYR A 1 325 ? 2.271 1.508 -9.007 1.00 82.44 325 TYR A N 1
ATOM 2574 C CA . TYR A 1 325 ? 1.517 0.970 -7.874 1.00 82.44 325 TYR A CA 1
ATOM 2575 C C . TYR A 1 325 ? 0.503 -0.052 -8.355 1.00 82.44 325 TYR A C 1
ATOM 2577 O O . TYR A 1 325 ? -0.195 0.173 -9.341 1.00 82.44 325 TYR A O 1
ATOM 2585 N N . LEU A 1 326 ? 0.452 -1.182 -7.657 1.00 84.69 326 LEU A N 1
ATOM 2586 C CA . LEU A 1 326 ? -0.359 -2.329 -8.036 1.00 84.69 326 LEU A CA 1
ATOM 2587 C C . LEU A 1 326 ? -1.382 -2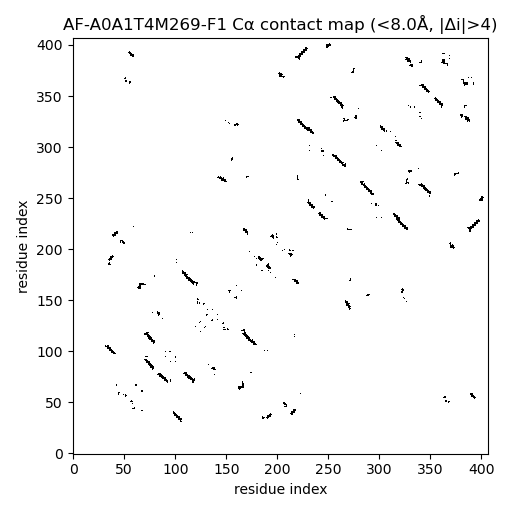.628 -6.935 1.00 84.69 326 LEU A C 1
ATOM 2589 O O . LEU A 1 326 ? -1.035 -2.578 -5.754 1.00 84.69 326 LEU A O 1
ATOM 2593 N N . PRO A 1 327 ? -2.628 -2.966 -7.282 1.00 87.38 327 PRO A N 1
ATOM 2594 C CA . PRO A 1 327 ? -3.565 -3.541 -6.339 1.00 87.38 327 PRO A CA 1
ATOM 2595 C C . PRO A 1 327 ? -3.132 -4.951 -5.942 1.00 87.38 327 PRO A C 1
ATOM 2597 O O . PRO A 1 327 ? -2.290 -5.587 -6.580 1.00 87.38 327 PRO A O 1
ATOM 2600 N N . GLU A 1 328 ? -3.742 -5.439 -4.872 1.00 88.94 328 GLU A N 1
ATOM 2601 C CA . GLU A 1 328 ? -3.574 -6.816 -4.436 1.00 88.94 328 GLU A CA 1
ATOM 2602 C C . GLU A 1 328 ? -4.104 -7.803 -5.487 1.00 88.94 328 GLU A C 1
ATOM 2604 O O . GLU A 1 328 ? -5.185 -7.624 -6.054 1.00 88.94 328 GLU A O 1
ATOM 2609 N N . TYR A 1 329 ? -3.332 -8.861 -5.720 1.00 89.31 329 TYR A N 1
ATOM 2610 C CA . TYR A 1 329 ? -3.666 -9.968 -6.601 1.00 89.31 329 TYR A CA 1
ATOM 2611 C C . TYR A 1 329 ? -3.381 -11.288 -5.886 1.00 89.31 329 TYR A C 1
ATOM 2613 O O . TYR A 1 329 ? -2.225 -11.644 -5.653 1.00 89.31 329 TYR A O 1
ATOM 2621 N N . LEU A 1 330 ? -4.439 -12.019 -5.543 1.00 90.38 330 LEU A N 1
ATOM 2622 C CA . LEU A 1 330 ? -4.365 -13.316 -4.878 1.00 90.38 330 LEU A CA 1
ATOM 2623 C C . LEU A 1 330 ? -4.741 -14.402 -5.883 1.00 90.38 330 LEU A C 1
ATOM 2625 O O . LEU A 1 330 ? -5.913 -14.682 -6.138 1.00 90.38 330 LEU A O 1
ATOM 2629 N N . ALA A 1 331 ? -3.726 -15.006 -6.478 1.00 88.56 331 ALA A N 1
ATOM 2630 C CA . ALA A 1 331 ? -3.855 -15.985 -7.533 1.00 88.56 331 ALA A CA 1
ATOM 2631 C C . ALA A 1 331 ? -4.376 -17.327 -7.021 1.00 88.56 331 ALA A C 1
ATOM 2633 O O . ALA A 1 331 ? -4.042 -17.768 -5.919 1.00 88.56 331 ALA A O 1
ATOM 2634 N N . LYS A 1 332 ? -5.140 -18.020 -7.867 1.00 88.25 332 LYS A N 1
ATOM 26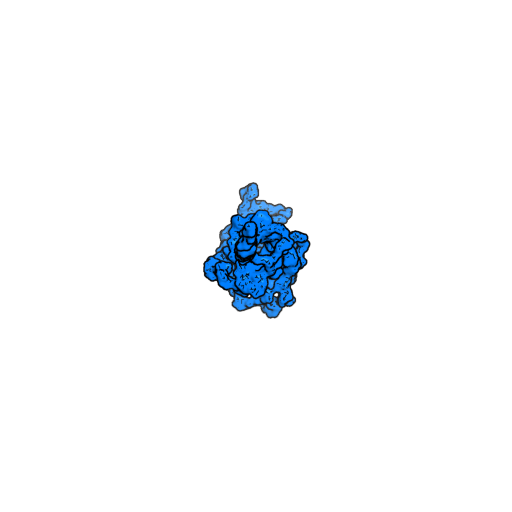35 C CA . LYS A 1 332 ? -5.422 -19.445 -7.669 1.00 88.25 332 LYS A CA 1
ATOM 2636 C C . LYS A 1 332 ? -4.181 -20.273 -8.038 1.00 88.25 332 LYS A C 1
ATOM 2638 O O . LYS A 1 332 ? -3.467 -19.902 -8.971 1.00 88.25 332 LYS A O 1
ATOM 2643 N N . PRO A 1 333 ? -3.941 -21.424 -7.392 1.00 85.00 333 PRO A N 1
ATOM 2644 C CA . PRO A 1 333 ? -2.794 -22.281 -7.719 1.00 85.00 333 PRO A CA 1
ATOM 2645 C C . PRO A 1 333 ? -2.847 -22.849 -9.138 1.00 85.00 333 PRO A C 1
ATOM 2647 O O . PRO A 1 333 ? -1.820 -23.026 -9.783 1.00 85.00 333 PRO A O 1
ATOM 2650 N N . THR A 1 334 ? -4.057 -23.092 -9.640 1.00 86.88 334 THR A N 1
ATOM 2651 C CA . THR A 1 334 ? -4.325 -23.679 -10.959 1.00 86.88 334 THR A CA 1
ATOM 2652 C C . THR A 1 334 ? -4.340 -22.653 -12.095 1.00 86.88 334 THR A C 1
ATOM 2654 O O . THR A 1 334 ? -4.803 -22.968 -13.188 1.00 86.88 334 THR A O 1
ATOM 2657 N N . LEU A 1 335 ? -3.920 -21.413 -11.838 1.00 85.94 335 LEU A N 1
ATOM 2658 C CA . LEU A 1 335 ? -3.982 -20.325 -12.810 1.00 85.94 335 LEU A CA 1
ATOM 2659 C C . LEU A 1 335 ? -3.034 -20.581 -13.994 1.00 85.94 335 LEU A C 1
ATOM 2661 O O . LEU A 1 335 ? -1.854 -20.904 -13.797 1.00 85.94 335 LEU A O 1
ATOM 2665 N N . ALA A 1 336 ? -3.539 -20.404 -15.218 1.00 85.94 336 ALA A N 1
ATOM 2666 C CA . ALA A 1 336 ? -2.743 -20.571 -16.427 1.00 85.94 336 ALA A CA 1
ATOM 2667 C C . ALA A 1 336 ? -1.633 -19.514 -16.502 1.00 85.94 336 ALA A C 1
ATOM 2669 O O . ALA A 1 336 ? -1.794 -18.386 -16.043 1.00 85.94 336 ALA A O 1
ATOM 2670 N N . GLU A 1 337 ? -0.497 -19.856 -17.110 1.00 83.94 337 GLU A N 1
ATOM 2671 C CA . GLU A 1 337 ? 0.658 -18.953 -17.187 1.00 83.94 337 GLU A CA 1
ATOM 2672 C C . GLU A 1 337 ? 0.339 -17.624 -17.883 1.00 83.94 337 GLU A C 1
ATOM 2674 O O . GLU A 1 337 ? 0.784 -16.570 -17.436 1.00 83.94 337 GLU A O 1
ATOM 2679 N N . THR A 1 338 ? -0.513 -17.659 -18.908 1.00 82.25 338 THR A N 1
ATOM 2680 C CA . THR A 1 338 ? -0.978 -16.477 -19.647 1.00 82.25 338 THR A CA 1
ATOM 2681 C C . THR A 1 338 ? -1.852 -15.533 -18.823 1.00 82.25 338 THR A C 1
ATOM 2683 O O . THR A 1 338 ? -2.026 -14.380 -19.208 1.00 82.25 338 THR A O 1
ATOM 2686 N N . GLU A 1 339 ? -2.407 -16.007 -17.707 1.00 82.31 339 GLU A N 1
ATOM 2687 C CA . GLU A 1 339 ? -3.280 -15.244 -16.807 1.00 82.31 339 GLU A CA 1
ATOM 2688 C C . GLU A 1 339 ? -2.527 -14.731 -15.569 1.00 82.31 339 GLU A C 1
ATOM 2690 O O . GLU A 1 339 ? -3.096 -14.001 -14.758 1.00 82.31 339 GLU A O 1
ATOM 2695 N N . ARG A 1 340 ? -1.244 -15.089 -15.410 1.00 87.38 340 ARG A N 1
ATOM 2696 C CA . ARG A 1 340 ? -0.410 -14.643 -14.285 1.00 87.38 340 ARG A CA 1
ATOM 2697 C C . ARG A 1 340 ? -0.051 -13.159 -14.418 1.00 87.38 340 ARG A C 1
ATOM 2699 O O . ARG A 1 340 ? 0.140 -12.680 -15.540 1.00 87.38 340 ARG A O 1
ATOM 2706 N N . PRO A 1 341 ? 0.090 -12.429 -13.298 1.00 87.81 341 PRO A N 1
ATOM 2707 C CA . PRO A 1 341 ? 0.523 -11.040 -13.321 1.00 87.81 341 PRO A CA 1
ATOM 2708 C C . PRO A 1 341 ? 1.942 -10.923 -13.877 1.00 87.81 341 PRO A C 1
ATOM 2710 O O . PRO A 1 341 ? 2.843 -11.698 -13.539 1.00 87.81 341 PRO A O 1
ATOM 2713 N N . GLY A 1 342 ? 2.146 -9.934 -14.740 1.00 88.81 342 GLY A N 1
ATOM 2714 C CA . GLY A 1 342 ? 3.405 -9.777 -15.456 1.00 88.81 342 GLY A CA 1
ATOM 2715 C C . GLY A 1 342 ? 3.623 -8.371 -15.988 1.00 88.81 342 GLY A C 1
ATOM 2716 O O . GLY A 1 342 ? 2.736 -7.523 -15.975 1.00 88.81 342 GLY A O 1
ATOM 2717 N N . ILE A 1 343 ? 4.832 -8.134 -16.471 1.00 88.25 343 ILE A N 1
ATOM 2718 C CA . ILE A 1 343 ? 5.284 -6.879 -17.058 1.00 88.25 343 ILE A CA 1
ATOM 2719 C C . ILE A 1 343 ? 5.779 -7.207 -18.455 1.00 88.25 343 ILE A C 1
ATOM 2721 O O . ILE A 1 343 ? 6.762 -7.920 -18.636 1.00 88.25 343 ILE A O 1
ATOM 2725 N N . ASN A 1 344 ? 5.094 -6.685 -19.454 1.00 87.62 344 ASN A N 1
ATOM 2726 C CA . ASN A 1 344 ? 5.462 -6.836 -20.841 1.00 87.62 344 ASN A CA 1
ATOM 2727 C C . ASN A 1 344 ? 6.212 -5.590 -21.297 1.00 87.62 344 ASN A C 1
ATOM 2729 O O . ASN A 1 344 ? 5.635 -4.509 -21.386 1.00 87.62 344 ASN A O 1
ATOM 2733 N N . ILE A 1 345 ? 7.505 -5.740 -21.553 1.00 85.75 345 ILE A N 1
ATOM 2734 C CA . ILE A 1 345 ? 8.373 -4.646 -21.969 1.00 85.75 345 ILE A CA 1
ATOM 2735 C C . ILE A 1 345 ? 8.632 -4.800 -23.449 1.00 85.75 345 ILE A C 1
ATOM 2737 O O . ILE A 1 345 ? 9.172 -5.810 -23.902 1.00 85.75 345 ILE A O 1
ATOM 2741 N N . SER A 1 346 ? 8.250 -3.782 -24.202 1.00 83.94 346 SER A N 1
ATOM 2742 C CA . SER A 1 346 ? 8.373 -3.793 -25.638 1.00 83.94 346 SER A CA 1
ATOM 2743 C C . SER A 1 346 ? 9.143 -2.605 -26.170 1.00 83.94 346 SER A C 1
ATOM 2745 O O . SER A 1 346 ? 8.987 -1.483 -25.704 1.00 83.94 346 SER A O 1
ATOM 2747 N N . TYR A 1 347 ? 9.919 -2.859 -27.211 1.00 79.56 347 TYR A N 1
ATOM 2748 C CA . TYR A 1 347 ? 10.721 -1.863 -27.891 1.00 79.56 347 TYR A CA 1
ATOM 2749 C C . TYR A 1 347 ? 10.394 -1.867 -29.383 1.00 79.56 347 TYR A C 1
ATOM 2751 O O . TYR A 1 347 ? 10.437 -2.921 -30.026 1.00 79.56 347 TYR A O 1
ATOM 2759 N N . TYR A 1 348 ? 10.082 -0.704 -29.952 1.00 76.88 348 TYR A N 1
ATOM 2760 C CA . TYR A 1 348 ? 9.756 -0.569 -31.374 1.00 76.88 348 TYR A CA 1
ATOM 2761 C C . TYR A 1 348 ? 10.106 0.821 -31.911 1.00 76.88 348 TYR A C 1
ATOM 2763 O O . TYR A 1 348 ? 10.186 1.779 -31.156 1.00 76.88 348 TYR A O 1
ATOM 2771 N N . THR A 1 349 ? 10.315 0.933 -33.220 1.00 71.50 349 THR A N 1
ATOM 2772 C CA . THR A 1 349 ? 10.300 2.222 -33.934 1.00 71.50 349 THR A CA 1
ATOM 2773 C C . THR A 1 349 ? 8.933 2.388 -34.575 1.00 71.50 349 THR A C 1
ATOM 2775 O O . THR A 1 349 ? 8.365 1.385 -35.009 1.00 71.50 349 THR A O 1
ATOM 2778 N N . GLN A 1 350 ? 8.420 3.616 -34.668 1.00 64.19 350 GLN A N 1
ATOM 2779 C CA . GLN A 1 350 ? 7.086 3.885 -35.226 1.00 64.19 350 GLN A CA 1
ATOM 2780 C C . GLN A 1 350 ? 6.879 3.278 -36.632 1.00 64.19 350 GLN A C 1
ATOM 2782 O O . GLN A 1 350 ? 5.778 2.841 -36.951 1.00 64.19 350 GLN A O 1
ATOM 2787 N N . ASP A 1 351 ? 7.961 3.164 -37.413 1.00 66.31 351 ASP A N 1
ATOM 2788 C CA . ASP A 1 351 ? 7.949 2.689 -38.804 1.00 66.31 351 ASP A CA 1
ATOM 2789 C C . ASP A 1 351 ? 8.412 1.228 -38.997 1.00 66.31 351 ASP A C 1
ATOM 2791 O O . ASP A 1 351 ? 8.658 0.819 -40.130 1.00 66.31 351 ASP A O 1
ATOM 2795 N N . ALA A 1 352 ? 8.621 0.439 -37.931 1.00 64.06 352 ALA A N 1
ATOM 2796 C CA . ALA A 1 352 ? 9.078 -0.953 -38.076 1.00 64.06 352 ALA A CA 1
ATOM 2797 C C . ALA A 1 352 ? 7.986 -1.980 -37.773 1.00 64.06 352 ALA A C 1
ATOM 2799 O O . ALA A 1 352 ? 7.351 -1.932 -36.723 1.00 64.06 352 ALA A O 1
ATOM 2800 N N . ASP A 1 353 ? 7.901 -2.999 -38.630 1.00 59.59 353 ASP A N 1
ATOM 2801 C CA . ASP A 1 353 ? 7.000 -4.147 -38.463 1.00 59.59 353 ASP A CA 1
ATOM 2802 C C . ASP A 1 353 ? 7.386 -5.059 -37.282 1.00 59.59 353 ASP A C 1
ATOM 2804 O O . ASP A 1 353 ? 6.575 -5.838 -36.783 1.00 59.59 353 ASP A O 1
ATOM 2808 N N . THR A 1 354 ? 8.631 -4.976 -36.804 1.00 63.22 354 THR A N 1
ATOM 2809 C CA . THR A 1 354 ? 9.148 -5.817 -35.716 1.00 63.22 354 THR A CA 1
ATOM 2810 C C . THR A 1 354 ? 9.212 -5.071 -34.387 1.00 63.22 354 THR A C 1
ATOM 2812 O O . THR A 1 354 ? 10.036 -4.168 -34.204 1.00 63.22 354 THR A O 1
ATOM 2815 N N . LYS A 1 355 ? 8.401 -5.527 -33.427 1.00 73.69 355 LYS A N 1
ATOM 2816 C CA . LYS A 1 355 ? 8.424 -5.121 -32.017 1.00 73.69 355 LYS A CA 1
ATOM 2817 C C . LYS A 1 355 ? 9.199 -6.160 -31.206 1.00 73.69 355 LYS A C 1
ATOM 2819 O O . LYS A 1 355 ? 8.779 -7.312 -31.122 1.00 73.69 355 LYS A O 1
ATOM 2824 N N . PHE A 1 356 ? 10.325 -5.769 -30.606 1.00 76.62 356 PHE A N 1
ATOM 2825 C CA . PHE A 1 356 ? 10.980 -6.622 -29.612 1.00 76.62 356 PHE A CA 1
ATOM 2826 C C . PHE A 1 356 ? 10.104 -6.638 -28.368 1.00 76.62 356 PHE A C 1
ATOM 2828 O O . PHE A 1 356 ? 9.661 -5.580 -27.923 1.00 76.62 356 PHE A O 1
ATOM 2835 N N . ASN A 1 357 ? 9.836 -7.817 -27.818 1.00 82.62 357 ASN A N 1
ATOM 2836 C CA . ASN A 1 357 ? 8.975 -7.948 -26.660 1.00 82.62 357 ASN A CA 1
ATOM 2837 C C . ASN A 1 357 ? 9.527 -8.976 -25.676 1.00 82.62 357 ASN A C 1
ATOM 2839 O O . ASN A 1 357 ? 9.914 -10.071 -26.079 1.00 82.62 357 ASN A O 1
ATOM 2843 N N . ARG A 1 358 ? 9.526 -8.634 -24.387 1.00 85.19 358 ARG A N 1
ATOM 2844 C CA . ARG A 1 358 ? 9.923 -9.535 -23.308 1.00 85.19 358 ARG A CA 1
ATOM 2845 C C . ARG A 1 358 ? 8.948 -9.430 -22.144 1.00 85.19 358 ARG A C 1
ATOM 2847 O O . ARG A 1 358 ? 8.688 -8.340 -21.638 1.00 85.19 358 ARG A O 1
ATOM 2854 N N . LEU A 1 359 ? 8.450 -10.584 -21.712 1.00 86.44 359 LEU A N 1
ATOM 2855 C CA . LEU A 1 359 ? 7.612 -10.720 -20.529 1.00 86.44 359 LEU A CA 1
ATOM 2856 C C . LEU A 1 359 ? 8.487 -10.983 -19.299 1.00 86.44 359 LEU A C 1
ATOM 2858 O O . LEU A 1 359 ? 9.362 -11.847 -19.324 1.00 86.44 359 LEU A O 1
ATOM 2862 N N . PHE A 1 360 ? 8.218 -10.254 -18.224 1.00 87.56 360 PHE A N 1
ATOM 2863 C CA . PHE A 1 360 ? 8.802 -10.448 -16.905 1.00 87.56 360 PHE A CA 1
ATOM 2864 C C . PHE A 1 360 ? 7.675 -10.802 -15.931 1.00 87.56 360 PHE A C 1
ATOM 2866 O O . PHE A 1 360 ? 6.713 -10.039 -15.830 1.00 87.56 360 PHE A O 1
ATOM 2873 N N . PRO A 1 361 ? 7.734 -11.941 -15.227 1.00 86.25 361 PRO A N 1
ATOM 2874 C CA . PRO A 1 361 ? 6.711 -12.279 -14.247 1.00 86.25 361 PRO A CA 1
ATOM 2875 C C . PRO A 1 361 ? 6.817 -11.358 -13.024 1.00 86.25 361 PRO A C 1
ATOM 2877 O O . PRO A 1 361 ? 7.916 -10.964 -12.630 1.00 86.25 361 PRO A O 1
ATOM 2880 N N . ILE A 1 362 ? 5.683 -11.037 -12.397 1.00 87.19 362 ILE A N 1
ATOM 2881 C CA . ILE A 1 362 ? 5.686 -10.406 -11.072 1.00 87.19 362 ILE A CA 1
ATOM 2882 C C . ILE A 1 362 ? 5.676 -11.532 -10.045 1.00 87.19 362 ILE A C 1
ATOM 2884 O O . ILE A 1 362 ? 4.686 -12.252 -9.924 1.00 87.19 362 ILE A O 1
ATOM 2888 N N . GLN A 1 363 ? 6.790 -11.697 -9.332 1.00 85.19 363 GLN A N 1
ATOM 2889 C CA . GLN A 1 363 ? 6.962 -12.767 -8.355 1.00 85.19 363 GLN A CA 1
ATOM 2890 C C . GLN A 1 363 ? 7.216 -12.205 -6.955 1.00 85.19 363 GLN A C 1
ATOM 2892 O O . GLN A 1 363 ? 8.016 -11.291 -6.764 1.00 85.19 363 GLN A O 1
ATOM 2897 N N . ASN A 1 364 ? 6.543 -12.771 -5.960 1.00 78.81 364 ASN A N 1
ATOM 2898 C CA . ASN A 1 364 ? 6.926 -12.699 -4.568 1.00 78.81 364 ASN A CA 1
ATOM 2899 C C . ASN A 1 364 ? 8.020 -13.750 -4.329 1.00 78.81 364 ASN A C 1
ATOM 2901 O O . ASN A 1 364 ? 7.806 -14.941 -4.514 1.00 78.81 364 ASN A O 1
ATOM 2905 N N . GLY A 1 365 ? 9.218 -13.315 -3.931 1.00 69.19 365 GLY A N 1
ATOM 2906 C CA . GLY A 1 365 ? 10.340 -14.203 -3.593 1.00 69.19 365 GLY A CA 1
ATOM 2907 C C . GLY A 1 365 ? 10.144 -14.967 -2.274 1.00 69.19 365 GLY A C 1
ATOM 2908 O O . GLY A 1 365 ? 11.109 -15.194 -1.552 1.00 69.19 365 GLY A O 1
ATOM 2909 N N . GLY A 1 366 ? 8.896 -15.272 -1.897 1.00 69.12 366 GLY A N 1
ATOM 2910 C CA . GLY A 1 366 ? 8.536 -15.923 -0.642 1.00 69.12 366 GLY A CA 1
ATOM 2911 C C . GLY A 1 366 ? 7.090 -15.654 -0.211 1.00 69.12 366 GLY A C 1
ATOM 2912 O O . GLY A 1 366 ? 6.565 -14.548 -0.375 1.00 69.12 366 GLY A O 1
ATOM 2913 N N . LYS A 1 367 ? 6.484 -16.670 0.421 1.00 67.69 367 LYS A N 1
ATOM 2914 C CA . LYS A 1 367 ? 5.057 -16.712 0.799 1.00 67.69 367 LYS A CA 1
ATOM 2915 C C . LYS A 1 367 ? 4.654 -15.732 1.900 1.00 67.69 367 LYS A C 1
ATOM 2917 O O . LYS A 1 367 ? 3.483 -15.380 1.989 1.00 67.69 367 LYS A O 1
ATOM 2922 N N . ASN A 1 368 ? 5.603 -15.334 2.737 1.00 76.44 368 ASN A N 1
ATOM 2923 C CA . ASN A 1 368 ? 5.351 -14.543 3.932 1.00 76.44 368 ASN A CA 1
ATOM 2924 C C . ASN A 1 368 ? 5.126 -13.056 3.610 1.00 76.44 368 ASN A C 1
ATOM 2926 O O . ASN A 1 368 ? 5.712 -12.515 2.673 1.00 76.44 368 ASN A O 1
ATOM 2930 N N . THR A 1 369 ? 4.281 -12.412 4.410 1.00 78.50 369 THR A N 1
ATOM 2931 C CA . THR A 1 369 ? 3.842 -11.017 4.298 1.00 78.50 369 THR A CA 1
ATOM 2932 C C . THR A 1 369 ? 3.636 -10.410 5.687 1.00 78.50 369 THR A C 1
ATOM 2934 O O . THR A 1 369 ? 3.663 -11.100 6.707 1.00 78.50 369 THR A O 1
ATOM 2937 N N . HIS A 1 370 ? 3.345 -9.113 5.753 1.00 78.25 370 HIS A N 1
ATOM 2938 C CA . HIS A 1 370 ? 3.042 -8.452 7.020 1.00 78.25 370 HIS A CA 1
ATOM 2939 C C . HIS A 1 370 ? 1.595 -8.639 7.509 1.00 78.25 370 HIS A C 1
ATOM 2941 O O . HIS A 1 370 ? 1.156 -7.887 8.364 1.00 78.25 370 HIS A O 1
ATOM 2947 N N . TYR A 1 371 ? 0.801 -9.562 6.969 1.00 81.38 371 TYR A N 1
ATOM 2948 C CA . TYR A 1 371 ? -0.591 -9.761 7.406 1.00 81.38 371 TYR A CA 1
ATOM 2949 C C . TYR A 1 371 ? -1.014 -11.232 7.307 1.00 81.38 371 TYR A C 1
ATOM 2951 O O . TYR A 1 371 ? -2.135 -11.556 6.915 1.00 81.38 371 TYR A O 1
ATOM 2959 N N . GLU A 1 372 ? -0.102 -12.126 7.704 1.00 84.81 372 GLU A N 1
ATOM 2960 C CA . GLU A 1 372 ? -0.269 -13.585 7.647 1.00 84.81 372 GLU A CA 1
ATOM 2961 C C . GLU A 1 372 ? -1.550 -14.086 8.315 1.00 84.81 372 GLU A C 1
ATOM 2963 O O . GLU A 1 372 ? -2.212 -14.970 7.777 1.00 84.81 372 GLU A O 1
ATOM 2968 N N . GLU A 1 373 ? -1.945 -13.499 9.447 1.00 86.94 373 GLU A N 1
ATOM 2969 C CA . GLU A 1 373 ? -3.153 -13.922 10.162 1.00 86.94 373 GLU A CA 1
ATOM 2970 C C . GLU A 1 373 ? -4.427 -13.706 9.331 1.00 86.94 373 GLU A C 1
ATOM 2972 O O . GLU A 1 373 ? -5.354 -14.513 9.395 1.00 86.94 373 GLU A O 1
ATOM 2977 N N . PHE A 1 374 ? -4.472 -12.653 8.506 1.00 85.75 374 PHE A N 1
ATOM 2978 C CA . PHE A 1 374 ? -5.587 -12.429 7.582 1.00 85.75 374 PHE A CA 1
ATOM 2979 C C . PHE A 1 374 ? -5.585 -13.448 6.439 1.00 85.75 374 PHE A C 1
ATOM 2981 O O . PHE A 1 374 ? -6.651 -13.873 5.998 1.00 85.75 374 PHE A O 1
ATOM 2988 N N . LEU A 1 375 ? -4.403 -13.862 5.978 1.00 87.06 375 LEU A N 1
ATOM 2989 C CA . LEU A 1 375 ? -4.229 -14.806 4.871 1.00 87.06 375 LEU A CA 1
ATOM 2990 C C . LEU A 1 375 ? -4.263 -16.278 5.303 1.00 87.06 375 LEU A C 1
ATOM 2992 O O . LEU A 1 375 ? -4.138 -17.155 4.454 1.00 87.06 375 LEU A O 1
ATOM 2996 N N . LYS A 1 376 ? -4.448 -16.583 6.593 1.00 85.44 376 LYS A N 1
ATOM 2997 C CA . LYS A 1 376 ? -4.348 -17.954 7.127 1.00 85.44 376 LYS A CA 1
ATOM 2998 C C . LYS A 1 376 ? -5.280 -18.973 6.464 1.00 85.44 376 LYS A C 1
ATOM 3000 O O . LYS A 1 376 ? -4.988 -20.164 6.482 1.00 85.44 376 LYS A O 1
ATOM 3005 N N . GLY A 1 377 ? -6.411 -18.527 5.910 1.00 82.69 377 GLY A N 1
ATOM 3006 C CA . GLY A 1 377 ? -7.342 -19.405 5.195 1.00 82.69 377 GLY A CA 1
ATOM 3007 C C . GLY A 1 377 ? -7.005 -19.600 3.712 1.00 82.69 377 GLY A C 1
ATOM 3008 O O . GLY A 1 377 ? -7.653 -20.415 3.064 1.00 82.69 377 GLY A O 1
ATOM 3009 N N . LEU A 1 378 ? -6.007 -18.890 3.181 1.00 85.12 378 LEU A N 1
ATOM 3010 C CA . LEU A 1 378 ? -5.477 -19.060 1.832 1.00 85.12 378 LEU A CA 1
ATOM 3011 C C . LEU A 1 378 ? -4.295 -20.038 1.886 1.00 85.12 378 LEU A C 1
ATOM 3013 O O . LEU A 1 378 ? -3.141 -19.643 2.047 1.00 85.12 378 LEU A O 1
ATOM 3017 N N . THR A 1 379 ? -4.586 -21.337 1.815 1.00 76.31 379 THR A N 1
ATOM 3018 C CA . THR A 1 379 ? -3.591 -22.396 2.065 1.00 76.31 379 THR A CA 1
ATOM 3019 C C . THR A 1 379 ? -2.535 -22.504 0.968 1.00 76.31 379 THR A C 1
ATOM 3021 O O . THR A 1 379 ? -1.358 -22.715 1.265 1.00 76.31 379 THR A O 1
ATOM 3024 N N . ASP A 1 380 ? -2.926 -22.285 -0.287 1.00 80.69 380 ASP A N 1
ATOM 3025 C CA . ASP A 1 380 ? -2.013 -22.288 -1.424 1.00 80.69 380 ASP A CA 1
ATOM 3026 C C . ASP A 1 380 ? -1.764 -20.860 -1.907 1.00 80.69 380 ASP A C 1
ATOM 3028 O O . ASP A 1 380 ? -2.641 -20.196 -2.464 1.00 80.69 380 ASP A O 1
ATOM 3032 N N . ARG A 1 381 ? -0.534 -20.391 -1.683 1.00 84.31 381 ARG A N 1
ATOM 3033 C CA . ARG A 1 381 ? -0.071 -19.047 -2.037 1.00 84.31 381 ARG A CA 1
ATOM 3034 C C . ARG A 1 381 ? 1.063 -19.151 -3.049 1.00 84.31 381 ARG A C 1
ATOM 3036 O O . ARG A 1 381 ? 2.206 -19.355 -2.632 1.00 84.31 381 ARG A O 1
ATOM 3043 N N . PRO A 1 382 ? 0.750 -19.089 -4.353 1.00 85.12 382 PRO A N 1
ATOM 3044 C CA . PRO A 1 382 ? 1.763 -19.134 -5.390 1.00 85.12 382 PRO A CA 1
ATOM 3045 C C . PRO A 1 382 ? 2.689 -17.920 -5.352 1.00 85.12 382 PRO A C 1
ATOM 3047 O O . PRO A 1 382 ? 2.316 -16.829 -4.905 1.00 85.12 382 PRO A O 1
ATOM 3050 N N . ASP A 1 383 ? 3.873 -18.092 -5.931 1.00 86.94 383 ASP A N 1
ATOM 3051 C CA . ASP A 1 383 ? 4.886 -17.040 -5.997 1.00 86.94 383 ASP A CA 1
ATOM 3052 C C . ASP A 1 383 ? 4.452 -15.864 -6.879 1.00 86.94 383 ASP A C 1
ATOM 3054 O O . ASP A 1 383 ? 5.087 -14.831 -6.860 1.00 86.94 383 ASP A O 1
ATOM 3058 N N . TRP A 1 384 ? 3.357 -15.950 -7.633 1.00 87.44 384 TRP A N 1
ATOM 3059 C CA . TRP A 1 384 ? 2.842 -14.840 -8.448 1.00 87.44 384 TRP A CA 1
ATOM 3060 C C . TRP A 1 384 ? 1.699 -14.058 -7.777 1.00 87.44 384 TRP A C 1
ATOM 3062 O O . TRP A 1 384 ? 0.950 -13.354 -8.449 1.00 87.44 384 TRP A O 1
ATOM 3072 N N . ASN A 1 385 ? 1.542 -14.155 -6.453 1.00 89.94 385 ASN A N 1
ATOM 3073 C CA . ASN A 1 385 ? 0.684 -13.228 -5.708 1.00 89.94 385 ASN A CA 1
ATOM 3074 C C . ASN A 1 385 ? 1.323 -11.836 -5.606 1.00 89.94 385 ASN A C 1
ATOM 3076 O O . ASN A 1 385 ? 2.519 -11.705 -5.312 1.00 89.94 385 ASN A O 1
ATOM 3080 N N . VAL A 1 386 ? 0.490 -10.806 -5.754 1.00 89.44 386 VAL A N 1
ATOM 3081 C CA . VAL A 1 386 ? 0.831 -9.410 -5.475 1.00 89.44 386 VAL A CA 1
ATOM 3082 C C . VAL A 1 386 ? 0.174 -9.007 -4.164 1.00 89.44 386 VAL A C 1
ATOM 3084 O O . VAL A 1 386 ? -1.047 -8.950 -4.066 1.00 89.44 386 VAL A O 1
ATOM 3087 N N . TYR A 1 387 ? 0.975 -8.729 -3.145 1.00 89.62 387 TYR A N 1
ATOM 3088 C CA . TYR A 1 387 ? 0.497 -8.381 -1.813 1.00 89.62 387 TYR A CA 1
ATOM 3089 C C . TYR A 1 387 ? 0.546 -6.873 -1.610 1.00 89.62 387 TYR A C 1
ATOM 3091 O O . TYR A 1 387 ? 1.555 -6.234 -1.916 1.00 89.62 387 TYR A O 1
ATOM 3099 N N . ARG A 1 388 ? -0.517 -6.298 -1.039 1.00 88.75 388 ARG A N 1
ATOM 3100 C CA . ARG A 1 388 ? -0.521 -4.876 -0.678 1.00 88.75 388 ARG A CA 1
ATOM 3101 C C . ARG A 1 388 ? 0.619 -4.530 0.285 1.00 88.75 388 ARG A C 1
ATOM 3103 O O . ARG A 1 388 ? 1.084 -5.380 1.043 1.00 88.75 388 ARG A O 1
ATOM 3110 N N . ASN A 1 389 ? 1.032 -3.264 0.285 1.00 87.12 389 ASN A N 1
ATOM 3111 C CA . ASN A 1 389 ? 2.098 -2.722 1.131 1.00 87.12 389 ASN A CA 1
ATOM 3112 C C . ASN A 1 389 ? 3.499 -3.335 0.919 1.00 87.12 389 ASN A C 1
ATOM 3114 O O . ASN A 1 389 ? 4.406 -3.032 1.691 1.00 87.12 389 ASN A O 1
ATOM 3118 N N . ARG A 1 390 ? 3.696 -4.144 -0.129 1.00 85.25 390 ARG A N 1
ATOM 3119 C CA . ARG A 1 390 ? 4.987 -4.748 -0.490 1.00 85.25 390 ARG A CA 1
ATOM 3120 C C . ARG A 1 390 ? 5.680 -3.968 -1.608 1.00 85.25 390 ARG A C 1
ATOM 3122 O O . ARG A 1 390 ? 4.995 -3.368 -2.438 1.00 85.25 390 ARG A O 1
ATOM 3129 N N . LEU A 1 391 ? 7.015 -3.966 -1.639 1.00 85.12 391 LEU A N 1
ATOM 3130 C CA . LEU A 1 391 ? 7.801 -3.452 -2.766 1.00 85.12 391 LEU A CA 1
ATOM 3131 C C . LEU A 1 391 ? 8.359 -4.616 -3.591 1.00 85.12 391 LEU A C 1
ATOM 3133 O O . LEU A 1 391 ? 9.086 -5.452 -3.069 1.00 85.12 391 LEU A O 1
ATOM 3137 N N . TYR A 1 392 ? 8.037 -4.630 -4.879 1.00 86.25 392 TYR A N 1
ATOM 3138 C CA . TYR A 1 392 ? 8.559 -5.531 -5.901 1.00 86.25 392 TYR A CA 1
ATOM 3139 C C . TYR A 1 392 ? 9.622 -4.805 -6.719 1.00 86.25 392 TYR A C 1
ATOM 3141 O O . TYR A 1 392 ? 9.395 -3.676 -7.156 1.00 86.25 392 TYR A O 1
ATOM 3149 N N . LYS A 1 393 ? 10.770 -5.440 -6.949 1.00 86.75 393 LYS A N 1
ATOM 3150 C CA . LYS A 1 393 ? 11.874 -4.859 -7.720 1.00 86.75 393 LYS A CA 1
ATOM 3151 C C . LYS A 1 393 ? 12.135 -5.702 -8.958 1.00 86.75 393 LYS A C 1
ATOM 3153 O O . LYS A 1 393 ? 12.305 -6.912 -8.871 1.00 86.75 393 LYS A O 1
ATOM 3158 N N . VAL A 1 394 ? 12.192 -5.050 -10.112 1.00 87.38 394 VAL A N 1
ATOM 3159 C CA . VAL A 1 394 ? 12.502 -5.683 -11.395 1.00 87.38 394 VAL A CA 1
ATOM 3160 C C . VAL A 1 394 ? 13.646 -4.920 -12.033 1.00 87.38 394 VAL A C 1
ATOM 3162 O O . VAL A 1 394 ? 13.558 -3.715 -12.246 1.00 87.38 394 VAL A O 1
ATOM 3165 N N . THR A 1 395 ? 14.733 -5.621 -12.340 1.00 88.25 395 THR A N 1
ATOM 3166 C CA . THR A 1 395 ? 15.868 -5.049 -13.069 1.00 88.25 395 THR A CA 1
ATOM 3167 C C . THR A 1 395 ? 15.848 -5.548 -14.503 1.00 88.25 395 THR A C 1
ATOM 3169 O O . THR A 1 395 ? 15.674 -6.741 -14.749 1.00 88.25 395 THR A O 1
ATOM 3172 N N . VAL A 1 396 ? 16.005 -4.626 -15.448 1.00 86.56 396 VAL A N 1
ATOM 3173 C CA . VAL A 1 396 ? 15.895 -4.892 -16.880 1.00 86.56 396 VAL A CA 1
ATOM 3174 C C . VAL A 1 396 ? 17.135 -4.368 -17.580 1.00 86.56 396 VAL A C 1
ATOM 3176 O O . VAL A 1 396 ? 17.360 -3.159 -17.647 1.00 86.56 396 VAL A O 1
ATOM 3179 N N . ASP A 1 397 ? 17.890 -5.289 -18.165 1.00 83.12 397 ASP A N 1
ATOM 3180 C CA . ASP A 1 397 ? 18.909 -4.981 -19.161 1.00 83.12 397 ASP A CA 1
ATOM 3181 C C . ASP A 1 397 ? 18.268 -5.058 -20.547 1.00 83.12 397 ASP A C 1
ATOM 3183 O O . ASP A 1 397 ? 17.711 -6.096 -20.925 1.00 83.12 397 ASP A O 1
ATOM 3187 N N . ILE A 1 398 ? 18.318 -3.962 -21.306 1.00 74.06 398 ILE A N 1
ATOM 3188 C CA . ILE A 1 398 ? 17.812 -3.941 -22.682 1.00 74.06 398 ILE A CA 1
ATOM 3189 C C . ILE A 1 398 ? 18.970 -4.296 -23.625 1.00 74.06 398 ILE A C 1
ATOM 3191 O O . ILE A 1 398 ? 19.864 -3.467 -23.815 1.00 74.06 398 ILE A O 1
ATOM 3195 N N . PRO A 1 399 ? 18.989 -5.499 -24.231 1.00 65.50 399 PRO A N 1
ATOM 3196 C CA . PRO A 1 399 ? 20.016 -5.840 -25.206 1.00 65.50 399 PRO A CA 1
ATOM 3197 C C . PRO A 1 399 ? 19.842 -4.994 -26.477 1.00 65.50 399 PRO A C 1
ATOM 3199 O O . PRO A 1 399 ? 18.721 -4.694 -26.893 1.00 65.50 399 PRO A O 1
ATOM 3202 N N . GLY A 1 400 ? 20.953 -4.621 -27.116 1.00 64.19 400 GLY A N 1
ATOM 3203 C CA . GLY A 1 400 ? 20.920 -4.039 -28.462 1.00 64.19 400 GLY A CA 1
ATOM 3204 C C . GLY A 1 400 ? 20.359 -5.023 -29.497 1.00 64.19 400 GLY A C 1
ATOM 3205 O O . GLY A 1 400 ? 20.320 -6.233 -29.261 1.00 64.19 400 GLY A O 1
ATOM 3206 N N . ARG A 1 401 ? 19.945 -4.525 -30.668 1.00 60.31 401 ARG A N 1
ATOM 3207 C CA . ARG A 1 401 ? 19.571 -5.391 -31.795 1.00 60.31 401 ARG A CA 1
ATOM 3208 C C . ARG A 1 401 ? 20.791 -6.201 -32.232 1.00 60.31 401 ARG A C 1
ATOM 3210 O O . ARG A 1 401 ? 21.779 -5.638 -32.701 1.00 60.31 401 ARG A O 1
ATOM 3217 N N . VAL A 1 402 ? 20.702 -7.522 -32.118 1.00 52.72 402 VAL A N 1
ATOM 3218 C CA . VAL A 1 402 ? 21.652 -8.439 -32.752 1.00 52.72 402 VAL A CA 1
ATOM 3219 C C . VAL A 1 402 ? 21.198 -8.609 -34.197 1.00 52.72 402 VAL A C 1
ATOM 3221 O O . VAL A 1 402 ? 20.156 -9.212 -34.452 1.00 52.72 402 VAL A O 1
ATOM 3224 N N . TYR A 1 403 ? 21.937 -8.038 -35.147 1.00 48.72 403 TYR A N 1
ATOM 3225 C CA . TYR A 1 403 ? 21.744 -8.394 -36.551 1.00 48.72 403 TYR A CA 1
ATOM 3226 C C . TYR A 1 403 ? 22.229 -9.837 -36.734 1.00 48.72 403 TYR A C 1
ATOM 3228 O O . TYR A 1 403 ? 23.323 -10.152 -36.254 1.00 48.72 403 TYR A O 1
ATOM 3236 N N . PRO A 1 404 ? 21.455 -10.729 -37.379 1.00 41.97 404 PRO A N 1
ATOM 3237 C CA . PRO A 1 404 ? 21.984 -12.032 -37.750 1.00 41.97 404 PRO A CA 1
ATOM 3238 C C . PRO A 1 404 ? 23.240 -11.802 -38.591 1.00 41.97 404 PRO A C 1
ATOM 3240 O O . PRO A 1 404 ? 23.225 -10.976 -39.507 1.00 41.97 404 PRO A O 1
ATOM 3243 N N . ALA A 1 405 ? 24.332 -12.481 -38.231 1.00 36.56 405 ALA A N 1
ATOM 3244 C CA . ALA A 1 405 ? 25.561 -12.440 -39.005 1.00 36.56 405 ALA A CA 1
ATOM 3245 C C . ALA A 1 405 ? 25.211 -12.778 -40.458 1.00 36.56 405 ALA A C 1
ATOM 3247 O O . ALA A 1 405 ? 24.612 -13.818 -40.733 1.00 36.56 405 ALA A O 1
ATOM 3248 N N . SER A 1 406 ? 25.505 -11.853 -41.367 1.00 39.34 406 SER A N 1
ATOM 3249 C CA . SER A 1 406 ? 25.385 -12.086 -42.798 1.00 39.34 406 SER A CA 1
ATOM 3250 C C . SER A 1 406 ? 26.319 -13.238 -43.163 1.00 39.34 406 SER A C 1
ATOM 3252 O O . SER A 1 406 ? 27.534 -13.085 -43.024 1.00 39.34 406 SER A O 1
ATOM 3254 N N . ASN A 1 407 ? 25.739 -14.376 -43.555 1.00 35.62 407 ASN A N 1
ATOM 3255 C CA . ASN A 1 407 ? 26.463 -15.484 -44.180 1.00 35.62 407 ASN A CA 1
ATOM 3256 C C . ASN A 1 407 ? 27.046 -15.067 -45.527 1.00 35.62 407 ASN A C 1
ATOM 3258 O O . ASN A 1 407 ? 26.334 -14.343 -46.265 1.00 35.62 407 ASN A O 1
#

Mean predicted aligned error: 11.51 Å

Foldseek 3Di:
DDDDDDDPPPVVVVVVVVVVVVPPPPPPPVPLPWFKEKFAAAAQLPQPAFPADPPFWDQDNDPQFQQRDFQKKWKFKDAAPGFFTPDTDIGGNVQCPPRMHMDTDSDFFWIKIKMKTPLCLLVPPDDLCVLSVDNPNTPCCQQVAWFRAPVVCADAPDFNPSHPGYFIWMFIDGGQGGDCPAFFRRDPVTRRYQFCVVVLCLQFVRRPDDHDRHGHIFGQWEKEKEKEFQQWKWDDPDDPDTFIAGPDAAPDDQQKKKKKWWAQAARTAHNDDALDADDSVRSDDIDIHMDRRNDGDDPVQWAFDPDPDDDDVRIGGTMGMGMDIGGWGFDDPPDDPNNFTWIKIWMDGPPDPDIDIDIGQQFRPDDDDRGCSNNVSVPDGHRRTGDTSMYGYHYDYDHHDDDPPDD

Radius of gyration: 30.94 Å; Cα contacts (8 Å, |Δi|>4): 831; chains: 1; bounding box: 92×46×133 Å

Nearest PDB structures (foldseek):
  3f85-assembly1_A  TM=1.163E-01  e=3.471E-02  Escherichia coli
  5njd-assembly2_C  TM=1.944E-01  e=1.481E+00  Homo sapiens
  3qwr-assembly1_A  TM=1.980E-01  e=1.959E+00  Homo sapiens
  8oe0-assembly1_B  TM=1.974E-01  e=2.072E+00  Mus musculus
  3hmx-assembly1_A  TM=1.741E-01  e=3.244E+00  Homo sapiens

Organism: NCBI:txid29524

Solvent-accessible surface area (backbone atoms only — not comparable to full-atom values): 23166 Å² total; per-residue (Å²): 141,85,84,86,91,81,63,76,70,63,59,55,57,56,52,53,55,56,60,62,65,72,66,70,73,72,72,69,68,70,69,68,66,61,31,24,35,27,40,41,50,44,56,63,54,76,63,94,54,66,89,62,45,81,85,35,26,36,77,49,72,67,86,87,32,31,48,69,50,75,56,30,40,32,44,37,31,22,46,64,98,43,54,54,57,84,41,76,48,71,41,45,54,86,58,41,58,90,46,30,46,75,50,74,40,69,76,71,48,42,24,28,43,39,39,39,25,23,69,69,53,45,68,59,70,78,70,82,54,38,57,80,76,40,94,80,40,38,52,62,60,57,63,65,38,50,78,46,56,46,76,78,62,57,48,82,89,44,81,43,70,35,72,79,43,48,44,37,22,28,38,76,45,73,67,45,73,41,54,89,84,35,55,58,77,30,36,90,94,38,29,22,44,54,71,32,37,71,57,46,46,61,38,20,69,67,59,69,71,88,85,43,43,37,48,60,29,34,42,39,36,16,40,36,39,41,35,35,50,61,40,23,36,39,35,68,75,54,94,97,36,73,45,56,38,68,37,71,44,54,89,62,59,67,68,28,37,44,35,44,29,43,34,58,47,50,58,37,23,39,60,46,94,69,71,59,63,57,63,69,89,58,42,47,76,65,52,65,45,69,46,62,54,78,53,65,59,65,71,91,33,54,42,81,56,90,68,93,66,86,46,78,92,60,44,37,61,15,24,40,50,47,50,46,75,39,43,54,35,38,53,61,79,86,60,54,77,92,62,46,32,27,37,39,42,32,40,36,38,88,88,50,95,65,66,50,72,48,79,42,77,46,58,35,78,56,84,80,62,81,48,49,58,64,38,63,83,51,80,65,67,51,48,52,33,40,56,46,48,33,26,38,52,44,80,42,79,70,78,46,66,78,74,79,80,84,125

pLDDT: mean 77.64, std 17.02, range [31.86, 97.75]